Protein 3FX3 (pdb70)

Secondary structure (DSSP, 8-state):
-HHHHHHHTTSHHHHTS-HHHHHHHHTTPPP-EE-TT-EEE-TTS---EEEEE-BSEEEEE--TTSPPPEEEEEETTEEE-HHHHHHTPPPSSEEEESSSEE--EEHHHHHH----HHHHHHHHHHHHHHHHHHHHHHHHPPP--HHHHHHHHHHHH---EEE--S---HHHHT--HHHHHHHHHHHGGGTEE--TTEEEES-HHHHHHHH--/--HHHHHHHTTSHHHHTS-HHHHHHHHTT----EE-TT-EEE-TTS---EEEEESBSEEEEE--TTS---EEEEEETTEEE-HHHHHHT---SSEEEESSSEE--EEHHHHHH----HHHHHHHHHHHHHHHHHHHHHHHSPP---HHHHHHHHHHHHSS-SSS-EEEE--S---HHHHT--HHHHHHHHHHHHTTTEEE-SSEEEES-HHHHHHHHHS-TTS---

Radius of gyration: 23.57 Å; Cα contacts (8 Å, |Δi|>4): 842; chains: 2; bounding box: 57×61×57 Å

B-factor: mean 36.66, std 11.65, range [21.21, 115.23]

Structure (mmCIF, N/CA/C/O backbone):
data_3FX3
#
_entry.id   3FX3
#
_cell.length_a   137.728
_cell.length_b   137.728
_cell.length_c   94.626
_cell.angle_alpha   90.000
_cell.angle_beta   90.000
_cell.angle_gamma   120.000
#
_symmetry.space_group_name_H-M   'H 3'
#
loop_
_entity.id
_entity.type
_entity.pdbx_description
1 polymer 'Cyclic nucleotide-binding protein'
2 non-polymer 'PHOSPHATE ION'
3 non-polymer GLYCEROL
4 water water
#
loop_
_atom_site.group_PDB
_atom_site.id
_atom_site.type_symbol
_atom_site.label_atom_id
_atom_site.label_alt_id
_atom_site.label_comp_id
_atom_site.label_asym_id
_atom_site.label_entity_id
_atom_site.label_seq_id
_atom_site.pdbx_PDB_ins_code
_atom_site.Cartn_x
_atom_site.Cartn_y
_atom_site.Cartn_z
_atom_site.occupancy
_atom_site.B_iso_or_equiv
_atom_site.auth_seq_id
_atom_site.auth_comp_id
_atom_site.auth_asym_id
_atom_site.auth_atom_id
_atom_site.pdbx_PDB_model_num
ATOM 1 N N . HIS A 1 6 ? 52.598 36.405 24.799 1.00 28.32 3 HIS A N 1
ATOM 2 C CA . HIS A 1 6 ? 51.626 37.399 25.374 1.00 29.11 3 HIS A CA 1
ATOM 3 C C . HIS A 1 6 ? 51.448 38.614 24.423 1.00 29.00 3 HIS A C 1
ATOM 4 O O . HIS A 1 6 ? 51.318 39.748 24.854 1.00 28.11 3 HIS A O 1
ATOM 11 N N . GLU A 1 7 ? 51.414 38.344 23.128 1.00 29.26 4 GLU A N 1
ATOM 12 C CA . GLU A 1 7 ? 51.485 39.379 22.097 1.00 29.79 4 GLU A CA 1
ATOM 13 C C . GLU A 1 7 ? 50.320 40.358 22.119 1.00 28.70 4 GLU A C 1
ATOM 14 O O . GLU A 1 7 ? 50.523 41.560 22.121 1.00 29.03 4 GLU A O 1
ATOM 20 N N . ALA A 1 8 ? 49.100 39.817 22.124 1.00 28.25 5 ALA A N 1
ATOM 21 C CA . ALA A 1 8 ? 47.872 40.604 22.158 1.00 27.87 5 ALA A CA 1
ATOM 22 C C . ALA A 1 8 ? 47.775 41.388 23.463 1.00 27.22 5 ALA A C 1
ATOM 23 O O . ALA A 1 8 ? 47.362 42.565 23.503 1.00 27.56 5 ALA A O 1
ATOM 25 N N . GLN A 1 9 ? 48.264 40.785 24.528 1.00 27.03 6 GLN A N 1
ATOM 26 C CA . GLN A 1 9 ? 48.179 41.424 25.847 1.00 26.64 6 GLN A CA 1
ATOM 27 C C . GLN A 1 9 ? 49.190 42.549 25.998 1.00 27.09 6 GLN A C 1
ATOM 28 O O . GLN A 1 9 ? 48.893 43.581 26.609 1.00 26.52 6 GLN A O 1
ATOM 34 N N . LYS A 1 10 ? 50.377 42.368 25.415 1.00 27.82 7 LYS A N 1
ATOM 35 C CA . LYS A 1 10 ? 51.410 43.414 25.448 1.00 28.07 7 LYS A CA 1
ATOM 36 C C . LYS A 1 10 ? 50.998 44.614 24.603 1.00 27.88 7 LYS A C 1
ATOM 37 O O . LYS A 1 10 ? 51.309 45.752 24.948 1.00 29.05 7 LYS A O 1
ATOM 43 N N . ALA A 1 11 ? 50.306 44.355 23.499 1.00 28.31 8 ALA A N 1
ATOM 44 C CA . ALA A 1 11 ? 49.757 45.417 22.654 1.00 28.48 8 ALA A CA 1
ATOM 45 C C . ALA A 1 11 ? 48.753 46.248 23.457 1.00 28.12 8 ALA A C 1
ATOM 46 O O . ALA A 1 11 ? 48.793 47.474 23.443 1.00 27.34 8 ALA A O 1
ATOM 48 N N . ILE A 1 12 ? 47.896 45.579 24.227 1.00 29.08 9 ILE A N 1
ATOM 49 C CA . ILE A 1 12 ? 47.018 46.265 25.186 1.00 28.50 9 ILE A CA 1
ATOM 50 C C . ILE A 1 12 ? 47.807 47.058 26.215 1.00 29.65 9 ILE A C 1
ATOM 51 O O . ILE A 1 12 ? 47.499 48.236 26.469 1.00 30.66 9 ILE A O 1
ATOM 56 N N . ALA A 1 13 ? 48.823 46.434 26.822 1.00 29.93 10 ALA A N 1
ATOM 57 C CA . ALA A 1 13 ? 49.668 47.106 27.828 1.00 29.89 10 ALA A CA 1
ATOM 58 C C . ALA A 1 13 ? 50.296 48.391 27.262 1.00 30.23 10 ALA A C 1
ATOM 59 O O . ALA A 1 13 ? 50.486 49.354 27.982 1.00 28.57 10 ALA A O 1
ATOM 61 N N . ARG A 1 14 ? 50.603 48.394 25.957 1.00 30.62 11 ARG A N 1
ATOM 62 C CA . ARG A 1 14 ? 51.218 49.564 25.325 1.00 31.01 11 ARG A CA 1
ATOM 63 C C . ARG A 1 14 ? 50.304 50.790 25.250 1.00 31.62 11 ARG A C 1
ATOM 64 O O . ARG A 1 14 ? 50.808 51.901 25.022 1.00 31.73 11 ARG A O 1
ATOM 72 N N . ASN A 1 15 ? 48.995 50.612 25.449 1.00 31.01 12 ASN A N 1
ATOM 73 C CA . ASN A 1 15 ? 48.074 51.758 25.568 1.00 31.04 12 ASN A CA 1
ATOM 74 C C . ASN A 1 15 ? 48.077 52.442 26.913 1.00 30.45 12 ASN A C 1
ATOM 75 O O . ASN A 1 15 ? 47.471 53.528 27.059 1.00 29.49 12 ASN A O 1
ATOM 80 N N . SER A 1 16 ? 48.736 51.832 27.902 1.00 30.02 13 SER A N 1
ATOM 81 C CA . SER A 1 16 ? 48.749 52.408 29.240 1.00 30.41 13 SER A CA 1
ATOM 82 C C . SER A 1 16 ? 49.646 53.632 29.350 1.00 31.35 13 SER A C 1
ATOM 83 O O . SER A 1 16 ? 50.605 53.809 28.583 1.00 31.13 13 SER A O 1
ATOM 86 N N . LEU A 1 17 ? 49.362 54.443 30.348 1.00 31.93 14 LEU A N 1
ATOM 87 C CA . LEU A 1 17 ? 50.211 55.585 30.648 1.00 33.42 14 LEU A CA 1
ATOM 88 C C . LEU A 1 17 ? 51.647 55.191 30.988 1.00 32.71 14 LEU A C 1
ATOM 89 O O . LEU A 1 17 ? 52.586 55.875 30.589 1.00 32.56 14 LEU A O 1
ATOM 94 N N . LEU A 1 18 ? 51.838 54.103 31.732 1.00 31.79 15 LEU A N 1
ATOM 95 C CA . LEU A 1 18 ? 53.194 53.677 32.059 1.00 30.36 15 LEU A CA 1
ATOM 96 C C . LEU A 1 18 ? 53.968 53.457 30.771 1.00 31.40 15 LEU A C 1
ATOM 97 O O . LEU A 1 18 ? 55.062 54.016 30.584 1.00 30.94 15 LEU A O 1
ATOM 102 N N . ILE A 1 19 ? 53.404 52.660 29.874 1.00 31.06 16 ILE A N 1
ATOM 103 C CA . ILE A 1 19 ? 54.161 52.229 28.721 1.00 31.98 16 ILE A CA 1
ATOM 104 C C . ILE A 1 19 ? 54.276 53.333 27.634 1.00 33.19 16 ILE A C 1
ATOM 105 O O . ILE A 1 19 ? 55.311 53.453 26.981 1.00 32.22 16 ILE A O 1
ATOM 110 N N A ARG A 1 20 ? 53.214 54.109 27.453 0.50 33.85 17 ARG A N 1
ATOM 111 N N B ARG A 1 20 ? 53.220 54.138 27.486 0.50 33.86 17 ARG A N 1
ATOM 112 C CA A ARG A 1 20 ? 53.249 55.231 26.527 0.50 34.79 17 ARG A CA 1
ATOM 113 C CA B ARG A 1 20 ? 53.197 55.298 26.574 0.50 34.81 17 ARG A CA 1
ATOM 114 C C A ARG A 1 20 ? 54.411 56.147 26.915 0.50 35.09 17 ARG A C 1
ATOM 115 C C B ARG A 1 20 ? 54.229 56.349 26.954 0.50 35.10 17 ARG A C 1
ATOM 116 O O A ARG A 1 20 ? 55.158 56.580 26.056 0.50 35.24 17 ARG A O 1
ATOM 117 O O B ARG A 1 20 ? 54.584 57.208 26.153 0.50 35.20 17 ARG A O 1
ATOM 132 N N . SER A 1 21 ? 54.629 56.340 28.215 1.00 35.11 18 SER A N 1
ATOM 133 C CA . SER A 1 21 ? 55.641 57.250 28.683 1.00 35.65 18 SER A CA 1
ATOM 134 C C . SER A 1 21 ? 57.082 56.815 28.413 1.00 35.13 18 SER A C 1
ATOM 135 O O . SER A 1 21 ? 57.994 57.623 28.564 1.00 34.37 18 SER A O 1
ATOM 138 N N . LEU A 1 22 ? 57.287 55.558 28.047 1.00 35.18 19 LEU A N 1
ATOM 139 C CA . LEU A 1 22 ? 58.619 55.034 27.866 1.00 36.50 19 LEU A CA 1
ATOM 140 C C . LEU A 1 22 ? 59.065 55.179 26.418 1.00 36.58 19 LEU A C 1
ATOM 141 O O . LEU A 1 22 ? 58.260 55.001 25.514 1.00 36.28 19 LEU A O 1
ATOM 146 N N . PRO A 1 23 ? 60.360 55.427 26.207 1.00 37.05 20 PRO A N 1
ATOM 147 C CA . PRO A 1 23 ? 60.916 55.355 24.853 1.00 37.66 20 PRO A CA 1
ATOM 148 C C . PRO A 1 23 ? 60.860 53.953 24.328 1.00 36.55 20 PRO A C 1
ATOM 149 O O . PRO A 1 23 ? 61.187 53.001 25.038 1.00 36.58 20 PRO A O 1
ATOM 153 N N . GLU A 1 24 ? 60.429 53.843 23.079 1.00 36.57 21 GLU A N 1
ATOM 154 C CA . GLU A 1 24 ? 60.255 52.542 22.422 1.00 36.17 21 GLU A CA 1
ATOM 155 C C . GLU A 1 24 ? 61.381 51.566 22.690 1.00 35.61 21 GLU A C 1
ATOM 156 O O . GLU A 1 24 ? 61.118 50.401 22.967 1.00 36.00 21 GLU A O 1
ATOM 162 N N A GLN A 1 25 ? 62.624 52.040 22.612 0.50 35.38 22 GLN A N 1
ATOM 163 N N B GLN A 1 25 ? 62.631 52.028 22.603 0.50 35.58 22 GLN A N 1
ATOM 164 C CA A GLN A 1 25 ? 63.794 51.163 22.726 0.50 35.38 22 GLN A CA 1
ATOM 165 C CA B GLN A 1 25 ? 63.796 51.133 22.733 0.50 35.72 22 GLN A CA 1
ATOM 166 C C A GLN A 1 25 ? 63.874 50.442 24.072 0.50 35.22 22 GLN A C 1
ATOM 167 C C B GLN A 1 25 ? 63.773 50.359 24.047 0.50 35.40 22 GLN A C 1
ATOM 168 O O A GLN A 1 25 ? 64.620 49.484 24.205 0.50 35.31 22 GLN A O 1
ATOM 169 O O B GLN A 1 25 ? 64.313 49.264 24.125 0.50 35.38 22 GLN A O 1
ATOM 180 N N . HIS A 1 26 ? 63.118 50.902 25.064 1.00 35.28 23 HIS A N 1
ATOM 181 C CA . HIS A 1 26 ? 63.072 50.232 26.388 1.00 35.64 23 HIS A CA 1
ATOM 182 C C . HIS A 1 26 ? 61.826 49.356 26.685 1.00 35.28 23 HIS A C 1
ATOM 183 O O . HIS A 1 26 ? 61.800 48.650 27.679 1.00 34.79 23 HIS A O 1
ATOM 190 N N . VAL A 1 27 ? 60.809 49.396 25.830 1.00 35.01 24 VAL A N 1
ATOM 191 C CA . VAL A 1 27 ? 59.535 48.757 26.163 1.00 34.76 24 VAL A CA 1
ATOM 192 C C . VAL A 1 27 ? 59.690 47.225 26.288 1.00 35.77 24 VAL A C 1
ATOM 193 O O . VAL A 1 27 ? 59.378 46.653 27.336 1.00 35.36 24 VAL A O 1
ATOM 197 N N . ASP A 1 28 ? 60.209 46.572 25.251 1.00 36.17 25 ASP A N 1
ATOM 198 C CA . ASP A 1 28 ? 60.171 45.114 25.190 1.00 37.45 25 ASP A CA 1
ATOM 199 C C . ASP A 1 28 ? 60.921 44.428 26.334 1.00 37.01 25 ASP A C 1
ATOM 200 O O . ASP A 1 28 ? 60.462 43.381 26.838 1.00 37.50 25 ASP A O 1
ATOM 205 N N . ALA A 1 29 ? 62.077 44.969 26.723 1.00 36.21 26 ALA A N 1
ATOM 206 C CA . ALA A 1 29 ? 62.869 44.361 27.800 1.00 35.71 26 ALA A CA 1
ATOM 207 C C . ALA A 1 29 ? 62.140 44.549 29.127 1.00 35.29 26 ALA A C 1
ATOM 208 O O . ALA A 1 29 ? 62.228 43.713 30.025 1.00 36.45 26 ALA A O 1
ATOM 210 N N . LEU A 1 30 ? 61.367 45.607 29.237 1.00 34.85 27 LEU A N 1
ATOM 211 C CA . LEU A 1 30 ? 60.530 45.764 30.434 1.00 34.84 27 LEU A CA 1
ATOM 212 C C . LEU A 1 30 ? 59.295 44.815 30.452 1.00 33.60 27 LEU A C 1
ATOM 213 O O . LEU A 1 30 ? 59.003 44.167 31.467 1.00 31.69 27 LEU A O 1
ATOM 218 N N . LEU A 1 31 ? 58.585 44.713 29.333 1.00 33.14 28 LEU A N 1
ATOM 219 C CA . LEU A 1 31 ? 57.436 43.822 29.285 1.00 32.83 28 LEU A CA 1
ATOM 220 C C . LEU A 1 31 ? 57.895 42.368 29.443 1.00 32.65 28 LEU A C 1
ATOM 221 O O . LEU A 1 31 ? 57.147 41.527 29.938 1.00 31.91 28 LEU A O 1
ATOM 226 N N . SER A 1 32 ? 59.140 42.072 29.062 1.00 32.67 29 SER A N 1
ATOM 227 C CA . SER A 1 32 ? 59.679 40.720 29.233 1.00 32.42 29 SER A CA 1
ATOM 228 C C . SER A 1 32 ? 59.888 40.328 30.687 1.00 31.68 29 SER A C 1
ATOM 229 O O . SER A 1 32 ? 60.075 39.161 30.973 1.00 32.84 29 SER A O 1
ATOM 232 N N . GLN A 1 33 ? 59.843 41.270 31.615 1.00 30.78 30 GLN A N 1
ATOM 233 C CA . GLN A 1 33 ? 60.016 40.926 33.030 1.00 30.31 30 GLN A CA 1
ATOM 234 C C . GLN A 1 33 ? 58.710 41.032 33.834 1.00 29.10 30 GLN A C 1
ATOM 235 O O . GLN A 1 33 ? 58.728 40.949 35.083 1.00 27.98 30 GLN A O 1
ATOM 241 N N . ALA A 1 34 ? 57.599 41.195 33.110 1.00 27.09 31 ALA A N 1
ATOM 242 C CA . ALA A 1 34 ? 56.267 41.326 33.719 1.00 26.57 31 ALA A CA 1
ATOM 243 C C . ALA A 1 34 ? 55.905 40.084 34.498 1.00 24.66 31 ALA A C 1
ATOM 244 O O . ALA A 1 34 ? 56.328 39.004 34.151 1.00 23.95 31 ALA A O 1
ATOM 246 N N . VAL A 1 35 ? 55.134 40.275 35.566 1.00 24.41 32 VAL A N 1
ATOM 247 C CA . VAL A 1 35 ? 54.498 39.205 36.306 1.00 23.67 32 VAL A CA 1
ATOM 248 C C . VAL A 1 35 ? 53.033 39.194 35.907 1.00 24.55 32 VAL A C 1
ATOM 249 O O . VAL A 1 35 ? 52.300 40.194 36.112 1.00 25.42 32 VAL A O 1
ATOM 253 N N . TRP A 1 36 ? 52.577 38.066 35.370 1.00 23.66 33 TRP A N 1
ATOM 254 C CA . TRP A 1 36 ? 51.231 37.946 34.827 1.00 24.35 33 TRP A CA 1
ATOM 255 C C . TRP A 1 36 ? 50.288 37.221 35.777 1.00 24.33 33 TRP A C 1
ATOM 256 O O . TRP A 1 36 ? 50.585 36.113 36.217 1.00 24.41 33 TRP A O 1
ATOM 267 N N . ARG A 1 37 ? 49.134 37.813 36.044 1.00 24.29 34 ARG A N 1
ATOM 268 C CA . ARG A 1 37 ? 48.170 37.225 36.977 1.00 25.25 34 ARG A CA 1
ATOM 269 C C . ARG A 1 37 ? 46.743 37.458 36.561 1.00 25.46 34 ARG A C 1
ATOM 270 O O . ARG A 1 37 ? 46.395 38.536 36.046 1.00 25.94 34 ARG A O 1
ATOM 278 N N . SER A 1 38 ? 45.921 36.468 36.867 1.00 25.55 35 SER A N 1
ATOM 279 C CA . SER A 1 38 ? 44.493 36.557 36.767 1.00 25.49 35 SER A CA 1
ATOM 280 C C . SER A 1 38 ? 43.904 36.607 38.172 1.00 26.12 35 SER A C 1
ATOM 281 O O . SER A 1 38 ? 44.514 36.127 39.137 1.00 25.11 35 SER A O 1
ATOM 284 N N . TYR A 1 39 ? 42.729 37.226 38.265 1.00 25.79 36 TYR A N 1
ATOM 285 C CA . TYR A 1 39 ? 41.999 37.380 39.505 1.00 26.57 36 TYR A CA 1
ATOM 286 C C . TYR A 1 39 ? 40.514 37.100 39.192 1.00 26.78 36 TYR A C 1
ATOM 287 O O . TYR A 1 39 ? 39.999 37.542 38.151 1.00 26.35 36 TYR A O 1
ATOM 296 N N . ASP A 1 40 ? 39.849 36.375 40.080 1.00 27.17 37 ASP A N 1
ATOM 297 C CA . ASP A 1 40 ? 38.399 36.284 40.072 1.00 28.19 37 ASP A CA 1
ATOM 298 C C . ASP A 1 40 ? 37.768 37.536 40.669 1.00 28.73 37 ASP A C 1
ATOM 299 O O . ASP A 1 40 ? 38.384 38.284 41.427 1.00 27.62 37 ASP A O 1
ATOM 304 N N . ARG A 1 41 ? 36.515 37.741 40.325 1.00 29.58 38 ARG A N 1
ATOM 305 C CA . ARG A 1 41 ? 35.749 38.836 40.876 1.00 31.04 38 ARG A CA 1
ATOM 306 C C . ARG A 1 41 ? 35.756 38.782 42.400 1.00 30.36 38 ARG A C 1
ATOM 307 O O . ARG A 1 41 ? 35.540 37.733 42.987 1.00 29.68 38 ARG A O 1
ATOM 315 N N . GLY A 1 42 ? 36.037 39.918 43.026 1.00 30.48 39 GLY A N 1
ATOM 316 C CA . GLY A 1 42 ? 36.074 40.023 44.481 1.00 30.48 39 GLY A CA 1
ATOM 317 C C . GLY A 1 42 ? 37.438 39.787 45.093 1.00 31.25 39 GLY A C 1
ATOM 318 O O . GLY A 1 42 ? 37.618 40.044 46.277 1.00 31.33 39 GLY A O 1
ATOM 319 N N . GLU A 1 43 ? 38.402 39.280 44.313 1.00 31.84 40 GLU A N 1
ATOM 320 C CA . GLU A 1 43 ? 39.741 39.017 44.858 1.00 32.32 40 GLU A CA 1
ATOM 321 C C . GLU A 1 43 ? 40.543 40.303 44.922 1.00 32.22 40 GLU A C 1
ATOM 322 O O . GLU A 1 43 ? 40.478 41.153 44.030 1.00 29.95 40 GLU A O 1
ATOM 328 N N . THR A 1 44 ? 41.354 40.365 45.975 1.00 33.16 41 THR A N 1
ATOM 329 C CA . THR A 1 44 ? 42.284 41.467 46.261 1.00 33.19 41 THR A CA 1
ATOM 330 C C . THR A 1 44 ? 43.553 41.379 45.435 1.00 32.06 41 THR A C 1
ATOM 331 O O . THR A 1 44 ? 44.185 40.326 45.370 1.00 32.38 41 THR A O 1
ATOM 335 N N . LEU A 1 45 ? 43.941 42.477 44.810 1.00 30.53 42 LEU A N 1
ATOM 336 C CA . LEU A 1 45 ? 45.254 42.550 44.208 1.00 29.75 42 LEU A CA 1
ATOM 337 C C . LEU A 1 45 ? 46.260 42.917 45.301 1.00 29.06 42 LEU A C 1
ATOM 338 O O . LEU A 1 45 ? 47.347 42.379 45.339 1.00 28.39 42 LEU A O 1
ATOM 343 N N . PHE A 1 46 ? 45.906 43.869 46.164 1.00 29.37 43 PHE A N 1
ATOM 344 C CA . PHE A 1 46 ? 46.762 44.285 47.277 1.00 28.34 43 PHE A CA 1
ATOM 345 C C . PHE A 1 46 ? 45.938 45.086 48.261 1.00 28.56 43 PHE A C 1
ATOM 346 O O . PHE A 1 46 ? 44.817 45.488 47.952 1.00 28.60 43 PHE A O 1
ATOM 354 N N . LEU A 1 47 ? 46.476 45.289 49.457 1.00 28.58 44 LEU A N 1
ATOM 355 C CA . LEU A 1 47 ? 45.763 45.992 50.518 1.00 28.40 44 LEU A CA 1
ATOM 356 C C . LEU A 1 47 ? 46.528 47.234 50.930 1.00 28.91 44 LEU A C 1
ATOM 357 O O . LEU A 1 47 ? 47.768 47.285 50.860 1.00 27.71 44 LEU A O 1
ATOM 362 N N . GLN A 1 48 ? 45.755 48.235 51.360 1.00 28.65 45 GLN A N 1
ATOM 363 C CA . GLN A 1 48 ? 46.260 49.475 51.840 1.00 28.61 45 GLN A CA 1
ATOM 364 C C . GLN A 1 48 ? 47.332 49.188 52.872 1.00 29.05 45 GLN A C 1
ATOM 365 O O . GLN A 1 48 ? 47.196 48.278 53.654 1.00 28.61 45 GLN A O 1
ATOM 371 N N . GLU A 1 49 ? 48.412 49.965 52.824 1.00 30.14 46 GLU A N 1
ATOM 372 C CA . GLU A 1 49 ? 49.538 49.876 53.758 1.00 31.86 46 GLU A CA 1
ATOM 373 C C . GLU A 1 49 ? 50.544 48.763 53.504 1.00 32.35 46 GLU A C 1
ATOM 374 O O . GLU A 1 49 ? 51.580 48.767 54.116 1.00 33.20 46 GLU A O 1
ATOM 380 N N . GLU A 1 50 ? 50.284 47.839 52.585 1.00 33.01 47 GLU A N 1
ATOM 381 C CA . GLU A 1 50 ? 51.309 46.858 52.197 1.00 32.27 47 GLU A CA 1
ATOM 382 C C . GLU A 1 50 ? 52.383 47.545 51.335 1.00 31.74 47 GLU A C 1
ATOM 383 O O . GLU A 1 50 ? 52.188 48.660 50.837 1.00 31.24 47 GLU A O 1
ATOM 389 N N . LYS A 1 51 ? 53.514 46.881 51.190 1.00 30.82 48 LYS A N 1
ATOM 390 C CA . LYS A 1 51 ? 54.608 47.374 50.387 1.00 31.76 48 LYS A CA 1
ATOM 391 C C . LYS A 1 51 ? 54.249 47.437 48.912 1.00 31.13 48 LYS A C 1
ATOM 392 O O . LYS A 1 51 ? 53.649 46.515 48.381 1.00 30.88 48 LYS A O 1
ATOM 398 N N . ALA A 1 52 ? 54.640 48.519 48.245 1.00 30.72 49 ALA A N 1
ATOM 399 C CA . ALA A 1 52 ? 54.297 48.698 46.827 1.00 31.55 49 ALA A CA 1
ATOM 400 C C . ALA A 1 52 ? 55.241 47.913 45.921 1.00 31.55 49 ALA A C 1
ATOM 401 O O . ALA A 1 52 ? 56.188 48.438 45.383 1.00 32.69 49 ALA A O 1
ATOM 403 N N . GLN A 1 53 ? 54.903 46.683 45.626 1.00 32.01 50 GLN A N 1
ATOM 404 C CA . GLN A 1 53 ? 55.850 45.798 44.946 1.00 32.21 50 GLN A CA 1
ATOM 405 C C . GLN A 1 53 ? 55.790 45.830 43.421 1.00 29.92 50 GLN A C 1
ATOM 406 O O . GLN A 1 53 ? 56.692 45.359 42.771 1.00 29.35 50 GLN A O 1
ATOM 412 N N . ALA A 1 54 ? 54.771 46.466 42.864 1.00 27.91 51 ALA A N 1
ATOM 413 C CA . ALA A 1 54 ? 54.626 46.530 41.445 1.00 27.34 51 ALA A CA 1
ATOM 414 C C . ALA A 1 54 ? 53.849 47.747 41.058 1.00 26.89 51 ALA A C 1
ATOM 415 O O . ALA A 1 54 ? 53.203 48.385 41.905 1.00 26.97 51 ALA A O 1
ATOM 417 N N . ILE A 1 55 ? 54.003 48.095 39.797 1.00 26.07 52 ILE A N 1
ATOM 418 C CA . ILE A 1 55 ? 53.115 48.982 39.056 1.00 26.22 52 ILE A CA 1
ATOM 419 C C . ILE A 1 55 ? 52.175 48.041 38.287 1.00 26.36 52 ILE A C 1
ATOM 420 O O . ILE A 1 55 ? 52.596 46.944 37.844 1.00 25.67 52 ILE A O 1
ATOM 425 N N . HIS A 1 56 ? 50.921 48.439 38.130 1.00 26.27 53 HIS A N 1
ATOM 426 C CA . HIS A 1 56 ? 49.851 47.525 37.712 1.00 26.06 53 HIS A CA 1
ATOM 427 C C . HIS A 1 56 ? 49.257 47.982 36.411 1.00 26.10 53 HIS A C 1
ATOM 428 O O . HIS A 1 56 ? 48.923 49.134 36.301 1.00 26.71 53 HIS A O 1
ATOM 435 N N . VAL A 1 57 ? 49.158 47.088 35.428 1.00 25.15 54 VAL A N 1
ATOM 436 C CA . VAL A 1 57 ? 48.519 47.378 34.160 1.00 24.95 54 VAL A CA 1
ATOM 437 C C . VAL A 1 57 ? 47.359 46.384 33.923 1.00 25.25 54 VAL A C 1
ATOM 438 O O . VAL A 1 57 ? 47.591 45.201 33.761 1.00 25.32 54 VAL A O 1
ATOM 442 N N . VAL A 1 58 ? 46.109 46.863 33.950 1.00 25.40 55 VAL A N 1
ATOM 443 C CA . VAL A 1 58 ? 44.954 46.017 33.657 1.00 24.34 55 VAL A CA 1
ATOM 444 C C . VAL A 1 58 ? 44.947 45.609 32.177 1.00 25.44 55 VAL A C 1
ATOM 445 O O . VAL A 1 58 ? 45.012 46.456 31.298 1.00 25.72 55 VAL A O 1
ATOM 449 N N . ILE A 1 59 ? 44.883 44.308 31.909 1.00 25.01 56 ILE A N 1
ATOM 450 C CA . ILE A 1 59 ? 44.854 43.778 30.565 1.00 25.43 56 ILE A CA 1
ATOM 451 C C . ILE A 1 59 ? 43.415 43.427 30.174 1.00 26.61 56 ILE A C 1
ATOM 452 O O . ILE A 1 59 ? 43.015 43.609 29.010 1.00 26.20 56 ILE A O 1
ATOM 457 N N . ASP A 1 60 ? 42.642 42.936 31.145 1.00 26.56 57 ASP A N 1
ATOM 458 C CA . ASP A 1 60 ? 41.242 42.619 30.913 1.00 26.90 57 ASP A CA 1
ATOM 459 C C . ASP A 1 60 ? 40.466 42.783 32.219 1.00 26.83 57 ASP A C 1
ATOM 460 O O . ASP A 1 60 ? 40.972 42.491 33.278 1.00 25.88 57 ASP A O 1
ATOM 465 N N . GLY A 1 61 ? 39.218 43.230 32.118 1.00 27.07 58 GLY A N 1
ATOM 466 C CA . GLY A 1 61 ? 38.345 43.400 33.270 1.00 27.10 58 GLY A CA 1
ATOM 467 C C . GLY A 1 61 ? 38.506 44.760 33.957 1.00 26.79 58 GLY A C 1
ATOM 468 O O . GLY A 1 61 ? 39.026 45.738 33.368 1.00 27.11 58 GLY A O 1
ATOM 469 N N . TRP A 1 62 ? 38.013 44.821 35.188 1.00 26.03 59 TRP A N 1
ATOM 470 C CA . TRP A 1 62 ? 37.868 46.079 35.928 1.00 26.05 59 TRP A CA 1
ATOM 471 C C . TRP A 1 62 ? 38.376 45.900 37.335 1.00 25.41 59 TRP A C 1
ATOM 472 O O . TRP A 1 62 ? 38.049 44.940 37.998 1.00 25.27 59 TRP A O 1
ATOM 483 N N . VAL A 1 63 ? 39.166 46.849 37.796 1.00 25.99 60 VAL A N 1
ATOM 484 C CA . VAL A 1 63 ? 39.703 46.836 39.136 1.00 25.49 60 VAL A CA 1
ATOM 485 C C . VAL A 1 63 ? 39.350 48.145 39.855 1.00 26.60 60 VAL A C 1
ATOM 486 O O . VAL A 1 63 ? 39.549 49.206 39.319 1.00 26.68 60 VAL A O 1
ATOM 490 N N . LYS A 1 64 ? 38.888 48.066 41.091 1.00 26.54 61 LYS A N 1
ATOM 491 C CA . LYS A 1 64 ? 38.623 49.276 41.836 1.00 27.08 61 LYS A CA 1
ATOM 492 C C . LYS A 1 64 ? 39.707 49.474 42.893 1.00 27.26 61 LYS A C 1
ATOM 493 O O . LYS A 1 64 ? 40.247 48.509 43.432 1.00 27.30 61 LYS A O 1
ATOM 499 N N . LEU A 1 65 ? 39.977 50.736 43.188 1.00 26.44 62 LEU A N 1
ATOM 500 C CA . LEU A 1 65 ? 40.886 51.151 44.234 1.00 26.55 62 LEU A CA 1
ATOM 501 C C . LEU A 1 65 ? 40.047 51.861 45.266 1.00 27.45 62 LEU A C 1
ATOM 502 O O . LEU A 1 65 ? 39.236 52.727 44.918 1.00 27.86 62 LEU A O 1
ATOM 507 N N . PHE A 1 66 ? 40.216 51.485 46.529 1.00 27.83 63 PHE A N 1
ATOM 508 C CA . PHE A 1 66 ? 39.485 52.097 47.624 1.00 27.90 63 PHE A CA 1
ATOM 509 C C . PHE A 1 66 ? 40.367 52.344 48.849 1.00 27.99 63 PHE A C 1
ATOM 510 O O . PHE A 1 66 ? 41.322 51.629 49.084 1.00 27.47 63 PHE A O 1
ATOM 518 N N . ARG A 1 67 ? 39.983 53.349 49.627 1.00 28.81 64 ARG A N 1
ATOM 519 C CA . ARG A 1 67 ? 40.721 53.801 50.794 1.00 30.01 64 ARG A CA 1
ATOM 520 C C . ARG A 1 67 ? 39.822 53.588 51.997 1.00 31.11 64 ARG A C 1
ATOM 521 O O . ARG A 1 67 ? 38.602 53.822 51.905 1.00 31.57 64 ARG A O 1
ATOM 537 N N . THR A 1 69 ? 38.095 54.610 55.374 1.00 31.40 66 THR A N 1
ATOM 538 C CA . THR A 1 69 ? 37.797 55.876 55.992 1.00 30.46 66 THR A CA 1
ATOM 539 C C . THR A 1 69 ? 37.864 55.662 57.484 1.00 31.60 66 THR A C 1
ATOM 540 O O . THR A 1 69 ? 37.816 54.528 57.971 1.00 31.04 66 THR A O 1
ATOM 544 N N . PRO A 1 70 ? 37.949 56.757 58.238 1.00 33.57 67 PRO A N 1
ATOM 545 C CA . PRO A 1 70 ? 37.944 56.631 59.703 1.00 35.03 67 PRO A CA 1
ATOM 546 C C . PRO A 1 70 ? 36.767 55.842 60.287 1.00 36.41 67 PRO A C 1
ATOM 547 O O . PRO A 1 70 ? 36.953 55.067 61.250 1.00 37.95 67 PRO A O 1
ATOM 551 N N . THR A 1 71 ? 35.563 56.034 59.743 1.00 37.20 68 THR A N 1
ATOM 552 C CA . THR A 1 71 ? 34.381 55.331 60.267 1.00 38.16 68 THR A CA 1
ATOM 553 C C . THR A 1 71 ? 34.239 53.948 59.638 1.00 38.76 68 THR A C 1
ATOM 554 O O . THR A 1 71 ? 33.207 53.300 59.789 1.00 39.26 68 THR A O 1
ATOM 558 N N . GLY A 1 72 ? 35.263 53.510 58.907 1.00 39.16 69 GLY A N 1
ATOM 559 C CA . GLY A 1 72 ? 35.325 52.133 58.425 1.00 39.60 69 GLY A CA 1
ATOM 560 C C . GLY A 1 72 ? 34.644 51.845 57.104 1.00 39.45 69 GLY A C 1
ATOM 561 O O . GLY A 1 72 ? 34.578 50.695 56.696 1.00 40.24 69 GLY A O 1
ATOM 562 N N . SER A 1 73 ? 34.135 52.877 56.441 1.00 39.14 70 SER A N 1
ATOM 563 C CA . SER A 1 73 ? 33.663 52.744 55.073 1.00 38.77 70 SER A CA 1
ATOM 564 C C . SER A 1 73 ? 34.826 52.616 54.086 1.00 37.77 70 SER A C 1
ATOM 565 O O . SER A 1 73 ? 35.977 53.009 54.369 1.00 37.82 70 SER A O 1
ATOM 568 N N . GLU A 1 74 ? 34.513 52.052 52.926 1.00 36.27 71 GLU A N 1
ATOM 569 C CA . GLU A 1 74 ? 35.437 52.025 51.828 1.00 35.70 71 GLU A CA 1
ATOM 570 C C . GLU A 1 74 ? 35.078 53.153 50.899 1.00 34.14 71 GLU A C 1
ATOM 571 O O . GLU A 1 74 ? 33.957 53.224 50.458 1.00 34.94 71 GLU A O 1
ATOM 577 N N . ALA A 1 75 ? 36.014 54.051 50.622 1.00 31.87 72 ALA A N 1
ATOM 578 C CA . ALA A 1 75 ? 35.774 55.148 49.712 1.00 30.60 72 ALA A CA 1
ATOM 579 C C . ALA A 1 75 ? 36.443 54.753 48.423 1.00 29.85 72 ALA A C 1
ATOM 580 O O . ALA A 1 75 ? 37.666 54.533 48.395 1.00 29.66 72 ALA A O 1
ATOM 582 N N . VAL A 1 76 ? 35.651 54.587 47.369 1.00 29.20 73 VAL A N 1
ATOM 583 C CA . VAL A 1 76 ? 36.186 54.202 46.061 1.00 28.42 73 VAL A CA 1
ATOM 584 C C . VAL A 1 76 ? 36.862 55.440 45.534 1.00 28.14 73 VAL A C 1
ATOM 585 O O . VAL A 1 76 ? 36.289 56.520 45.507 1.00 27.49 73 VAL A O 1
ATOM 589 N N . VAL A 1 77 ? 38.107 55.281 45.159 1.00 28.45 74 VAL A N 1
ATOM 590 C CA . VAL A 1 77 ? 38.916 56.354 44.638 1.00 30.36 74 VAL A CA 1
ATOM 591 C C . VAL A 1 77 ? 39.017 56.292 43.106 1.00 30.31 74 VAL A C 1
ATOM 592 O O . VAL A 1 77 ? 39.112 57.304 42.445 1.00 31.03 74 VAL A O 1
ATOM 596 N N . SER A 1 78 ? 39.024 55.103 42.530 1.00 30.65 75 SER A N 1
ATOM 597 C CA . SER A 1 78 ? 39.321 54.950 41.097 1.00 30.21 75 SER A CA 1
ATOM 598 C C . SER A 1 78 ? 38.775 53.620 40.618 1.00 29.44 75 SER A C 1
ATOM 599 O O . SER A 1 78 ? 38.665 52.686 41.397 1.00 28.85 75 SER A O 1
ATOM 602 N N . VAL A 1 79 ? 38.516 53.510 39.325 1.00 29.31 76 VAL A N 1
ATOM 603 C CA . VAL A 1 79 ? 38.202 52.246 38.748 1.00 29.96 76 VAL A CA 1
ATOM 604 C C . VAL A 1 79 ? 38.928 52.234 37.409 1.00 30.20 76 VAL A C 1
ATOM 605 O O . VAL A 1 79 ? 38.822 53.208 36.626 1.00 28.81 76 VAL A O 1
ATOM 609 N N . PHE A 1 80 ? 39.715 51.169 37.189 1.00 28.09 77 PHE A N 1
ATOM 610 C CA . PHE A 1 80 ? 40.533 51.055 35.987 1.00 27.83 77 PHE A CA 1
ATOM 611 C C . PHE A 1 80 ? 40.161 49.819 35.169 1.00 28.15 77 PHE A C 1
ATOM 612 O O . PHE A 1 80 ? 39.686 48.787 35.697 1.00 25.65 77 PHE A O 1
ATOM 620 N N . THR A 1 81 ? 40.408 49.929 33.866 1.00 28.19 78 THR A N 1
ATOM 621 C CA . THR A 1 81 ? 40.106 48.852 32.993 1.00 27.85 78 THR A CA 1
ATOM 622 C C . THR A 1 81 ? 41.230 48.599 31.997 1.00 27.85 78 THR A C 1
ATOM 623 O O . THR A 1 81 ? 42.329 49.108 32.125 1.00 27.24 78 THR A O 1
ATOM 627 N N . ARG A 1 82 ? 40.921 47.746 31.042 1.00 28.29 79 ARG A N 1
ATOM 628 C CA . ARG A 1 82 ? 41.791 47.328 29.969 1.00 29.34 79 ARG A CA 1
ATOM 629 C C . ARG A 1 82 ? 42.644 48.432 29.420 1.00 28.61 79 ARG A C 1
ATOM 630 O O . ARG A 1 82 ? 42.121 49.463 29.008 1.00 28.64 79 ARG A O 1
ATOM 638 N N . GLY A 1 83 ? 43.948 48.212 29.367 1.00 28.02 80 GLY A N 1
ATOM 639 C CA . GLY A 1 83 ? 44.850 49.199 28.790 1.00 28.03 80 GLY A CA 1
ATOM 640 C C . GLY A 1 83 ? 45.245 50.351 29.699 1.00 28.38 80 GLY A C 1
ATOM 641 O O . GLY A 1 83 ? 45.839 51.306 29.214 1.00 27.47 80 GLY A O 1
ATOM 642 N N . GLU A 1 84 ? 45.018 50.224 31.017 1.00 28.46 81 GLU A N 1
ATOM 643 C CA . GLU A 1 84 ? 45.280 51.326 31.966 1.00 28.03 81 GLU A CA 1
ATOM 644 C C . GLU A 1 84 ? 46.230 50.897 33.060 1.00 28.59 81 GLU A C 1
ATOM 645 O O . GLU A 1 84 ? 46.117 49.758 33.555 1.00 27.92 81 GLU A O 1
ATOM 651 N N . SER A 1 85 ? 47.198 51.772 33.388 1.00 27.79 82 SER A N 1
ATOM 652 C CA . SER A 1 85 ? 48.158 51.519 34.446 1.00 27.79 82 SER A CA 1
ATOM 653 C C . SER A 1 85 ? 47.814 52.314 35.700 1.00 27.17 82 SER A C 1
ATOM 654 O O . SER A 1 85 ? 47.132 53.301 35.624 1.00 25.13 82 SER A O 1
ATOM 657 N N . PHE A 1 86 ? 48.298 51.867 36.851 1.00 26.93 83 PHE A N 1
ATOM 658 C CA . PHE A 1 86 ? 48.219 52.660 38.069 1.00 26.47 83 PHE A CA 1
ATOM 659 C C . PHE A 1 86 ? 49.313 52.205 39.004 1.00 26.89 83 PHE A C 1
ATOM 660 O O . PHE A 1 86 ? 49.887 51.109 38.815 1.00 26.78 83 PHE A O 1
ATOM 668 N N . GLY A 1 87 ? 49.593 53.034 40.010 1.00 25.94 84 GLY A N 1
ATOM 669 C CA . GLY A 1 87 ? 50.599 52.818 41.018 1.00 26.27 84 GLY A CA 1
ATOM 670 C C . GLY A 1 87 ? 52.018 53.256 40.727 1.00 27.34 84 GLY A C 1
ATOM 671 O O . GLY A 1 87 ? 52.924 52.928 41.478 1.00 28.02 84 GLY A O 1
ATOM 672 N N . GLU A 1 88 ? 52.211 54.001 39.651 1.00 28.08 85 GLU A N 1
ATOM 673 C CA . GLU A 1 88 ? 53.530 54.490 39.273 1.00 28.18 85 GLU A CA 1
ATOM 674 C C . GLU A 1 88 ? 54.158 55.341 40.343 1.00 27.62 85 GLU A C 1
ATOM 675 O O . GLU A 1 88 ? 55.308 55.100 40.727 1.00 27.96 85 GLU A O 1
ATOM 681 N N . ALA A 1 89 ? 53.426 56.349 40.824 1.00 26.39 86 ALA A N 1
ATOM 682 C CA . ALA A 1 89 ? 53.983 57.278 41.807 1.00 27.06 86 ALA A CA 1
ATOM 683 C C . ALA A 1 89 ? 54.378 56.554 43.063 1.00 27.16 86 ALA A C 1
ATOM 684 O O . ALA A 1 89 ? 55.477 56.749 43.583 1.00 28.44 86 ALA A O 1
ATOM 686 N N . VAL A 1 90 ? 53.468 55.720 43.555 1.00 27.45 87 VAL A N 1
ATOM 687 C CA . VAL A 1 90 ? 53.689 54.987 44.797 1.00 28.50 87 VAL A CA 1
ATOM 688 C C . VAL A 1 90 ? 54.896 54.047 44.662 1.00 28.62 87 VAL A C 1
ATOM 689 O O . VAL A 1 90 ? 55.718 53.984 45.559 1.00 27.38 87 VAL A O 1
ATOM 693 N N . ALA A 1 91 ? 55.003 53.366 43.523 1.00 28.63 88 ALA A N 1
ATOM 694 C CA . ALA A 1 91 ? 56.139 52.461 43.277 1.00 29.23 88 ALA A CA 1
ATOM 695 C C . ALA A 1 91 ? 57.458 53.229 43.219 1.00 29.29 88 ALA A C 1
ATOM 696 O O . ALA A 1 91 ? 58.425 52.810 43.816 1.00 29.86 88 ALA A O 1
ATOM 698 N N . LEU A 1 92 ? 57.475 54.393 42.590 1.00 29.88 89 LEU A N 1
ATOM 699 C CA . LEU A 1 92 ? 58.697 55.179 42.489 1.00 30.25 89 LEU A CA 1
ATOM 700 C C . LEU A 1 92 ? 59.120 55.789 43.819 1.00 31.98 89 LEU A C 1
ATOM 701 O O . LEU A 1 92 ? 60.313 55.957 44.064 1.00 32.89 89 LEU A O 1
ATOM 706 N N . ARG A 1 93 ? 58.160 56.109 44.686 1.00 32.25 90 ARG A N 1
ATOM 707 C CA . ARG A 1 93 ? 58.477 56.655 45.999 1.00 32.08 90 ARG A CA 1
ATOM 708 C C . ARG A 1 93 ? 58.703 55.591 47.043 1.00 32.58 90 ARG A C 1
ATOM 709 O O . ARG A 1 93 ? 59.110 55.905 48.162 1.00 31.74 90 ARG A O 1
ATOM 717 N N . ASN A 1 94 ? 58.378 54.343 46.705 1.00 33.09 91 ASN A N 1
ATOM 718 C CA . ASN A 1 94 ? 58.330 53.267 47.686 1.00 33.90 91 ASN A CA 1
ATOM 719 C C . ASN A 1 94 ? 57.596 53.642 48.996 1.00 33.73 91 ASN A C 1
ATOM 720 O O . ASN A 1 94 ? 58.079 53.418 50.075 1.00 34.05 91 ASN A O 1
ATOM 725 N N . THR A 1 95 ? 56.418 54.209 48.885 1.00 34.24 92 THR A N 1
ATOM 726 C CA . THR A 1 95 ? 55.607 54.466 50.074 1.00 34.61 92 THR A CA 1
ATOM 727 C C . THR A 1 95 ? 54.557 53.341 50.181 1.00 33.04 92 THR A C 1
ATOM 728 O O . THR A 1 95 ? 54.226 52.684 49.185 1.00 31.83 92 THR A O 1
ATOM 732 N N . PRO A 1 96 ? 54.066 53.084 51.388 1.00 30.82 93 PRO A N 1
ATOM 733 C CA . PRO A 1 96 ? 53.063 52.025 51.522 1.00 29.21 93 PRO A CA 1
ATOM 734 C C . PRO A 1 96 ? 51.833 52.304 50.639 1.00 28.11 93 PRO A C 1
ATOM 735 O O . PRO A 1 96 ? 51.509 53.445 50.387 1.00 26.72 93 PRO A O 1
ATOM 739 N N . TYR A 1 97 ? 51.171 51.268 50.139 1.00 26.63 94 TYR A N 1
ATOM 740 C CA . TYR A 1 97 ? 50.047 51.470 49.251 1.00 26.81 94 TYR A CA 1
ATOM 741 C C . TYR A 1 97 ? 49.016 52.364 49.990 1.00 26.47 94 TYR A C 1
ATOM 742 O O . TYR A 1 97 ? 48.663 52.066 51.103 1.00 26.41 94 TYR A O 1
ATOM 751 N N . PRO A 1 98 ? 48.527 53.430 49.351 1.00 26.19 95 PRO A N 1
ATOM 752 C CA . PRO A 1 98 ? 47.564 54.329 49.998 1.00 26.35 95 PRO A CA 1
ATOM 753 C C . PRO A 1 98 ? 46.128 53.846 49.842 1.00 26.63 95 PRO A C 1
ATOM 754 O O . PRO A 1 98 ? 45.215 54.461 50.410 1.00 26.41 95 PRO A O 1
ATOM 758 N N . VAL A 1 99 ? 45.936 52.766 49.069 1.00 27.23 96 VAL A N 1
ATOM 759 C CA . VAL A 1 99 ? 44.615 52.192 48.788 1.00 26.59 96 VAL A CA 1
ATOM 760 C C . VAL A 1 99 ? 44.717 50.671 48.702 1.00 27.14 96 VAL A C 1
ATOM 761 O O . VAL A 1 99 ? 45.833 50.123 48.564 1.00 26.35 96 VAL A O 1
ATOM 765 N N . SER A 1 100 ? 43.559 50.003 48.767 1.00 26.54 97 SER A N 1
ATOM 766 C CA . SER A 1 100 ? 43.458 48.612 48.429 1.00 27.15 97 SER A CA 1
ATOM 767 C C . SER A 1 100 ? 42.914 48.494 46.995 1.00 27.14 97 SER A C 1
ATOM 768 O O . SER A 1 100 ? 42.258 49.390 46.498 1.00 27.23 97 SER A O 1
ATOM 771 N N . ALA A 1 101 ? 43.181 47.378 46.344 1.00 27.70 98 ALA A N 1
ATOM 772 C CA . ALA A 1 101 ? 42.741 47.151 44.969 1.00 27.86 98 ALA A CA 1
ATOM 773 C C . ALA A 1 101 ? 42.026 45.814 44.880 1.00 28.57 98 ALA A C 1
ATOM 774 O O . ALA A 1 101 ? 42.511 44.779 45.373 1.00 28.67 98 ALA A O 1
ATOM 776 N N . GLU A 1 102 ? 40.867 45.836 44.232 1.00 28.92 99 GLU A N 1
ATOM 777 C CA . GLU A 1 102 ? 40.005 44.684 44.174 1.00 29.18 99 GLU A CA 1
ATOM 778 C C . GLU A 1 102 ? 39.421 44.521 42.763 1.00 28.60 99 GLU A C 1
ATOM 779 O O . GLU A 1 102 ? 38.969 45.486 42.131 1.00 28.21 99 GLU A O 1
ATOM 785 N N . ALA A 1 103 ? 39.466 43.284 42.285 1.00 27.35 100 ALA A N 1
ATOM 786 C CA . ALA A 1 103 ? 38.845 42.904 41.020 1.00 28.15 100 ALA A CA 1
ATOM 787 C C . ALA A 1 103 ? 37.333 43.002 41.145 1.00 27.73 100 ALA A C 1
ATOM 788 O O . ALA A 1 103 ? 36.768 42.405 42.027 1.00 28.20 100 ALA A O 1
ATOM 790 N N . VAL A 1 104 ? 36.690 43.757 40.264 1.00 28.31 101 VAL A N 1
ATOM 791 C CA . VAL A 1 104 ? 35.230 43.902 40.284 1.00 28.84 101 VAL A CA 1
ATOM 792 C C . VAL A 1 104 ? 34.573 43.066 39.179 1.00 28.75 101 VAL A C 1
ATOM 793 O O . VAL A 1 104 ? 33.371 42.883 39.171 1.00 29.57 101 VAL A O 1
ATOM 797 N N . THR A 1 105 ? 35.362 42.590 38.221 1.00 27.70 102 THR A N 1
ATOM 798 C CA . THR A 1 105 ? 34.963 41.509 37.345 1.00 26.59 102 THR A CA 1
ATOM 799 C C . THR A 1 105 ? 36.160 40.552 37.386 1.00 26.86 102 THR A C 1
ATOM 800 O O . THR A 1 105 ? 37.202 40.873 38.010 1.00 26.68 102 THR A O 1
ATOM 804 N N . PRO A 1 106 ? 36.046 39.394 36.725 1.00 26.30 103 PRO A N 1
ATOM 805 C CA . PRO A 1 106 ? 37.276 38.631 36.505 1.00 27.07 103 PRO A CA 1
ATOM 806 C C . PRO A 1 106 ? 38.267 39.483 35.701 1.00 27.63 103 PRO A C 1
ATOM 807 O O . PRO A 1 106 ? 37.869 40.185 34.777 1.00 28.14 103 PRO A O 1
ATOM 811 N N A CYS A 1 107 ? 39.542 39.397 36.062 0.50 27.72 104 CYS A N 1
ATOM 812 N N B CYS A 1 107 ? 39.540 39.454 36.055 0.50 27.79 104 CYS A N 1
ATOM 813 C CA A CYS A 1 107 ? 40.558 40.292 35.545 0.50 28.23 104 CYS A CA 1
ATOM 814 C CA B CYS A 1 107 ? 40.479 40.313 35.375 0.50 28.42 104 CYS A CA 1
ATOM 815 C C A CYS A 1 107 ? 41.810 39.563 35.109 0.50 27.58 104 CYS A C 1
ATOM 816 C C B CYS A 1 107 ? 41.833 39.660 35.191 0.50 27.68 104 CYS A C 1
ATOM 817 O O A CYS A 1 107 ? 42.062 38.436 35.532 0.50 27.07 104 CYS A O 1
ATOM 818 O O B CYS A 1 107 ? 42.167 38.679 35.855 0.50 27.25 104 CYS A O 1
ATOM 823 N N . GLU A 1 108 ? 42.587 40.233 34.260 1.00 26.99 105 GLU A N 1
ATOM 824 C CA . GLU A 1 108 ? 43.951 39.846 33.984 1.00 26.39 105 GLU A CA 1
ATOM 825 C C . GLU A 1 108 ? 44.720 41.116 34.203 1.00 25.78 105 GLU A C 1
ATOM 826 O O . GLU A 1 108 ? 44.305 42.189 33.761 1.00 24.70 105 GLU A O 1
ATOM 832 N N . VAL A 1 109 ? 45.820 41.010 34.936 1.00 25.75 106 VAL A N 1
ATOM 833 C CA . VAL A 1 109 ? 46.687 42.143 35.213 1.00 24.27 106 VAL A CA 1
ATOM 834 C C . VAL A 1 109 ? 48.138 41.779 34.842 1.00 24.79 106 VAL A C 1
ATOM 835 O O . VAL A 1 109 ? 48.542 40.622 34.968 1.00 25.18 106 VAL A O 1
ATOM 847 N N . HIS A 1 111 ? 51.775 42.915 35.945 1.00 25.38 108 HIS A N 1
ATOM 848 C CA . HIS A 1 111 ? 52.421 43.648 37.051 1.00 25.33 108 HIS A CA 1
ATOM 849 C C . HIS A 1 111 ? 53.864 43.867 36.653 1.00 25.66 108 HIS A C 1
ATOM 850 O O . HIS A 1 111 ? 54.537 42.902 36.291 1.00 26.53 108 HIS A O 1
ATOM 857 N N . ILE A 1 112 ? 54.332 45.106 36.675 1.00 25.70 109 ILE A N 1
ATOM 858 C CA . ILE A 1 112 ? 55.728 45.398 36.424 1.00 25.36 109 ILE A CA 1
ATOM 859 C C . ILE A 1 112 ? 56.383 45.554 37.801 1.00 25.97 109 ILE A C 1
ATOM 860 O O . ILE A 1 112 ? 56.070 46.480 38.515 1.00 26.44 109 ILE A O 1
ATOM 865 N N . PRO A 1 113 ? 57.271 44.630 38.199 1.00 25.93 110 PRO A N 1
ATOM 866 C CA . PRO A 1 113 ? 57.827 44.750 39.558 1.00 27.00 110 PRO A CA 1
ATOM 867 C C . PRO A 1 113 ? 58.583 46.051 39.764 1.00 26.82 110 PRO A C 1
ATOM 868 O O . PRO A 1 113 ? 59.312 46.468 38.882 1.00 24.23 110 PRO A O 1
ATOM 872 N N . SER A 1 114 ? 58.391 46.665 40.927 1.00 27.65 111 SER A N 1
ATOM 873 C CA . SER A 1 114 ? 58.920 48.005 41.206 1.00 29.38 111 SER A CA 1
ATOM 874 C C . SER A 1 114 ? 60.434 48.024 41.071 1.00 30.29 111 SER A C 1
ATOM 875 O O . SER A 1 114 ? 60.953 48.887 40.422 1.00 31.39 111 SER A O 1
ATOM 878 N N . PRO A 1 115 ? 61.134 47.007 41.604 1.00 31.85 112 PRO A N 1
ATOM 879 C CA . PRO A 1 115 ? 62.594 47.075 41.461 1.00 33.45 112 PRO A CA 1
ATOM 880 C C . PRO A 1 115 ? 63.047 47.043 40.001 1.00 33.50 112 PRO A C 1
ATOM 881 O O . PRO A 1 115 ? 64.060 47.638 39.679 1.00 34.55 112 PRO A O 1
ATOM 885 N N . VAL A 1 116 ? 62.309 46.383 39.123 1.00 33.05 113 VAL A N 1
ATOM 886 C CA . VAL A 1 116 ? 62.712 46.352 37.721 1.00 32.65 113 VAL A CA 1
ATOM 887 C C . VAL A 1 116 ? 62.627 47.763 37.143 1.00 33.22 113 VAL A C 1
ATOM 888 O O . VAL A 1 116 ? 63.585 48.226 36.525 1.00 33.46 113 VAL A O 1
ATOM 892 N N . PHE A 1 117 ? 61.520 48.465 37.378 1.00 32.85 114 PHE A N 1
ATOM 893 C CA . PHE A 1 117 ? 61.337 49.779 36.795 1.00 33.48 114 PHE A CA 1
ATOM 894 C C . PHE A 1 117 ? 62.229 50.802 37.483 1.00 33.72 114 PHE A C 1
ATOM 895 O O . PHE A 1 117 ? 62.962 51.543 36.815 1.00 32.83 114 PHE A O 1
ATOM 903 N N . VAL A 1 118 ? 62.178 50.844 38.814 1.00 34.48 115 VAL A N 1
ATOM 904 C CA . VAL A 1 118 ? 63.001 51.784 39.544 1.00 35.18 115 VAL A CA 1
ATOM 905 C C . VAL A 1 118 ? 64.496 51.551 39.292 1.00 35.90 115 VAL A C 1
ATOM 906 O O . VAL A 1 118 ? 65.233 52.498 39.077 1.00 36.00 115 VAL A O 1
ATOM 910 N N . SER A 1 119 ? 64.947 50.306 39.259 1.00 36.41 116 SER A N 1
ATOM 911 C CA . SER A 1 119 ? 66.382 50.086 39.124 1.00 37.35 116 SER A CA 1
ATOM 912 C C . SER A 1 119 ? 66.843 50.522 37.732 1.00 36.87 116 SER A C 1
ATOM 913 O O . SER A 1 119 ? 67.947 51.017 37.569 1.00 36.99 116 SER A O 1
ATOM 916 N N . LEU A 1 120 ? 65.993 50.382 36.735 1.00 36.59 117 LEU A N 1
ATOM 917 C CA . LEU A 1 120 ? 66.286 50.954 35.439 1.00 36.65 117 LEU A CA 1
ATOM 918 C C . LEU A 1 120 ? 66.470 52.481 35.503 1.00 37.06 117 LEU A C 1
ATOM 919 O O . LEU A 1 120 ? 67.405 53.004 34.912 1.00 38.19 117 LEU A O 1
ATOM 932 N N . ARG A 1 122 ? 67.481 54.136 38.135 1.00 35.23 119 ARG A N 1
ATOM 933 C CA . ARG A 1 122 ? 68.728 54.370 38.911 1.00 35.20 119 ARG A CA 1
ATOM 934 C C . ARG A 1 122 ? 70.020 54.167 38.197 1.00 33.25 119 ARG A C 1
ATOM 935 O O . ARG A 1 122 ? 70.954 54.955 38.385 1.00 34.04 119 ARG A O 1
ATOM 943 N N A ARG A 1 123 ? 70.087 53.111 37.400 0.50 31.54 120 ARG A N 1
ATOM 944 N N B ARG A 1 123 ? 70.106 53.121 37.387 0.50 32.14 120 ARG A N 1
ATOM 945 C CA A ARG A 1 123 ? 71.280 52.782 36.661 0.50 30.45 120 ARG A CA 1
ATOM 946 C CA B ARG A 1 123 ? 71.342 52.833 36.693 0.50 31.55 120 ARG A CA 1
ATOM 947 C C A ARG A 1 123 ? 71.630 53.829 35.588 0.50 30.62 120 ARG A C 1
ATOM 948 C C B ARG A 1 123 ? 71.650 53.814 35.548 0.50 31.22 120 ARG A C 1
ATOM 949 O O A ARG A 1 123 ? 72.804 54.188 35.435 0.50 28.93 120 ARG A O 1
ATOM 950 O O B ARG A 1 123 ? 72.826 54.115 35.304 0.50 29.54 120 ARG A O 1
ATOM 965 N N . ASP A 1 124 ? 70.612 54.313 34.863 1.00 30.64 121 ASP A N 1
ATOM 966 C CA . ASP A 1 124 ? 70.813 55.142 33.667 1.00 30.95 121 ASP A CA 1
ATOM 967 C C . ASP A 1 124 ? 69.900 56.343 33.730 1.00 31.60 121 ASP A C 1
ATOM 968 O O . ASP A 1 124 ? 68.742 56.299 33.313 1.00 31.46 121 ASP A O 1
ATOM 973 N N . PRO A 1 125 ? 70.398 57.413 34.344 1.00 31.31 122 PRO A N 1
ATOM 974 C CA . PRO A 1 125 ? 69.621 58.604 34.579 1.00 30.83 122 PRO A CA 1
ATOM 975 C C . PRO A 1 125 ? 69.096 59.231 33.272 1.00 29.83 122 PRO A C 1
ATOM 976 O O . PRO A 1 125 ? 68.023 59.842 33.259 1.00 29.48 122 PRO A O 1
ATOM 980 N N . GLU A 1 126 ? 69.801 59.027 32.179 1.00 28.35 123 GLU A N 1
ATOM 981 C CA . GLU A 1 126 ? 69.313 59.468 30.883 1.00 29.45 123 GLU A CA 1
ATOM 982 C C . GLU A 1 126 ? 67.933 58.891 30.517 1.00 28.05 123 GLU A C 1
ATOM 983 O O . GLU A 1 126 ? 67.172 59.569 29.859 1.00 27.91 123 GLU A O 1
ATOM 989 N N . ILE A 1 127 ? 67.649 57.658 30.935 1.00 26.41 124 ILE A N 1
ATOM 990 C CA . ILE A 1 127 ? 66.371 57.036 30.686 1.00 26.89 124 ILE A CA 1
ATOM 991 C C . ILE A 1 127 ? 65.272 57.748 31.481 1.00 27.71 124 ILE A C 1
ATOM 992 O O . ILE A 1 127 ? 64.240 58.125 30.929 1.00 27.00 124 ILE A O 1
ATOM 997 N N . CYS A 1 128 ? 65.525 57.998 32.761 1.00 27.13 125 CYS A N 1
ATOM 998 C CA . CYS A 1 128 ? 64.585 58.741 33.572 1.00 27.29 125 CYS A CA 1
ATOM 999 C C . CYS A 1 128 ? 64.331 60.160 33.003 1.00 26.12 125 CYS A C 1
ATOM 1000 O O . CYS A 1 128 ? 63.185 60.599 32.905 1.00 25.57 125 CYS A O 1
ATOM 1003 N N . ILE A 1 129 ? 65.389 60.848 32.593 1.00 25.37 126 ILE A N 1
ATOM 1004 C CA . ILE A 1 129 ? 65.264 62.170 31.975 1.00 25.37 126 ILE A CA 1
ATOM 1005 C C . ILE A 1 129 ? 64.399 62.113 30.702 1.00 24.91 126 ILE A C 1
ATOM 1006 O O . ILE A 1 129 ? 63.576 62.974 30.478 1.00 24.13 126 ILE A O 1
ATOM 1011 N N . SER A 1 130 ? 64.569 61.076 29.901 1.00 25.40 127 SER A N 1
ATOM 1012 C CA . SER A 1 130 ? 63.802 60.996 28.676 1.00 26.50 127 SER A CA 1
ATOM 1013 C C . SER A 1 130 ? 62.340 60.704 28.975 1.00 25.76 127 SER A C 1
ATOM 1014 O O . SER A 1 130 ? 61.469 61.230 28.307 1.00 26.39 127 SER A O 1
ATOM 1017 N N . ILE A 1 131 ? 62.054 59.931 30.011 1.00 26.07 128 ILE A N 1
ATOM 1018 C CA . ILE A 1 131 ? 60.670 59.648 30.387 1.00 25.43 128 ILE A CA 1
ATOM 1019 C C . ILE A 1 131 ? 60.010 60.919 30.970 1.00 26.02 128 ILE A C 1
ATOM 1020 O O . ILE A 1 131 ? 58.876 61.265 30.633 1.00 25.03 128 ILE A O 1
ATOM 1025 N N . LEU A 1 132 ? 60.759 61.623 31.810 1.00 26.23 129 LEU A N 1
ATOM 1026 C CA . LEU A 1 132 ? 60.346 62.910 32.355 1.00 26.02 129 LEU A CA 1
ATOM 1027 C C . LEU A 1 132 ? 60.018 63.936 31.271 1.00 25.96 129 LEU A C 1
ATOM 1028 O O . LEU A 1 132 ? 59.001 64.615 31.363 1.00 25.23 129 LEU A O 1
ATOM 1033 N N . ALA A 1 133 ? 60.849 64.016 30.218 1.00 26.35 130 ALA A N 1
ATOM 1034 C CA . ALA A 1 133 ? 60.588 64.917 29.117 1.00 25.36 130 ALA A CA 1
ATOM 1035 C C . ALA A 1 133 ? 59.185 64.617 28.523 1.00 25.61 130 ALA A C 1
ATOM 1036 O O . ALA A 1 133 ? 58.374 65.511 28.307 1.00 24.61 130 ALA A O 1
ATOM 1038 N N . THR A 1 134 ? 58.903 63.348 28.301 1.00 25.47 131 THR A N 1
ATOM 1039 C CA . THR A 1 134 ? 57.645 62.925 27.699 1.00 25.78 131 THR A CA 1
ATOM 1040 C C . THR A 1 134 ? 56.495 63.252 28.614 1.00 26.03 131 THR A C 1
ATOM 1041 O O . THR A 1 134 ? 55.477 63.749 28.155 1.00 26.89 131 THR A O 1
ATOM 1045 N N . THR A 1 135 ? 56.667 63.048 29.915 1.00 25.56 132 THR A N 1
ATOM 1046 C CA . THR A 1 135 ? 55.584 63.326 30.832 1.00 25.71 132 THR A CA 1
ATOM 1047 C C . THR A 1 135 ? 55.275 64.826 30.948 1.00 25.26 132 THR A C 1
ATOM 1048 O O . THR A 1 135 ? 54.119 65.179 31.073 1.00 25.04 132 THR A O 1
ATOM 1052 N N . PHE A 1 136 ? 56.287 65.703 30.903 1.00 24.53 133 PHE A N 1
ATOM 1053 C CA . PHE A 1 136 ? 56.029 67.133 30.905 1.00 24.56 133 PHE A CA 1
ATOM 1054 C C . PHE A 1 136 ? 55.222 67.513 29.672 1.00 24.51 133 PHE A C 1
ATOM 1055 O O . PHE A 1 136 ? 54.301 68.315 29.762 1.00 24.05 133 PHE A O 1
ATOM 1063 N N . GLY A 1 137 ? 55.559 66.919 28.528 1.00 24.18 134 GLY A N 1
ATOM 1064 C CA . GLY A 1 137 ? 54.837 67.214 27.299 1.00 24.20 134 GLY A CA 1
ATOM 1065 C C . GLY A 1 137 ? 53.388 66.774 27.412 1.00 25.00 134 GLY A C 1
ATOM 1066 O O . GLY A 1 137 ? 52.479 67.525 27.006 1.00 23.64 134 GLY A O 1
ATOM 1067 N N A HIS A 1 138 ? 53.158 65.590 27.974 0.50 24.76 135 HIS A N 1
ATOM 1068 N N B HIS A 1 138 ? 53.184 65.558 27.936 0.50 24.83 135 HIS A N 1
ATOM 1069 C CA A HIS A 1 138 ? 51.811 65.040 28.093 0.50 25.42 135 HIS A CA 1
ATOM 1070 C CA B HIS A 1 138 ? 51.848 64.993 28.118 0.50 25.49 135 HIS A CA 1
ATOM 1071 C C A HIS A 1 138 ? 51.029 65.856 29.142 0.50 25.04 135 HIS A C 1
ATOM 1072 C C B HIS A 1 138 ? 51.071 65.917 29.082 0.50 25.11 135 HIS A C 1
ATOM 1073 O O A HIS A 1 138 ? 49.832 66.068 28.999 0.50 24.75 135 HIS A O 1
ATOM 1074 O O B HIS A 1 138 ? 49.923 66.262 28.814 0.50 24.81 135 HIS A O 1
ATOM 1087 N N . LEU A 1 139 ? 51.709 66.345 30.173 1.00 24.44 136 LEU A N 1
ATOM 1088 C CA . LEU A 1 139 ? 51.052 67.244 31.129 1.00 24.47 136 LEU A CA 1
ATOM 1089 C C . LEU A 1 139 ? 50.559 68.535 30.466 1.00 24.51 136 LEU A C 1
ATOM 1090 O O . LEU A 1 139 ? 49.420 68.911 30.661 1.00 23.99 136 LEU A O 1
ATOM 1095 N N . HIS A 1 140 ? 51.392 69.199 29.659 1.00 23.74 137 HIS A N 1
ATOM 1096 C CA . HIS A 1 140 ? 50.937 70.430 28.996 1.00 24.29 137 HIS A CA 1
ATOM 1097 C C . HIS A 1 140 ? 49.765 70.120 28.088 1.00 24.57 137 HIS A C 1
ATOM 1098 O O . HIS A 1 140 ? 48.800 70.889 28.023 1.00 22.41 137 HIS A O 1
ATOM 1105 N N . SER A 1 141 ? 49.841 68.976 27.397 1.00 23.71 138 SER A N 1
ATOM 1106 C CA . SER A 1 141 ? 48.788 68.627 26.468 1.00 24.64 138 SER A CA 1
ATOM 1107 C C . SER A 1 141 ? 47.450 68.374 27.187 1.00 24.47 138 SER A C 1
ATOM 1108 O O . SER A 1 141 ? 46.402 68.790 26.710 1.00 24.74 138 SER A O 1
ATOM 1111 N N . LEU A 1 142 ? 47.486 67.718 28.343 1.00 24.39 139 LEU A N 1
ATOM 1112 C CA . LEU A 1 142 ? 46.281 67.496 29.126 1.00 24.65 139 LEU A CA 1
ATOM 1113 C C . LEU A 1 142 ? 45.734 68.805 29.736 1.00 23.82 139 LEU A C 1
ATOM 1114 O O . LEU A 1 142 ? 44.525 69.026 29.748 1.00 22.74 139 LEU A O 1
ATOM 1119 N N . VAL A 1 143 ? 46.599 69.693 30.225 1.00 23.94 140 VAL A N 1
ATOM 1120 C CA . VAL A 1 143 ? 46.131 71.012 30.695 1.00 22.84 140 VAL A CA 1
ATOM 1121 C C . VAL A 1 143 ? 45.391 71.744 29.560 1.00 23.20 140 VAL A C 1
ATOM 1122 O O . VAL A 1 143 ? 44.266 72.242 29.714 1.00 22.32 140 VAL A O 1
ATOM 1126 N N . ALA A 1 144 ? 45.976 71.737 28.364 1.00 23.38 141 ALA A N 1
ATOM 1127 C CA . ALA A 1 144 ? 45.359 72.447 27.256 1.00 23.02 141 ALA A CA 1
ATOM 1128 C C . ALA A 1 144 ? 44.009 71.810 26.947 1.00 22.91 141 ALA A C 1
ATOM 1129 O O . ALA A 1 144 ? 43.038 72.526 26.706 1.00 22.76 141 ALA A O 1
ATOM 1131 N N . GLN A 1 145 ? 43.912 70.485 26.996 1.00 23.77 142 GLN A N 1
ATOM 1132 C CA . GLN A 1 145 ? 42.611 69.843 26.716 1.00 25.13 142 GLN A CA 1
ATOM 1133 C C . GLN A 1 145 ? 41.548 70.256 27.753 1.00 25.47 142 GLN A C 1
ATOM 1134 O O . GLN A 1 145 ? 40.397 70.531 27.391 1.00 25.67 142 GLN A O 1
ATOM 1140 N N . LEU A 1 146 ? 41.937 70.320 29.026 1.00 24.71 143 LEU A N 1
ATOM 1141 C CA . LEU A 1 146 ? 41.016 70.775 30.082 1.00 24.99 143 LEU A CA 1
ATOM 1142 C C . LEU A 1 146 ? 40.635 72.226 29.926 1.00 24.51 143 LEU A C 1
ATOM 1143 O O . LEU A 1 146 ? 39.497 72.585 30.119 1.00 25.36 143 LEU A O 1
ATOM 1148 N N . GLU A 1 147 ? 41.574 73.068 29.548 1.00 24.97 144 GLU A N 1
ATOM 1149 C CA . GLU A 1 147 ? 41.239 74.450 29.276 1.00 26.09 144 GLU A CA 1
ATOM 1150 C C . GLU A 1 147 ? 40.233 74.646 28.154 1.00 25.44 144 GLU A C 1
ATOM 1151 O O . GLU A 1 147 ? 39.576 75.677 28.079 1.00 23.99 144 GLU A O 1
ATOM 1157 N N . GLN A 1 148 ? 40.175 73.702 27.232 1.00 26.26 145 GLN A N 1
ATOM 1158 C CA . GLN A 1 148 ? 39.332 73.849 26.046 1.00 26.99 145 GLN A CA 1
ATOM 1159 C C . GLN A 1 148 ? 38.118 72.963 26.114 1.00 27.54 145 GLN A C 1
ATOM 1160 O O . GLN A 1 148 ? 37.322 72.960 25.193 1.00 28.55 145 GLN A O 1
ATOM 1166 N N . LEU A 1 149 ? 37.985 72.193 27.189 1.00 28.51 146 LEU A N 1
ATOM 1167 C CA . LEU A 1 149 ? 36.847 71.284 27.343 1.00 29.67 146 LEU A CA 1
ATOM 1168 C C . LEU A 1 149 ? 35.581 72.106 27.555 1.00 30.45 146 LEU A C 1
ATOM 1169 O O . LEU A 1 149 ? 35.533 72.985 28.431 1.00 30.41 146 LEU A O 1
ATOM 1174 N N . LYS A 1 150 ? 34.598 71.879 26.684 1.00 31.33 147 LYS A N 1
ATOM 1175 C CA . LYS A 1 150 ? 33.266 72.476 26.803 1.00 31.73 147 LYS A CA 1
ATOM 1176 C C . LYS A 1 150 ? 32.258 71.566 27.499 1.00 31.36 147 LYS A C 1
ATOM 1177 O O . LYS A 1 150 ? 32.524 70.398 27.766 1.00 31.00 147 LYS A O 1
ATOM 1183 N N . ALA A 1 151 ? 31.103 72.130 27.816 1.00 31.21 148 ALA A N 1
ATOM 1184 C CA . ALA A 1 151 ? 30.003 71.360 28.364 1.00 31.09 148 ALA A CA 1
ATOM 1185 C C . ALA A 1 151 ? 29.506 70.352 27.323 1.00 31.24 148 ALA A C 1
ATOM 1186 O O . ALA A 1 151 ? 29.585 70.576 26.095 1.00 30.50 148 ALA A O 1
ATOM 1188 N N . GLN A 1 152 ? 29.010 69.231 27.829 1.00 31.13 149 GLN A N 1
ATOM 1189 C CA . GLN A 1 152 ? 28.303 68.252 27.013 1.00 31.28 149 GLN A CA 1
ATOM 1190 C C . GLN A 1 152 ? 27.236 67.649 27.916 1.00 30.91 149 GLN A C 1
ATOM 1191 O O . GLN A 1 152 ? 27.281 67.826 29.132 1.00 30.98 149 GLN A O 1
ATOM 1197 N N . THR A 1 153 ? 26.294 66.920 27.341 1.00 30.43 150 THR A N 1
ATOM 1198 C CA . THR A 1 153 ? 25.300 66.232 28.161 1.00 30.43 150 THR A CA 1
ATOM 1199 C C . THR A 1 153 ? 25.884 64.965 28.777 1.00 30.78 150 THR A C 1
ATOM 1200 O O . THR A 1 153 ? 26.926 64.470 28.349 1.00 30.70 150 THR A O 1
ATOM 1204 N N . GLY A 1 154 ? 25.190 64.442 29.784 1.00 31.38 151 GLY A N 1
ATOM 1205 C CA . GLY A 1 154 ? 25.557 63.179 30.417 1.00 31.84 151 GLY A CA 1
ATOM 1206 C C . GLY A 1 154 ? 25.534 62.004 29.461 1.00 32.19 151 GLY A C 1
ATOM 1207 O O . GLY A 1 154 ? 26.387 61.127 29.528 1.00 32.79 151 GLY A O 1
ATOM 1208 N N . ALA A 1 155 ? 24.539 61.984 28.586 1.00 32.56 152 ALA A N 1
ATOM 1209 C CA . ALA A 1 155 ? 24.379 60.940 27.585 1.00 33.04 152 ALA A CA 1
ATOM 1210 C C . ALA A 1 155 ? 25.569 60.960 26.647 1.00 33.45 152 ALA A C 1
ATOM 1211 O O . ALA A 1 155 ? 26.095 59.906 26.281 1.00 33.55 152 ALA A O 1
ATOM 1213 N N . GLN A 1 156 ? 25.985 62.163 26.262 1.00 33.56 153 GLN A N 1
ATOM 1214 C CA . GLN A 1 156 ? 27.176 62.337 25.426 1.00 34.07 153 GLN A CA 1
ATOM 1215 C C . GLN A 1 156 ? 28.462 61.846 26.091 1.00 33.72 153 GLN A C 1
ATOM 1216 O O . GLN A 1 156 ? 29.299 61.234 25.433 1.00 33.63 153 GLN A O 1
ATOM 1222 N N . ARG A 1 157 ? 28.614 62.132 27.382 1.00 33.43 154 ARG A N 1
ATOM 1223 C CA . ARG A 1 157 ? 29.777 61.676 28.160 1.00 33.42 154 ARG A CA 1
ATOM 1224 C C . ARG A 1 157 ? 29.829 60.143 28.163 1.00 33.48 154 ARG A C 1
ATOM 1225 O O . ARG A 1 157 ? 30.890 59.552 27.917 1.00 33.48 154 ARG A O 1
ATOM 1233 N N . VAL A 1 15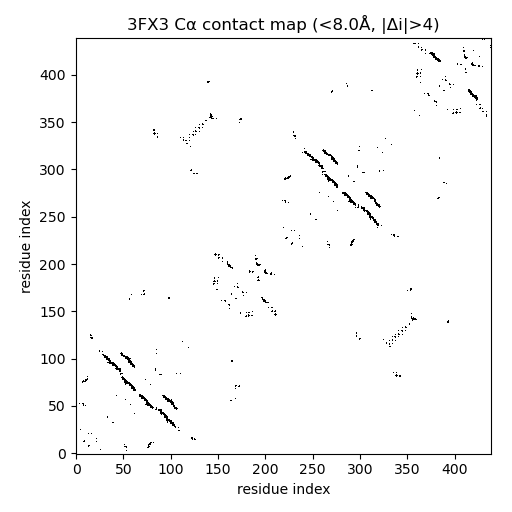8 ? 28.686 59.509 28.440 1.00 33.63 155 VAL A N 1
ATOM 1234 C CA . VAL A 1 158 ? 28.603 58.038 28.451 1.00 33.75 155 VAL A CA 1
ATOM 1235 C C . VAL A 1 158 ? 28.910 57.471 27.063 1.00 34.49 155 VAL A C 1
ATOM 1236 O O . VAL A 1 158 ? 29.657 56.503 26.946 1.00 34.83 155 VAL A O 1
ATOM 1240 N N . ALA A 1 159 ? 28.385 58.111 26.021 1.00 35.35 156 ALA A N 1
ATOM 1241 C CA . ALA A 1 159 ? 28.631 57.677 24.638 1.00 35.85 156 ALA A CA 1
ATOM 1242 C C . ALA A 1 159 ? 30.127 57.642 24.346 1.00 36.54 156 ALA A C 1
ATOM 1243 O O . ALA A 1 159 ? 30.633 56.646 23.831 1.00 36.67 156 ALA A O 1
ATOM 1245 N N . GLU A 1 160 ? 30.819 58.733 24.668 1.00 37.13 157 GLU A N 1
ATOM 1246 C CA . GLU A 1 160 ? 32.267 58.828 24.451 1.00 38.35 157 GLU A CA 1
ATOM 1247 C C . GLU A 1 160 ? 33.034 57.804 25.272 1.00 38.84 157 GLU A C 1
ATOM 1248 O O . GLU A 1 160 ? 34.007 57.215 24.803 1.00 38.87 157 GLU A O 1
ATOM 1254 N N . PHE A 1 161 ? 32.600 57.612 26.510 1.00 39.89 158 PHE A N 1
ATOM 1255 C CA . PHE A 1 161 ? 33.174 56.583 27.373 1.00 40.67 158 PHE A CA 1
ATOM 1256 C C . PHE A 1 161 ? 33.062 55.195 26.728 1.00 41.66 158 PHE A C 1
ATOM 1257 O O . PHE A 1 161 ? 34.058 54.463 26.668 1.00 40.96 158 PHE A O 1
ATOM 1265 N N . LEU A 1 162 ? 31.857 54.853 26.243 1.00 42.52 159 LEU A N 1
ATOM 1266 C CA . LEU A 1 162 ? 31.624 53.570 25.572 1.00 43.38 159 LEU A CA 1
ATOM 1267 C C . LEU A 1 162 ? 32.502 53.423 24.330 1.00 44.75 159 LEU A C 1
ATOM 1268 O O . LEU A 1 162 ? 33.170 52.414 24.154 1.00 45.02 159 LEU A O 1
ATOM 1273 N N . LEU A 1 163 ? 32.539 54.449 23.498 1.00 46.64 160 LEU A N 1
ATOM 1274 C CA . LEU A 1 163 ? 33.392 54.442 22.313 1.00 48.16 160 LEU A CA 1
ATOM 1275 C C . LEU A 1 163 ? 34.869 54.232 22.656 1.00 49.79 160 LEU A C 1
ATOM 1276 O O . LEU A 1 163 ? 35.556 53.478 21.974 1.00 50.66 160 LEU A O 1
ATOM 1281 N N . GLU A 1 164 ? 35.364 54.877 23.708 1.00 51.43 161 GLU A N 1
ATOM 1282 C CA . GLU A 1 164 ? 36.759 54.678 24.114 1.00 52.80 161 GLU A CA 1
ATOM 1283 C C . GLU A 1 164 ? 37.050 53.227 24.502 1.00 52.94 161 GLU A C 1
ATOM 1284 O O . GLU A 1 164 ? 38.097 52.695 24.166 1.00 53.22 161 GLU A O 1
ATOM 1290 N N . LEU A 1 165 ? 36.107 52.584 25.175 1.00 53.59 162 LEU A N 1
ATOM 1291 C CA . LEU A 1 165 ? 36.243 51.178 25.539 1.00 54.16 162 LEU A CA 1
ATOM 1292 C C . LEU A 1 165 ? 36.304 50.244 24.306 1.00 55.41 162 LEU A C 1
ATOM 1293 O O . LEU A 1 165 ? 36.833 49.141 24.398 1.00 55.27 162 LEU A O 1
ATOM 1298 N N . CYS A 1 166 ? 35.788 50.688 23.158 1.00 56.89 163 CYS A N 1
ATOM 1299 C CA . CYS A 1 166 ? 35.831 49.885 21.921 1.00 57.88 163 CYS A CA 1
ATOM 1300 C C . CYS A 1 166 ? 37.102 50.023 21.096 1.00 58.78 163 CYS A C 1
ATOM 1301 O O . CYS A 1 166 ? 37.759 51.068 21.097 1.00 58.71 163 CYS A O 1
ATOM 1304 N N . ASP A 1 167 ? 37.394 48.952 20.358 1.00 60.26 164 ASP A N 1
ATOM 1305 C CA . ASP A 1 167 ? 38.378 48.950 19.255 1.00 61.16 164 ASP A CA 1
ATOM 1306 C C . ASP A 1 167 ? 37.708 49.295 17.908 1.00 60.99 164 ASP A C 1
ATOM 1307 O O . ASP A 1 167 ? 36.562 48.915 17.634 1.00 61.23 164 ASP A O 1
ATOM 1312 N N . CYS A 1 173 ? 28.412 45.568 18.386 1.00 55.06 170 CYS A N 1
ATOM 1313 C CA . CYS A 1 173 ? 29.641 45.416 19.169 1.00 55.45 170 CYS A CA 1
ATOM 1314 C C . CYS A 1 173 ? 29.490 45.629 20.715 1.00 54.54 170 CYS A C 1
ATOM 1315 O O . CYS A 1 173 ? 28.612 46.376 21.173 1.00 54.31 170 CYS A O 1
ATOM 1318 N N . GLU A 1 174 ? 30.381 44.988 21.491 1.00 53.57 171 GLU A N 1
ATOM 1319 C CA . GLU A 1 174 ? 30.163 44.725 22.931 1.00 52.72 171 GLU A CA 1
ATOM 1320 C C . GLU A 1 174 ? 31.303 45.138 23.867 1.00 51.35 171 GLU A C 1
ATOM 1321 O O . GLU A 1 174 ? 32.484 44.995 23.539 1.00 51.23 171 GLU A O 1
ATOM 1327 N N . VAL A 1 175 ? 30.921 45.623 25.051 1.00 49.99 172 VAL A N 1
ATOM 1328 C CA . VAL A 1 175 ? 31.858 46.023 26.117 1.00 48.47 172 VAL A CA 1
ATOM 1329 C C . VAL A 1 175 ? 31.305 45.531 27.469 1.00 47.60 172 VAL A C 1
ATOM 1330 O O . VAL A 1 175 ? 30.121 45.725 27.773 1.00 47.62 172 VAL A O 1
ATOM 1334 N N . THR A 1 176 ? 32.138 44.857 28.254 1.00 46.17 173 THR A N 1
ATOM 1335 C CA . THR A 1 176 ? 31.732 44.391 29.590 1.00 45.54 173 THR A CA 1
ATOM 1336 C C . THR A 1 176 ? 31.995 45.484 30.631 1.00 43.85 173 THR A C 1
ATOM 1337 O O . THR A 1 176 ? 33.072 46.046 30.662 1.00 44.03 173 THR A O 1
ATOM 1341 N N . LEU A 1 177 ? 31.004 45.741 31.477 1.00 42.41 174 LEU A N 1
ATOM 1342 C CA . LEU A 1 177 ? 31.064 46.736 32.534 1.00 41.53 174 LEU A CA 1
ATOM 1343 C C . LEU A 1 177 ? 30.925 46.038 33.893 1.00 41.15 174 LEU A C 1
ATOM 1344 O O . LEU A 1 177 ? 30.446 44.911 33.955 1.00 41.86 174 LEU A O 1
ATOM 1349 N N . PRO A 1 178 ? 31.312 46.718 34.987 1.00 40.32 175 PRO A N 1
ATOM 1350 C CA . PRO A 1 178 ? 31.058 46.211 36.342 1.00 39.75 175 PRO A CA 1
ATOM 1351 C C . PRO A 1 178 ? 29.572 46.031 36.642 1.00 39.51 175 PRO A C 1
ATOM 1352 O O . PRO A 1 178 ? 28.762 46.821 36.169 1.00 38.88 175 PRO A O 1
ATOM 1356 N N . TYR A 1 179 ? 29.226 45.024 37.440 1.00 39.17 176 TYR A N 1
ATOM 1357 C CA . TYR A 1 179 ? 27.844 44.858 37.893 1.00 39.16 176 TYR A CA 1
ATOM 1358 C C . TYR A 1 179 ? 27.410 46.059 38.737 1.00 39.64 176 TYR A C 1
ATOM 1359 O O . TYR A 1 179 ? 26.253 46.478 38.668 1.00 39.03 176 TYR A O 1
ATOM 1361 N N . ASP A 1 180 ? 28.346 46.646 39.491 1.00 39.87 177 ASP A N 1
ATOM 1362 C CA . ASP A 1 180 ? 28.024 47.788 40.370 1.00 40.50 177 ASP A CA 1
ATOM 1363 C C . ASP A 1 180 ? 28.213 49.082 39.587 1.00 40.20 177 ASP A C 1
ATOM 1364 O O . ASP A 1 180 ? 29.342 49.540 39.364 1.00 39.81 177 ASP A O 1
ATOM 1369 N N . LYS A 1 181 ? 27.090 49.664 39.192 1.00 40.05 178 LYS A N 1
ATOM 1370 C CA . LYS A 1 181 ? 27.067 50.812 38.300 1.00 40.25 178 LYS A CA 1
ATOM 1371 C C . LYS A 1 181 ? 27.550 52.102 38.948 1.00 39.63 178 LYS A C 1
ATOM 1372 O O . LYS A 1 181 ? 27.851 53.055 38.245 1.00 38.85 178 LYS A O 1
ATOM 1386 N N . LEU A 1 183 ? 30.404 52.452 40.129 1.00 36.44 180 LEU A N 1
ATOM 1387 C CA . LEU A 1 183 ? 31.803 52.589 39.757 1.00 35.90 180 LEU A CA 1
ATOM 1388 C C . LEU A 1 183 ? 31.976 53.487 38.514 1.00 34.91 180 LEU A C 1
ATOM 1389 O O . LEU A 1 183 ? 32.797 54.391 38.502 1.00 34.43 180 LEU A O 1
ATOM 1394 N N . ILE A 1 184 ? 31.150 53.279 37.503 1.00 34.83 181 ILE A N 1
ATOM 1395 C CA . ILE A 1 184 ? 31.211 54.092 36.304 1.00 34.73 181 ILE A CA 1
ATOM 1396 C C . ILE A 1 184 ? 30.730 55.500 36.632 1.00 34.05 181 ILE A C 1
ATOM 1397 O O . ILE A 1 184 ? 31.355 56.480 36.195 1.00 33.22 181 ILE A O 1
ATOM 1402 N N . ALA A 1 185 ? 29.639 55.598 37.396 1.00 32.37 182 ALA A N 1
ATOM 1403 C CA . ALA A 1 185 ? 29.112 56.903 37.815 1.00 32.09 182 ALA A CA 1
ATOM 1404 C C . ALA A 1 185 ? 30.200 57.781 38.428 1.00 31.67 182 ALA A C 1
ATOM 1405 O O . ALA A 1 185 ? 30.379 58.927 38.027 1.00 31.21 182 ALA A O 1
ATOM 1407 N N . GLY A 1 186 ? 30.958 57.210 39.356 1.00 31.63 183 GLY A N 1
ATOM 1408 C CA . GLY A 1 186 ? 32.085 57.885 39.973 1.00 31.41 183 GLY A CA 1
ATOM 1409 C C . GLY A 1 186 ? 33.142 58.329 38.967 1.00 31.35 183 GLY A C 1
ATOM 1410 O O . GLY A 1 186 ? 33.532 59.486 38.937 1.00 32.67 183 GLY A O 1
ATOM 1411 N N . ARG A 1 187 ? 33.603 57.423 38.129 1.00 30.96 184 ARG A N 1
ATOM 1412 C CA . ARG A 1 187 ? 34.640 57.749 37.133 1.00 30.42 184 ARG A CA 1
ATOM 1413 C C . ARG A 1 187 ? 34.213 58.903 36.210 1.00 30.04 184 ARG A C 1
ATOM 1414 O O . ARG A 1 187 ? 35.022 59.774 35.857 1.00 30.10 184 ARG A O 1
ATOM 1422 N N . LEU A 1 188 ? 32.949 58.904 35.817 1.00 29.85 185 LEU A N 1
ATOM 1423 C CA . LEU A 1 188 ? 32.443 59.938 34.938 1.00 30.67 185 LEU A CA 1
ATOM 1424 C C . LEU A 1 188 ? 31.939 61.191 35.663 1.00 31.09 185 LEU A C 1
ATOM 1425 O O . LEU A 1 188 ? 31.438 62.101 35.021 1.00 31.06 185 LEU A O 1
ATOM 1430 N N . GLY A 1 189 ? 32.068 61.250 36.982 1.00 31.62 186 GLY A N 1
ATOM 1431 C CA . GLY A 1 189 ? 31.646 62.438 37.709 1.00 32.40 186 GLY A CA 1
ATOM 1432 C C . GLY A 1 189 ? 30.167 62.712 37.581 1.00 33.20 186 GLY A C 1
ATOM 1433 O O . GLY A 1 189 ? 29.761 63.871 37.491 1.00 32.52 186 GLY A O 1
ATOM 1442 N N . LYS A 1 191 ? 26.037 61.559 38.883 1.00 40.75 188 LYS A N 1
ATOM 1443 C CA . LYS A 1 191 ? 25.154 60.907 39.839 1.00 42.94 188 LYS A CA 1
ATOM 1444 C C . LYS A 1 191 ? 24.587 59.657 39.172 1.00 43.40 188 LYS A C 1
ATOM 1445 O O . LYS A 1 191 ? 24.279 59.670 37.977 1.00 43.82 188 LYS A O 1
ATOM 1451 N N . PRO A 1 192 ? 24.425 58.577 39.940 1.00 44.13 189 PRO A N 1
ATOM 1452 C CA . PRO A 1 192 ? 23.812 57.331 39.468 1.00 44.36 189 PRO A CA 1
ATOM 1453 C C . PRO A 1 192 ? 22.545 57.478 38.642 1.00 44.56 189 PRO A C 1
ATOM 1454 O O . PRO A 1 192 ? 22.373 56.768 37.650 1.00 44.47 189 PRO A O 1
ATOM 1458 N N . GLU A 1 193 ? 21.671 58.397 39.054 1.00 44.95 190 GLU A N 1
ATOM 1459 C CA . GLU A 1 193 ? 20.403 58.650 38.371 1.00 45.12 190 GLU A CA 1
ATOM 1460 C C . GLU A 1 193 ? 20.696 59.197 36.981 1.00 44.39 190 GLU A C 1
ATOM 1461 O O . GLU A 1 193 ? 20.062 58.786 35.987 1.00 43.91 190 GLU A O 1
ATOM 1467 N N . SER A 1 194 ? 21.667 60.123 36.930 1.00 43.58 191 SER A N 1
ATOM 1468 C CA . SER A 1 194 ? 22.073 60.777 35.680 1.00 42.74 191 SER A CA 1
ATOM 1469 C C . SER A 1 194 ? 22.634 59.726 34.759 1.00 41.59 191 SER A C 1
ATOM 1470 O O . SER A 1 194 ? 22.364 59.742 33.555 1.00 41.49 191 SER A O 1
ATOM 1473 N N . LEU A 1 195 ? 23.406 58.810 35.336 1.00 40.43 192 LEU A N 1
ATOM 1474 C CA . LEU A 1 195 ? 23.933 57.684 34.585 1.00 39.89 192 LEU A CA 1
ATOM 1475 C C . LEU A 1 195 ? 22.797 56.847 34.018 1.00 40.04 192 LEU A C 1
ATOM 1476 O O . LEU A 1 195 ? 22.806 56.531 32.830 1.00 40.16 192 LEU A O 1
ATOM 1481 N N . SER A 1 196 ? 21.838 56.478 34.870 1.00 40.46 193 SER A N 1
ATOM 1482 C CA . SER A 1 196 ? 20.635 55.741 34.426 1.00 40.98 193 SER A CA 1
ATOM 1483 C C . SER A 1 196 ? 19.954 56.455 33.280 1.00 40.81 193 SER A C 1
ATOM 1484 O O . SER A 1 196 ? 19.743 55.875 32.212 1.00 40.64 193 SER A O 1
ATOM 1487 N N . ARG A 1 197 ? 19.621 57.721 33.510 1.00 41.15 194 ARG A N 1
ATOM 1488 C CA . ARG A 1 197 ? 19.003 58.533 32.469 1.00 41.66 194 ARG A CA 1
ATOM 1489 C C . ARG A 1 197 ? 19.841 58.566 31.207 1.00 41.64 194 ARG A C 1
ATOM 1490 O O . ARG A 1 197 ? 19.289 58.488 30.110 1.00 40.95 194 ARG A O 1
ATOM 1498 N N . ALA A 1 198 ? 21.168 58.673 31.357 1.00 41.22 195 ALA A N 1
ATOM 1499 C CA . ALA A 1 198 ? 22.042 58.770 30.197 1.00 41.59 195 ALA A CA 1
ATOM 1500 C C . ALA A 1 198 ? 21.923 57.508 29.346 1.00 41.89 195 ALA A C 1
ATOM 1501 O O . ALA A 1 198 ? 21.850 57.577 28.110 1.00 41.64 195 ALA A O 1
ATOM 1503 N N . PHE A 1 199 ? 21.892 56.358 30.017 1.00 42.74 196 PHE A N 1
ATOM 1504 C CA . PHE A 1 199 ? 21.824 55.067 29.326 1.00 43.40 196 PHE A CA 1
ATOM 1505 C C . PHE A 1 199 ? 20.504 54.876 28.600 1.00 43.40 196 PHE A C 1
ATOM 1506 O O . PHE A 1 199 ? 20.488 54.445 27.443 1.00 43.22 196 PHE A O 1
ATOM 1514 N N . SER A 1 200 ? 19.404 55.193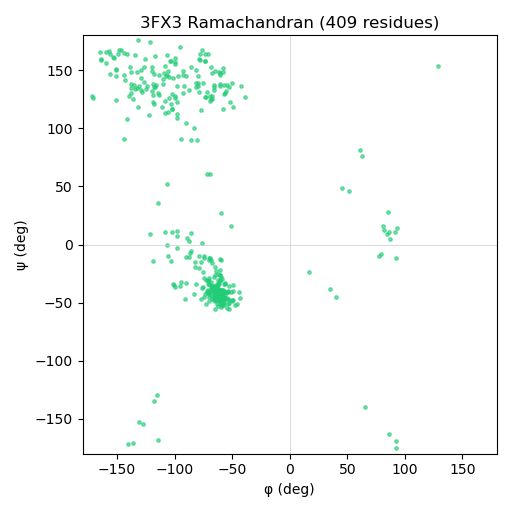 29.270 1.00 43.64 197 SER A N 1
ATOM 1515 C CA . SER A 1 200 ? 18.099 55.005 28.642 1.00 44.30 197 SER A CA 1
ATOM 1516 C C . SER A 1 200 ? 18.002 55.940 27.428 1.00 44.43 197 SER A C 1
ATOM 1517 O O . SER A 1 200 ? 17.629 55.518 26.340 1.00 44.20 197 SER A O 1
ATOM 1520 N N . ARG A 1 201 ? 18.412 57.193 27.621 1.00 44.69 198 ARG A N 1
ATOM 1521 C CA . ARG A 1 201 ? 18.559 58.157 26.540 1.00 44.92 198 ARG A CA 1
ATOM 1522 C C . ARG A 1 201 ? 19.356 57.577 25.371 1.00 44.70 198 ARG A C 1
ATOM 1523 O O . ARG A 1 201 ? 19.010 57.798 24.219 1.00 44.94 198 ARG A O 1
ATOM 1531 N N . LEU A 1 202 ? 20.408 56.822 25.667 1.00 44.64 199 LEU A N 1
ATOM 1532 C CA . LEU A 1 202 ? 21.279 56.259 24.622 1.00 44.52 199 LEU A CA 1
ATOM 1533 C C . LEU A 1 202 ? 20.666 55.068 23.845 1.00 44.40 199 LEU A C 1
ATOM 1534 O O . LEU A 1 202 ? 21.232 54.635 22.837 1.00 43.59 199 LEU A O 1
ATOM 1539 N N . LYS A 1 203 ? 19.529 54.539 24.297 1.00 44.72 200 LYS A N 1
ATOM 1540 C CA . LYS A 1 203 ? 18.760 53.582 23.469 1.00 45.51 200 LYS A CA 1
ATOM 1541 C C . LYS A 1 203 ? 18.613 54.050 22.017 1.00 45.30 200 LYS A C 1
ATOM 1542 O O . LYS A 1 203 ? 18.924 53.296 21.097 1.00 45.16 200 LYS A O 1
ATOM 1548 N N . ALA A 1 204 ? 18.163 55.290 21.819 1.00 45.35 201 ALA A N 1
ATOM 1549 C CA . ALA A 1 204 ? 18.000 55.856 20.467 1.00 45.48 201 ALA A CA 1
ATOM 1550 C C . ALA A 1 204 ? 19.312 55.913 19.638 1.00 45.83 201 ALA A C 1
ATOM 1551 O O . ALA A 1 204 ? 19.261 56.134 18.429 1.00 45.56 201 ALA A O 1
ATOM 1553 N N . ALA A 1 205 ? 20.469 55.721 20.283 1.00 46.12 202 ALA A N 1
ATOM 1554 C CA . ALA A 1 205 ? 21.773 55.631 19.589 1.00 46.71 202 ALA A CA 1
ATOM 1555 C C . ALA A 1 205 ? 22.255 54.183 19.353 1.00 47.12 202 ALA A C 1
ATOM 1556 O O . ALA A 1 205 ? 23.391 53.965 18.916 1.00 47.37 202 ALA A O 1
ATOM 1558 N N . GLY A 1 206 ? 21.403 53.204 19.654 1.00 47.48 203 GLY A N 1
ATOM 1559 C CA . GLY A 1 206 ? 21.725 51.791 19.439 1.00 47.78 203 GLY A CA 1
ATOM 1560 C C . GLY A 1 206 ? 22.497 51.133 20.573 1.00 48.11 203 GLY A C 1
ATOM 1561 O O . GLY A 1 206 ? 23.244 50.171 20.342 1.00 47.75 203 GLY A O 1
ATOM 1562 N N . VAL A 1 207 ? 22.302 51.646 21.793 1.00 48.55 204 VAL A N 1
ATOM 1563 C CA . VAL A 1 207 ? 22.955 51.123 22.991 1.00 48.82 204 VAL A CA 1
ATOM 1564 C C . VAL A 1 207 ? 21.923 50.496 23.924 1.00 49.44 204 VAL A C 1
ATOM 1565 O O . VAL A 1 207 ? 20.917 51.134 24.257 1.00 49.26 204 VAL A O 1
ATOM 1569 N N . THR A 1 208 ? 22.191 49.254 24.338 1.00 50.27 205 THR A N 1
ATOM 1570 C CA . THR A 1 208 ? 21.337 48.513 25.277 1.00 51.10 205 THR A CA 1
ATOM 1571 C C . THR A 1 208 ? 22.247 47.794 26.279 1.00 52.17 205 THR A C 1
ATOM 1572 O O . THR A 1 208 ? 23.357 47.415 25.916 1.00 52.29 205 THR A O 1
ATOM 1576 N N . VAL A 1 209 ? 21.772 47.613 27.520 1.00 53.59 206 VAL A N 1
ATOM 1577 C CA . VAL A 1 209 ? 22.619 47.206 28.679 1.00 54.67 206 VAL A CA 1
ATOM 1578 C C . VAL A 1 209 ? 22.329 45.805 29.298 1.00 55.68 206 VAL A C 1
ATOM 1579 O O . VAL A 1 209 ? 22.465 45.632 30.529 1.00 55.95 206 VAL A O 1
ATOM 1583 N N . LYS A 1 210 ? 21.969 44.819 28.456 1.00 56.23 207 LYS A N 1
ATOM 1584 C CA . LYS A 1 210 ? 21.735 43.411 28.882 1.00 56.74 207 LYS A CA 1
ATOM 1585 C C . LYS A 1 210 ? 22.853 42.792 29.758 1.00 57.30 207 LYS A C 1
ATOM 1586 O O . LYS A 1 210 ? 23.997 42.640 29.308 1.00 57.83 207 LYS A O 1
ATOM 1588 N N . ARG A 1 211 ? 22.500 42.409 30.992 1.00 57.80 208 ARG A N 1
ATOM 1589 C CA . ARG A 1 211 ? 23.442 41.871 32.000 1.00 57.81 208 ARG A CA 1
ATOM 1590 C C . ARG A 1 211 ? 24.441 42.976 32.403 1.00 57.90 208 ARG A C 1
ATOM 1591 O O . ARG A 1 211 ? 24.052 44.131 32.563 1.00 58.15 208 ARG A O 1
ATOM 1593 N N . ASN A 1 212 ? 25.710 42.625 32.575 1.00 57.90 209 ASN A N 1
ATOM 1594 C CA . ASN A 1 212 ? 26.773 43.611 32.744 1.00 58.00 209 ASN A CA 1
ATOM 1595 C C . ASN A 1 212 ? 27.611 43.672 31.464 1.00 57.70 209 ASN A C 1
ATOM 1596 O O . ASN A 1 212 ? 28.833 43.530 31.484 1.00 57.89 209 ASN A O 1
ATOM 1601 N N . HIS A 1 213 ? 26.909 43.852 30.349 1.00 57.54 210 HIS A N 1
ATOM 1602 C CA . HIS A 1 213 ? 27.496 44.059 29.029 1.00 57.81 210 HIS A CA 1
ATOM 1603 C C . HIS A 1 213 ? 26.743 45.199 28.357 1.00 57.71 210 HIS A C 1
ATOM 1604 O O . HIS A 1 213 ? 25.515 45.255 28.421 1.00 57.76 210 HIS A O 1
ATOM 1611 N N . ALA A 1 214 ? 27.463 46.098 27.698 1.00 57.43 211 ALA A N 1
ATOM 1612 C CA . ALA A 1 214 ? 26.825 47.086 26.840 1.00 57.19 211 ALA A CA 1
ATOM 1613 C C . ALA A 1 214 ? 26.890 46.585 25.397 1.00 57.11 211 ALA A C 1
ATOM 1614 O O . ALA A 1 214 ? 27.916 46.055 24.965 1.00 56.92 211 ALA A O 1
ATOM 1616 N N . GLU A 1 215 ? 25.782 46.729 24.674 1.00 56.95 212 GLU A N 1
ATOM 1617 C CA . GLU A 1 215 ? 25.717 46.374 23.268 1.00 57.10 212 GLU A CA 1
ATOM 1618 C C . GLU A 1 215 ? 25.578 47.666 22.476 1.00 56.76 212 GLU A C 1
ATOM 1619 O O . GLU A 1 215 ? 24.607 48.409 22.656 1.00 56.10 212 GLU A O 1
ATOM 1625 N N . ILE A 1 216 ? 26.557 47.939 21.620 1.00 56.62 213 ILE A N 1
ATOM 1626 C CA . ILE A 1 216 ? 26.470 49.046 20.676 1.00 56.74 213 ILE A CA 1
ATOM 1627 C C . ILE A 1 216 ? 26.266 48.477 19.267 1.00 56.95 213 ILE A C 1
ATOM 1628 O O . ILE A 1 216 ? 27.157 47.823 18.712 1.00 56.88 213 ILE A O 1
ATOM 1633 N N . GLU A 1 217 ? 25.097 48.725 18.687 1.00 57.04 214 GLU A N 1
ATOM 1634 C CA . GLU A 1 217 ? 24.786 48.189 17.358 1.00 57.17 214 GLU A CA 1
ATOM 1635 C C . GLU A 1 217 ? 25.813 48.630 16.308 1.00 57.14 214 GLU A C 1
ATOM 1636 O O . GLU A 1 217 ? 26.324 47.811 15.547 1.00 57.02 214 GLU A O 1
ATOM 1642 N N . ASP A 1 218 ? 26.161 49.914 16.326 1.00 57.17 215 ASP A N 1
ATOM 1643 C CA . ASP A 1 218 ? 27.040 50.483 15.315 1.00 56.99 215 ASP A CA 1
ATOM 1644 C C . ASP A 1 218 ? 27.859 51.671 15.862 1.00 56.47 215 ASP A C 1
ATOM 1645 O O . ASP A 1 218 ? 27.308 52.648 16.371 1.00 55.98 215 ASP A O 1
ATOM 1650 N N . ILE A 1 219 ? 29.182 51.556 15.739 1.00 56.22 216 ILE A N 1
ATOM 1651 C CA . ILE A 1 219 ? 30.142 52.559 16.222 1.00 56.12 216 ILE A CA 1
ATOM 1652 C C . ILE A 1 219 ? 29.860 53.983 15.702 1.00 55.80 216 ILE A C 1
ATOM 1653 O O . ILE A 1 219 ? 29.793 54.932 16.482 1.00 56.02 216 ILE A O 1
ATOM 1658 N N . ALA A 1 220 ? 29.699 54.120 14.385 1.00 55.38 217 ALA A N 1
ATOM 1659 C CA . ALA A 1 220 ? 29.553 55.430 13.729 1.00 54.77 217 ALA A CA 1
ATOM 1660 C C . ALA A 1 220 ? 28.313 56.202 14.200 1.00 54.32 217 ALA A C 1
ATOM 1661 O O . ALA A 1 220 ? 28.373 57.422 14.389 1.00 54.10 217 ALA A O 1
ATOM 1663 N N . LEU A 1 221 ? 27.202 55.485 14.388 1.00 53.74 218 LEU A N 1
ATOM 1664 C CA . LEU A 1 221 ? 25.948 56.076 14.872 1.00 53.28 218 LEU A CA 1
ATOM 1665 C C . LEU A 1 221 ? 26.120 56.662 16.268 1.00 53.11 218 LEU A C 1
ATOM 1666 O O . LEU A 1 221 ? 25.715 57.800 16.527 1.00 52.95 218 LEU A O 1
ATOM 1671 N N . LEU A 1 222 ? 26.725 55.892 17.169 1.00 52.94 219 LEU A N 1
ATOM 1672 C CA . LEU A 1 222 ? 26.948 56.383 18.522 1.00 52.67 219 LEU A CA 1
ATOM 1673 C C . LEU A 1 222 ? 27.828 57.623 18.470 1.00 52.86 219 LEU A C 1
ATOM 1674 O O . LEU A 1 222 ? 27.559 58.596 19.162 1.00 52.62 219 LEU A O 1
ATOM 1679 N N . ARG A 1 223 ? 28.854 57.609 17.623 1.00 53.34 220 ARG A N 1
ATOM 1680 C CA . ARG A 1 223 ? 29.736 58.766 17.515 1.00 54.04 220 ARG A CA 1
ATOM 1681 C C . ARG A 1 223 ? 28.978 60.004 17.035 1.00 53.90 220 ARG A C 1
ATOM 1682 O O . ARG A 1 223 ? 29.288 61.128 17.444 1.00 54.01 220 ARG A O 1
ATOM 1690 N N . ASP A 1 224 ? 27.986 59.800 16.175 1.00 53.76 221 ASP A N 1
ATOM 1691 C CA . ASP A 1 224 ? 27.133 60.898 15.752 1.00 53.64 221 ASP A CA 1
ATOM 1692 C C . ASP A 1 224 ? 26.429 61.532 16.926 1.00 53.34 221 ASP A C 1
ATOM 1693 O O . ASP A 1 224 ? 26.355 62.754 17.030 1.00 53.36 221 ASP A O 1
ATOM 1698 N N . TYR A 1 225 ? 25.896 60.696 17.801 1.00 53.12 222 TYR A N 1
ATOM 1699 C CA . TYR A 1 225 ? 25.283 61.192 19.011 1.00 53.06 222 TYR A CA 1
ATOM 1700 C C . TYR A 1 225 ? 26.299 61.966 19.859 1.00 53.46 222 TYR A C 1
ATOM 1701 O O . TYR A 1 225 ? 26.013 63.065 20.334 1.00 53.22 222 TYR A O 1
ATOM 1710 N N . ALA A 1 226 ? 27.484 61.392 20.032 1.00 54.14 223 ALA A N 1
ATOM 1711 C CA . ALA A 1 226 ? 28.532 62.011 20.845 1.00 54.93 223 ALA A CA 1
ATOM 1712 C C . ALA A 1 226 ? 28.964 63.376 20.291 1.00 55.73 223 ALA A C 1
ATOM 1713 O O . ALA A 1 226 ? 29.277 64.281 21.059 1.00 55.93 223 ALA A O 1
ATOM 1715 N N . GLU A 1 227 ? 28.956 63.523 18.965 1.00 56.77 224 GLU A N 1
ATOM 1716 C CA . GLU A 1 227 ? 29.343 64.781 18.300 1.00 57.53 224 GLU A CA 1
ATOM 1717 C C . GLU A 1 227 ? 28.137 65.685 17.985 1.00 57.66 224 GLU A C 1
ATOM 1718 O O . GLU A 1 227 ? 27.533 65.564 16.914 1.00 57.99 224 GLU A O 1
ATOM 1724 N N . SER A 1 228 ? 27.786 66.583 18.913 1.00 57.77 225 SER A N 1
ATOM 1725 C CA . SER A 1 228 ? 26.612 67.457 18.745 1.00 57.70 225 SER A CA 1
ATOM 1726 C C . SER A 1 228 ? 26.610 68.655 19.691 1.00 57.70 225 SER A C 1
ATOM 1727 O O . SER A 1 228 ? 25.768 69.550 19.548 1.00 57.57 225 SER A O 1
ATOM 1730 N N . ALA B 1 5 ? 66.834 86.288 47.875 1.00 36.78 2 ALA B N 1
ATOM 1731 C CA . ALA B 1 5 ? 67.024 87.275 46.758 1.00 37.01 2 ALA B CA 1
ATOM 1732 C C . ALA B 1 5 ? 65.905 87.071 45.734 1.00 36.68 2 ALA B C 1
ATOM 1733 O O . ALA B 1 5 ? 65.438 85.944 45.579 1.00 37.56 2 ALA B O 1
ATOM 1735 N N A HIS B 1 6 ? 65.513 88.118 44.994 0.50 36.47 3 HIS B N 1
ATOM 1736 N N B HIS B 1 6 ? 65.464 88.175 45.129 0.50 36.41 3 HIS B N 1
ATOM 1737 C CA A HIS B 1 6 ? 64.393 88.047 44.006 0.50 36.09 3 HIS B CA 1
ATOM 1738 C CA B HIS B 1 6 ? 64.405 88.174 44.119 0.50 36.03 3 HIS B CA 1
ATOM 1739 C C A HIS B 1 6 ? 63.168 87.300 44.591 0.50 35.25 3 HIS B C 1
ATOM 1740 C C B HIS B 1 6 ? 63.208 87.325 44.600 0.50 35.23 3 HIS B C 1
ATOM 1741 O O A HIS B 1 6 ? 62.495 86.559 43.869 0.50 34.86 3 HIS B O 1
ATOM 1742 O O B HIS B 1 6 ? 62.606 86.565 43.839 0.50 34.91 3 HIS B O 1
ATOM 1755 N N . GLU B 1 7 ? 62.889 87.468 45.887 1.00 34.29 4 GLU B N 1
ATOM 1756 C CA . GLU B 1 7 ? 61.916 86.607 46.562 1.00 33.28 4 GLU B CA 1
ATOM 1757 C C . GLU B 1 7 ? 60.479 86.629 46.001 1.00 31.44 4 GLU B C 1
ATOM 1758 O O . GLU B 1 7 ? 59.880 85.567 45.855 1.00 30.19 4 GLU B O 1
ATOM 1764 N N . ALA B 1 8 ? 59.938 87.808 45.687 1.00 29.79 5 ALA B N 1
ATOM 1765 C CA . ALA B 1 8 ? 58.567 87.881 45.165 1.00 28.66 5 ALA B CA 1
ATOM 1766 C C . ALA B 1 8 ? 58.467 87.200 43.796 1.00 28.14 5 ALA B C 1
ATOM 1767 O O . ALA B 1 8 ? 57.481 86.538 43.504 1.00 28.16 5 ALA B O 1
ATOM 1769 N N . GLN B 1 9 ? 59.506 87.322 42.974 1.00 27.68 6 GLN B N 1
ATOM 1770 C CA . GLN B 1 9 ? 59.502 86.708 41.639 1.00 28.03 6 GLN B CA 1
ATOM 1771 C C . GLN B 1 9 ? 59.611 85.190 41.758 1.00 27.64 6 GLN B C 1
ATOM 1772 O O . GLN B 1 9 ? 58.918 84.442 41.059 1.00 26.92 6 GLN B O 1
ATOM 1778 N N . LYS B 1 10 ? 60.468 84.737 42.668 1.00 27.33 7 LYS B N 1
ATOM 1779 C CA . LYS B 1 10 ? 60.637 83.313 42.901 1.00 27.37 7 LYS B CA 1
ATOM 1780 C C . LYS B 1 10 ? 59.332 82.663 43.435 1.00 27.68 7 LYS B C 1
ATOM 1781 O O . LYS B 1 10 ? 59.016 81.512 43.066 1.00 27.92 7 LYS B O 1
ATOM 1787 N N . ALA B 1 11 ? 58.574 83.402 44.259 1.00 27.34 8 ALA B N 1
ATOM 1788 C CA . ALA B 1 11 ? 57.248 82.919 44.745 1.00 27.16 8 ALA B CA 1
ATOM 1789 C C . ALA B 1 11 ? 56.309 82.713 43.557 1.00 27.04 8 ALA B C 1
ATOM 1790 O O . ALA B 1 11 ? 55.642 81.690 43.467 1.00 27.28 8 ALA B O 1
ATOM 1792 N N . ILE B 1 12 ? 56.287 83.662 42.625 1.00 27.60 9 ILE B N 1
ATOM 1793 C CA . ILE B 1 12 ? 55.524 83.474 41.373 1.00 27.53 9 ILE B CA 1
ATOM 1794 C C . ILE B 1 12 ? 55.991 82.219 40.599 1.00 28.07 9 ILE B C 1
ATOM 1795 O O . ILE B 1 12 ? 55.157 81.393 40.186 1.00 27.75 9 ILE B O 1
ATOM 1800 N N . ALA B 1 13 ? 57.305 82.041 40.454 1.00 27.68 10 ALA B N 1
ATOM 1801 C CA . ALA B 1 13 ? 57.840 80.878 39.740 1.00 27.86 10 ALA B CA 1
ATOM 1802 C C . ALA B 1 13 ? 57.450 79.533 40.377 1.00 28.94 10 ALA B C 1
ATOM 1803 O O . ALA B 1 13 ? 57.324 78.524 39.675 1.00 27.83 10 ALA B O 1
ATOM 1805 N N . ARG B 1 14 ? 57.267 79.522 41.701 1.00 30.17 11 ARG B N 1
ATOM 1806 C CA . ARG B 1 14 ? 56.880 78.292 42.422 1.00 31.26 11 ARG B CA 1
ATOM 1807 C C . ARG B 1 14 ? 55.497 77.742 42.048 1.00 31.58 11 ARG B C 1
ATOM 1808 O O . ARG B 1 14 ? 55.206 76.592 42.290 1.00 32.62 11 ARG B O 1
ATOM 1816 N N A ASN B 1 15 ? 54.666 78.561 41.427 0.50 31.67 12 ASN B N 1
ATOM 1817 N N B ASN B 1 15 ? 54.663 78.565 41.428 0.50 31.97 12 ASN B N 1
ATOM 1818 C CA A ASN B 1 15 ? 53.387 78.100 40.912 0.50 31.82 12 ASN B CA 1
ATOM 1819 C CA B ASN B 1 15 ? 53.387 78.101 40.889 0.50 32.39 12 ASN B CA 1
ATOM 1820 C C A ASN B 1 15 ? 53.486 77.352 39.578 0.50 31.42 12 ASN B C 1
ATOM 1821 C C B ASN B 1 15 ? 53.512 77.287 39.606 0.50 31.72 12 ASN B C 1
ATOM 1822 O O A ASN B 1 15 ? 52.505 76.767 39.132 0.50 31.11 12 ASN B O 1
ATOM 1823 O O B ASN B 1 15 ? 52.578 76.595 39.220 0.50 31.39 12 ASN B O 1
ATOM 1832 N N . SER B 1 16 ? 54.652 77.379 38.933 1.00 30.97 13 SER B N 1
ATOM 1833 C CA . SER B 1 16 ? 54.799 76.750 37.622 1.00 31.02 13 SER B CA 1
ATOM 1834 C C . SER B 1 16 ? 54.878 75.218 37.698 1.00 30.96 13 SER B C 1
ATOM 1835 O O . SER B 1 16 ? 55.323 74.646 38.684 1.00 30.85 13 SER B O 1
ATOM 1838 N N . LEU B 1 17 ? 54.445 74.581 36.634 1.00 30.52 14 LEU B N 1
ATOM 1839 C CA . LEU B 1 17 ? 54.586 73.145 36.467 1.00 31.87 14 LEU B CA 1
ATOM 1840 C C . LEU B 1 17 ? 56.012 72.628 36.744 1.00 3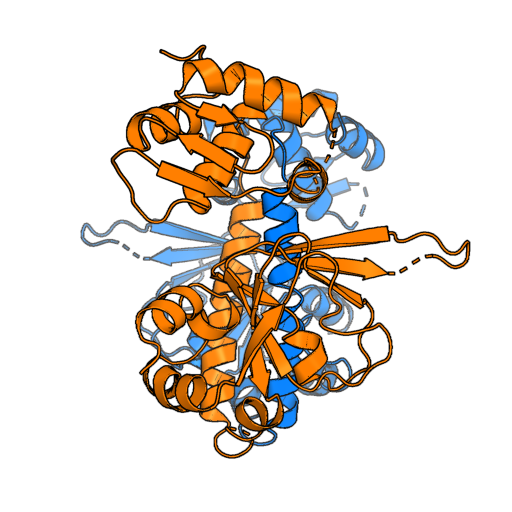1.50 14 LEU B C 1
ATOM 1841 O O . LEU B 1 17 ? 56.197 71.639 37.469 1.00 31.46 14 LEU B O 1
ATOM 1846 N N . LEU B 1 18 ? 57.010 73.287 36.168 1.00 30.31 15 LEU B N 1
ATOM 1847 C CA . LEU B 1 18 ? 58.407 72.906 36.393 1.00 30.27 15 LEU B CA 1
ATOM 1848 C C . LEU B 1 18 ? 58.743 72.861 37.886 1.00 29.86 15 LEU B C 1
ATOM 1849 O O . LEU B 1 18 ? 59.233 71.855 38.401 1.00 28.97 15 LEU B O 1
ATOM 1854 N N . ILE B 1 19 ? 58.483 73.971 38.564 1.00 29.39 16 ILE B N 1
ATOM 1855 C CA . ILE B 1 19 ? 58.951 74.121 39.928 1.00 29.56 16 ILE B CA 1
ATOM 1856 C C . ILE B 1 19 ? 58.081 73.310 40.920 1.00 30.21 16 ILE B C 1
ATOM 1857 O O . ILE B 1 19 ? 58.600 72.688 41.841 1.00 29.89 16 ILE B O 1
ATOM 1862 N N . ARG B 1 20 ? 56.782 73.268 40.684 1.00 30.99 17 ARG B N 1
ATOM 1863 C CA . ARG B 1 20 ? 55.904 72.413 41.479 1.00 33.57 17 ARG B CA 1
ATOM 1864 C C . ARG B 1 20 ? 56.301 70.939 41.398 1.00 33.06 17 ARG B C 1
ATOM 1865 O O . ARG B 1 20 ? 56.003 70.203 42.309 1.00 33.36 17 ARG B O 1
ATOM 1873 N N . SER B 1 21 ? 56.889 70.506 40.284 1.00 32.22 18 SER B N 1
ATOM 1874 C CA . SER B 1 21 ? 57.262 69.106 40.139 1.00 32.06 18 SER B CA 1
ATOM 1875 C C . SER B 1 21 ? 58.532 68.714 40.897 1.00 31.59 18 SER B C 1
ATOM 1876 O O . SER B 1 21 ? 58.806 67.529 41.048 1.00 31.54 18 SER B O 1
ATOM 1879 N N . LEU B 1 22 ? 59.318 69.687 41.332 1.00 31.05 19 LEU B N 1
ATOM 1880 C CA . LEU B 1 22 ? 60.598 69.393 41.942 1.00 31.19 19 LEU B CA 1
ATOM 1881 C C . LEU B 1 22 ? 60.457 69.009 43.423 1.00 30.63 19 LEU B C 1
ATOM 1882 O O . LEU B 1 22 ? 59.571 69.465 44.112 1.00 30.55 19 LEU B O 1
ATOM 1887 N N . PRO B 1 23 ? 61.356 68.172 43.913 1.00 30.87 20 PRO B N 1
ATOM 1888 C CA . PRO B 1 23 ? 61.374 67.964 45.356 1.00 31.18 20 PRO B CA 1
ATOM 1889 C C . PRO B 1 23 ? 61.772 69.251 46.075 1.00 30.79 20 PRO B C 1
ATOM 1890 O O . PRO B 1 23 ? 62.720 69.941 45.683 1.00 29.28 20 PRO B O 1
ATOM 1894 N N . GLU B 1 24 ? 60.997 69.574 47.098 1.00 31.57 21 GLU B N 1
ATOM 1895 C CA . GLU B 1 24 ? 61.057 70.881 47.780 1.00 32.21 21 GLU B CA 1
ATOM 1896 C C . GLU B 1 24 ? 62.476 71.273 48.249 1.00 31.77 21 GLU B C 1
ATOM 1897 O O . GLU B 1 24 ? 62.858 72.438 48.147 1.00 31.92 21 GLU B O 1
ATOM 1903 N N . GLN B 1 25 ? 63.273 70.300 48.689 1.00 31.35 22 GLN B N 1
ATOM 1904 C CA . GLN B 1 25 ? 64.615 70.595 49.174 1.00 31.75 22 GLN B CA 1
ATOM 1905 C C . GLN B 1 25 ? 65.597 71.017 48.083 1.00 31.03 22 GLN B C 1
ATOM 1906 O O . GLN B 1 25 ? 66.686 71.490 48.384 1.00 29.89 22 GLN B O 1
ATOM 1912 N N . HIS B 1 26 ? 65.225 70.843 46.817 1.00 31.23 23 HIS B N 1
ATOM 1913 C CA . HIS B 1 26 ? 66.132 71.192 45.737 1.00 31.23 23 HIS B CA 1
ATOM 1914 C C . HIS B 1 26 ? 65.739 72.475 45.022 1.00 30.95 23 HIS B C 1
ATOM 1915 O O . HIS B 1 26 ? 66.514 72.992 44.204 1.00 31.55 23 HIS B O 1
ATOM 1922 N N . VAL B 1 27 ? 64.551 72.994 45.321 1.00 30.02 24 VAL B N 1
ATOM 1923 C CA . VAL B 1 27 ? 64.058 74.176 44.639 1.00 29.75 24 VAL B CA 1
ATOM 1924 C C . VAL B 1 27 ? 64.972 75.413 44.809 1.00 30.54 24 VAL B C 1
ATOM 1925 O O . VAL B 1 27 ? 65.274 76.084 43.840 1.00 29.17 24 VAL B O 1
ATOM 1929 N N . ASP B 1 28 ? 65.369 75.739 46.031 1.00 31.92 25 ASP B N 1
ATOM 1930 C CA . ASP B 1 28 ? 66.070 77.019 46.280 1.00 33.72 25 ASP B CA 1
ATOM 1931 C C . ASP B 1 28 ? 67.390 77.065 45.517 1.00 33.81 25 ASP B C 1
ATOM 1932 O O . ASP B 1 28 ? 67.711 78.073 44.879 1.00 34.56 25 ASP B O 1
ATOM 1937 N N . ALA B 1 29 ? 68.147 75.973 45.575 1.00 33.68 26 ALA B N 1
ATOM 1938 C CA . ALA B 1 29 ? 69.449 75.917 44.913 1.00 33.69 26 ALA B CA 1
ATOM 1939 C C . ALA B 1 29 ? 69.267 76.127 43.404 1.00 33.25 26 ALA B C 1
ATOM 1940 O O . ALA B 1 29 ? 70.060 76.826 42.780 1.00 33.97 26 ALA B O 1
ATOM 1942 N N . LEU B 1 30 ? 68.213 75.566 42.829 1.00 32.97 27 LEU B N 1
ATOM 1943 C CA . LEU B 1 30 ? 67.996 75.698 41.380 1.00 32.78 27 LEU B CA 1
ATOM 1944 C C . LEU B 1 30 ? 67.517 77.113 40.986 1.00 32.37 27 LEU B C 1
ATOM 1945 O O . LEU B 1 30 ? 68.007 77.686 40.012 1.00 31.74 27 LEU B O 1
ATOM 1950 N N . LEU B 1 31 ? 66.593 77.682 41.766 1.00 31.28 28 LEU B N 1
ATOM 1951 C CA . LEU B 1 31 ? 66.131 79.043 41.541 1.00 30.16 28 LEU B CA 1
ATOM 1952 C C . LEU B 1 31 ? 67.280 80.054 41.650 1.00 29.88 28 LEU B C 1
ATOM 1953 O O . LEU B 1 31 ? 67.273 81.093 40.963 1.00 28.69 28 LEU B O 1
ATOM 1958 N N . SER B 1 32 ? 68.266 79.752 42.495 1.00 29.72 29 SER B N 1
ATOM 1959 C CA . SER B 1 32 ? 69.422 80.636 42.665 1.00 30.54 29 SER B CA 1
ATOM 1960 C C . SER B 1 32 ? 70.316 80.646 41.436 1.00 30.12 29 SER B C 1
ATOM 1961 O O . SER B 1 32 ? 71.160 81.500 41.340 1.00 29.04 29 SER B O 1
ATOM 1964 N N . GLN B 1 33 ? 70.126 79.695 40.510 1.00 30.00 30 GLN B N 1
ATOM 1965 C CA . GLN B 1 33 ? 70.903 79.655 39.279 1.00 30.20 30 GLN B CA 1
ATOM 1966 C C . GLN B 1 33 ? 70.109 80.182 38.081 1.00 29.83 30 GLN B C 1
ATOM 1967 O O . GLN B 1 33 ? 70.546 80.061 36.942 1.00 29.99 30 GLN B O 1
ATOM 1973 N N . ALA B 1 34 ? 68.962 80.793 38.338 1.00 28.46 31 ALA B N 1
ATOM 1974 C CA . ALA B 1 34 ? 68.151 81.336 37.270 1.00 28.36 31 ALA B CA 1
ATOM 1975 C C . ALA B 1 34 ? 68.821 82.540 36.597 1.00 27.86 31 ALA B C 1
ATOM 1976 O O . ALA B 1 34 ? 69.620 83.242 37.212 1.00 27.58 31 ALA B O 1
ATOM 1978 N N . VAL B 1 35 ? 68.490 82.762 35.330 1.00 27.42 32 VAL B N 1
ATOM 1979 C CA . VAL B 1 35 ? 68.847 83.993 34.608 1.00 26.91 32 VAL B CA 1
ATOM 1980 C C . VAL B 1 35 ? 67.554 84.802 34.414 1.00 27.19 32 VAL B C 1
ATOM 1981 O O . VAL B 1 35 ? 66.577 84.313 33.855 1.00 27.55 32 VAL B O 1
ATOM 1985 N N . TRP B 1 36 ? 67.541 86.033 34.886 1.00 27.60 33 TRP B N 1
ATOM 1986 C CA . TRP B 1 36 ? 66.333 86.841 34.859 1.00 28.49 33 TRP B CA 1
ATOM 1987 C C . TRP B 1 36 ? 66.376 87.805 33.685 1.00 28.29 33 TRP B C 1
ATOM 1988 O O . TRP B 1 36 ? 67.340 88.522 33.536 1.00 28.57 33 TRP B O 1
ATOM 1999 N N . ARG B 1 37 ? 65.349 87.795 32.832 1.00 28.60 34 ARG B N 1
ATOM 2000 C CA . ARG B 1 37 ? 65.302 88.689 31.694 1.00 28.47 34 ARG B CA 1
ATOM 2001 C C . ARG B 1 37 ? 63.958 89.385 31.545 1.00 28.86 34 ARG B C 1
ATOM 2002 O O . ARG B 1 37 ? 62.921 88.809 31.855 1.00 28.21 34 ARG B O 1
ATOM 2010 N N . SER B 1 38 ? 64.017 90.611 31.015 1.00 29.05 35 SER B N 1
ATOM 2011 C CA . SER B 1 38 ? 62.850 91.391 30.623 1.00 30.25 35 SER B CA 1
ATOM 2012 C C . SER B 1 38 ? 62.773 91.477 29.141 1.00 28.71 35 SER B C 1
ATOM 2013 O O . SER B 1 38 ? 63.798 91.496 28.493 1.00 27.82 35 SER B O 1
ATOM 2016 N N . TYR B 1 39 ? 61.553 91.535 28.617 1.00 28.51 36 TYR B N 1
ATOM 2017 C CA . TYR B 1 39 ? 61.317 91.607 27.172 1.00 28.25 36 TYR B CA 1
ATOM 2018 C C . TYR B 1 39 ? 60.292 92.720 26.893 1.00 28.66 36 TYR B C 1
ATOM 2019 O O . TYR B 1 39 ? 59.292 92.857 27.609 1.00 28.85 36 TYR B O 1
ATOM 2028 N N . ASP B 1 40 ? 60.560 93.546 25.894 1.00 28.63 37 ASP B N 1
ATOM 2029 C CA . ASP B 1 40 ? 59.559 94.514 25.445 1.00 29.14 37 ASP B CA 1
ATOM 2030 C C . ASP B 1 40 ? 58.487 93.764 24.658 1.00 28.52 37 ASP B C 1
ATOM 2031 O O . ASP B 1 40 ? 58.709 92.651 24.154 1.00 27.74 37 ASP B O 1
ATOM 2036 N N A ARG B 1 41 ? 57.331 94.399 24.526 0.50 28.21 38 ARG B N 1
ATOM 2037 N N B ARG B 1 41 ? 57.329 94.384 24.557 0.50 28.19 38 ARG B N 1
ATOM 2038 C CA A ARG B 1 41 ? 56.294 93.905 23.635 0.50 28.34 38 ARG B CA 1
ATOM 2039 C CA 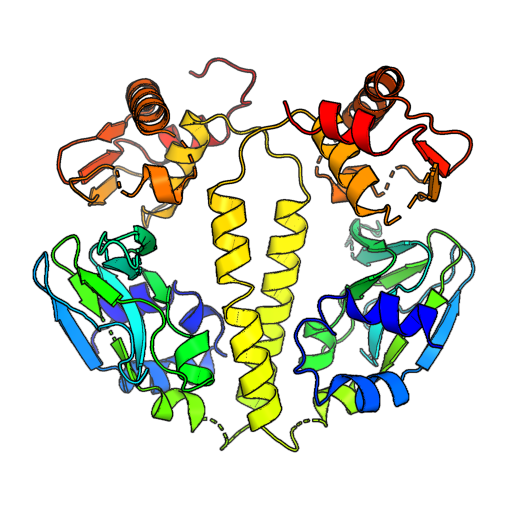B ARG B 1 41 ? 56.288 93.949 23.650 0.50 28.31 38 ARG B CA 1
ATOM 2040 C C A ARG B 1 41 ? 56.908 93.687 22.269 0.50 27.25 38 ARG B C 1
ATOM 2041 C C B ARG B 1 41 ? 56.884 93.708 22.261 0.50 27.24 38 ARG B C 1
ATOM 2042 O O A ARG B 1 41 ? 57.645 94.542 21.775 0.50 27.09 38 ARG B O 1
ATOM 2043 O O B ARG B 1 41 ? 57.601 94.567 21.749 0.50 27.08 38 ARG B O 1
ATOM 2058 N N . GLY B 1 42 ? 56.617 92.538 21.682 1.00 26.22 39 GLY B N 1
ATOM 2059 C CA . GLY B 1 42 ? 57.115 92.185 20.356 1.00 25.73 39 GLY B CA 1
ATOM 2060 C C . GLY B 1 42 ? 58.541 91.639 20.320 1.00 25.49 39 GLY B C 1
ATOM 2061 O O . GLY B 1 42 ? 59.047 91.294 19.254 1.00 23.72 39 GLY B O 1
ATOM 2062 N N . GLU B 1 43 ? 59.212 91.558 21.473 1.00 25.46 40 GLU B N 1
ATOM 2063 C CA . GLU B 1 43 ? 60.590 91.077 21.488 1.00 25.13 40 GLU B CA 1
ATOM 2064 C C . GLU B 1 43 ? 60.617 89.543 21.452 1.00 25.47 40 GLU B C 1
ATOM 2065 O O . GLU B 1 43 ? 59.834 88.871 22.158 1.00 23.99 40 GLU B O 1
ATOM 2071 N N . THR B 1 44 ? 61.557 89.015 20.669 1.00 25.66 41 THR B N 1
ATOM 2072 C CA . THR B 1 44 ? 61.825 87.594 20.568 1.00 26.65 41 THR B CA 1
ATOM 2073 C C . THR B 1 44 ? 62.503 87.027 21.841 1.00 27.03 41 THR B C 1
ATOM 2074 O O . THR B 1 44 ? 63.474 87.605 22.338 1.00 27.01 41 THR B O 1
ATOM 2078 N N . LEU B 1 45 ? 61.969 85.915 22.356 1.00 26.81 42 LEU B N 1
ATOM 2079 C CA . LEU B 1 45 ? 62.626 85.132 23.421 1.00 26.90 42 LEU B CA 1
ATOM 2080 C C . LEU B 1 45 ? 63.498 84.087 22.781 1.00 27.23 42 LEU B C 1
ATOM 2081 O O . LEU B 1 45 ? 64.632 83.910 23.185 1.00 27.08 42 LEU B O 1
ATOM 2086 N N . PHE B 1 46 ? 62.946 83.382 21.787 1.00 26.91 43 PHE B N 1
ATOM 2087 C CA . PHE B 1 46 ? 63.712 82.474 20.981 1.00 26.79 43 PHE B CA 1
ATOM 2088 C C . PHE B 1 46 ? 63.007 82.220 19.683 1.00 26.66 43 PHE B C 1
ATOM 2089 O O . PHE B 1 46 ? 61.834 82.488 19.539 1.00 26.68 43 PHE B O 1
ATOM 2097 N N . LEU B 1 47 ? 63.751 81.650 18.759 1.00 27.55 44 LEU B N 1
ATOM 2098 C CA . LEU B 1 47 ? 63.258 81.320 17.440 1.00 28.31 44 LEU B CA 1
ATOM 2099 C C . LEU B 1 47 ? 63.326 79.810 17.186 1.00 28.90 44 LEU B C 1
ATOM 2100 O O . LEU B 1 47 ? 64.232 79.103 17.655 1.00 28.15 44 LEU B O 1
ATOM 2105 N N . GLN B 1 48 ? 62.347 79.357 16.411 1.00 29.74 45 GLN B N 1
ATOM 2106 C CA . GLN B 1 48 ? 62.304 78.037 15.829 1.00 30.11 45 GLN B CA 1
ATOM 2107 C C . GLN B 1 48 ? 63.672 77.627 15.280 1.00 30.04 45 GLN B C 1
ATOM 2108 O O . GLN B 1 48 ? 64.310 78.413 14.629 1.00 29.50 45 GLN B O 1
ATOM 2114 N N . GLU B 1 49 ? 64.065 76.380 15.541 1.00 30.11 46 GLU B N 1
ATOM 2115 C CA . GLU B 1 49 ? 65.346 75.780 15.184 1.00 30.86 46 GLU B CA 1
ATOM 2116 C C . GLU B 1 49 ? 66.543 76.158 16.060 1.00 30.47 46 GLU B C 1
ATOM 2117 O O . GLU B 1 49 ? 67.579 75.547 15.927 1.00 30.54 46 GLU B O 1
ATOM 2123 N N . GLU B 1 50 ? 66.426 77.136 16.947 1.00 30.39 47 GLU B N 1
ATOM 2124 C CA . GLU B 1 50 ? 67.526 77.425 17.862 1.00 30.40 47 GLU B CA 1
ATOM 2125 C C . GLU B 1 50 ? 67.663 76.303 18.915 1.00 31.10 47 GLU B C 1
ATOM 2126 O O . GLU B 1 50 ? 66.753 75.496 19.061 1.00 30.70 47 GLU B O 1
ATOM 2132 N N . LYS B 1 51 ? 68.799 76.244 19.614 1.00 32.09 48 LYS B N 1
ATOM 2133 C CA . LYS B 1 51 ? 69.033 75.225 20.655 1.00 33.48 48 LYS B CA 1
ATOM 2134 C C . LYS B 1 51 ? 68.253 75.565 21.902 1.00 32.71 48 LYS B C 1
ATOM 2135 O O . LYS B 1 51 ? 68.209 76.719 22.316 1.00 32.27 48 LYS B O 1
ATOM 2141 N N . ALA B 1 52 ? 67.669 74.556 22.529 1.00 32.74 49 ALA B N 1
ATOM 2142 C CA . ALA B 1 52 ? 66.849 74.775 23.716 1.00 32.57 49 ALA B CA 1
ATOM 2143 C C . ALA B 1 52 ? 67.761 74.790 24.944 1.00 32.84 49 ALA B C 1
ATOM 2144 O O . ALA B 1 52 ? 67.979 73.765 25.578 1.00 35.49 49 ALA B O 1
ATOM 2146 N N . GLN B 1 53 ? 68.268 75.946 25.320 1.00 32.13 50 GLN B N 1
ATOM 2147 C CA . GLN B 1 53 ? 69.309 76.003 26.330 1.00 31.97 50 GLN B CA 1
ATOM 2148 C C . GLN B 1 53 ? 68.780 76.330 27.713 1.00 30.50 50 GLN B C 1
ATOM 2149 O O . GLN B 1 53 ? 69.548 76.376 28.650 1.00 30.05 50 GLN B O 1
ATOM 2155 N N . ALA B 1 54 ? 67.481 76.575 27.829 1.00 29.29 51 ALA B N 1
ATOM 2156 C CA . ALA B 1 54 ? 66.866 76.903 29.102 1.00 28.50 51 ALA B CA 1
ATOM 2157 C C . ALA B 1 54 ? 65.423 76.480 29.077 1.00 28.26 51 ALA B C 1
ATOM 2158 O O . ALA B 1 54 ? 64.827 76.279 27.988 1.00 28.45 51 ALA B O 1
ATOM 2160 N N . ILE B 1 55 ? 64.866 76.339 30.275 1.00 26.91 52 ILE B N 1
ATOM 2161 C CA . ILE B 1 55 ? 63.448 76.154 30.460 1.00 26.96 52 ILE B CA 1
ATOM 2162 C C . ILE B 1 55 ? 62.916 77.484 30.978 1.00 26.04 52 ILE B C 1
ATOM 2163 O O . ILE B 1 55 ? 63.580 78.153 31.760 1.00 25.83 52 ILE B O 1
ATOM 2168 N N . HIS B 1 56 ? 61.714 77.835 30.569 1.00 25.28 53 HIS B N 1
ATOM 2169 C CA . HIS B 1 56 ? 61.191 79.191 30.746 1.00 25.57 53 HIS B CA 1
ATOM 2170 C C . HIS B 1 56 ? 59.996 79.250 31.652 1.00 25.40 53 HIS B C 1
ATOM 2171 O O . HIS B 1 56 ? 59.098 78.439 31.549 1.00 26.03 53 HIS B O 1
ATOM 2178 N N . VAL B 1 57 ? 59.994 80.252 32.518 1.00 25.58 54 VAL B N 1
ATOM 2179 C CA . VAL B 1 57 ? 58.911 80.510 33.428 1.00 24.99 54 VAL B CA 1
ATOM 2180 C C . VAL B 1 57 ? 58.520 81.998 33.380 1.00 25.53 54 VAL B C 1
ATOM 2181 O O . VAL B 1 57 ? 59.349 82.884 33.695 1.00 25.59 54 VAL B O 1
ATOM 2185 N N . VAL B 1 58 ? 57.284 82.281 32.980 1.00 25.44 55 VAL B N 1
ATOM 2186 C CA . VAL B 1 58 ? 56.796 83.661 32.919 1.00 25.63 55 VAL B CA 1
ATOM 2187 C C . VAL B 1 58 ? 56.564 84.159 34.345 1.00 26.69 55 VAL B C 1
ATOM 2188 O O . VAL B 1 58 ? 55.942 83.458 35.142 1.00 27.73 55 VAL B O 1
ATOM 2192 N N . ILE B 1 59 ? 57.157 85.304 34.689 1.00 26.54 56 ILE B N 1
ATOM 2193 C CA . ILE B 1 59 ? 56.955 85.946 35.978 1.00 27.29 56 ILE B CA 1
ATOM 2194 C C . ILE B 1 59 ? 55.868 87.008 35.855 1.00 27.96 56 ILE B C 1
ATOM 2195 O O . ILE B 1 59 ? 55.069 87.198 36.779 1.00 27.92 56 ILE B O 1
ATOM 2200 N N . ASP B 1 60 ? 55.820 87.678 34.710 1.00 28.19 57 ASP B N 1
ATOM 2201 C CA . ASP B 1 60 ? 54.814 88.714 34.456 1.00 28.94 57 ASP B CA 1
ATOM 2202 C C . ASP B 1 60 ? 54.602 88.873 32.963 1.00 28.95 57 ASP B C 1
ATOM 2203 O O . ASP B 1 60 ? 55.558 88.723 32.194 1.00 30.00 57 ASP B O 1
ATOM 2208 N N . GLY B 1 61 ? 53.385 89.198 32.541 1.00 27.64 58 GLY B N 1
ATOM 2209 C CA . GLY B 1 61 ? 53.101 89.452 31.121 1.00 27.02 58 GLY B CA 1
ATOM 2210 C C . GLY B 1 61 ? 52.644 88.212 30.381 1.00 26.69 58 GLY B C 1
ATOM 2211 O O . GLY B 1 61 ? 52.335 87.205 30.987 1.00 26.91 58 GLY B O 1
ATOM 2212 N N . TRP B 1 62 ? 52.582 88.301 29.059 1.00 27.38 59 TRP B N 1
ATOM 2213 C CA . TRP B 1 62 ? 52.064 87.229 28.198 1.00 27.12 59 TRP B CA 1
ATOM 2214 C C . TRP B 1 62 ? 53.070 86.921 27.093 1.00 26.98 59 TRP B C 1
ATOM 2215 O O . TRP B 1 62 ? 53.560 87.828 26.419 1.00 27.51 59 TRP B O 1
ATOM 2226 N N . VAL B 1 63 ? 53.361 85.643 26.903 1.00 26.27 60 VAL B N 1
ATOM 2227 C CA . VAL B 1 63 ? 54.277 85.174 25.862 1.00 26.37 60 VAL B CA 1
ATOM 2228 C C . VAL B 1 63 ? 53.492 84.297 24.913 1.00 27.02 60 VAL B C 1
ATOM 2229 O O . VAL B 1 63 ? 52.694 83.468 25.354 1.00 26.94 60 VAL B O 1
ATOM 2233 N N . LYS B 1 64 ? 53.676 84.474 23.612 1.00 27.06 61 LYS B N 1
ATOM 2234 C CA . LYS B 1 64 ? 53.028 83.574 22.653 1.00 27.68 61 LYS B CA 1
ATOM 2235 C C . LYS B 1 64 ? 54.055 82.649 22.015 1.00 28.15 61 LYS B C 1
ATOM 2236 O O . LYS B 1 64 ? 55.193 83.051 21.779 1.00 28.59 61 LYS B O 1
ATOM 2242 N N . LEU B 1 65 ? 53.652 81.419 21.737 1.00 27.81 62 LEU B N 1
ATOM 2243 C CA . LEU B 1 65 ? 54.458 80.489 20.975 1.00 28.43 62 LEU B CA 1
ATOM 2244 C C . LEU B 1 65 ? 53.755 80.307 19.631 1.00 28.70 62 LEU B C 1
ATOM 2245 O O . LEU B 1 65 ? 52.545 80.138 19.602 1.00 28.94 62 LEU B O 1
ATOM 2250 N N . PHE B 1 66 ? 54.510 80.283 18.542 1.00 29.09 63 PHE B N 1
ATOM 2251 C CA . PHE B 1 66 ? 53.918 80.173 17.205 1.00 30.28 63 PHE B CA 1
ATOM 2252 C C . PHE B 1 66 ? 54.875 79.467 16.241 1.00 31.77 63 PHE B C 1
ATOM 2253 O O . PHE B 1 66 ? 56.091 79.512 16.429 1.00 30.37 63 PHE B O 1
ATOM 2261 N N . ARG B 1 67 ? 54.329 78.781 15.240 1.00 34.40 64 ARG B N 1
ATOM 2262 C CA . ARG B 1 67 ? 55.151 78.249 14.169 1.00 37.16 64 ARG B CA 1
ATOM 2263 C C . ARG B 1 67 ? 54.824 78.902 12.849 1.00 37.74 64 ARG B C 1
ATOM 2264 O O . ARG B 1 67 ? 53.724 79.405 12.650 1.00 38.14 64 ARG B O 1
ATOM 2280 N N . THR B 1 69 ? 53.930 78.673 9.072 1.00 40.41 66 THR B N 1
ATOM 2281 C CA . THR B 1 69 ? 53.353 77.793 8.045 1.00 41.34 66 THR B CA 1
ATOM 2282 C C . THR B 1 69 ? 54.274 77.874 6.821 1.00 42.18 66 THR B C 1
ATOM 2283 O O . THR B 1 69 ? 55.128 78.766 6.744 1.00 42.08 66 THR B O 1
ATOM 2287 N N . PRO B 1 70 ? 54.166 76.922 5.880 1.00 43.21 67 PRO B N 1
ATOM 2288 C CA . PRO B 1 70 ? 55.066 77.082 4.701 1.00 42.88 67 PRO B CA 1
ATOM 2289 C C . PRO B 1 70 ? 54.612 78.172 3.726 1.00 42.15 67 PRO B C 1
ATOM 2290 O O . PRO B 1 70 ? 55.419 78.719 2.997 1.00 42.57 67 PRO B O 1
ATOM 2294 N N . THR B 1 71 ? 53.325 78.486 3.749 1.00 41.87 68 THR B N 1
ATOM 2295 C CA . THR B 1 71 ? 52.775 79.732 3.195 1.00 41.70 68 THR B CA 1
ATOM 2296 C C . THR B 1 71 ? 53.316 81.038 3.856 1.00 41.02 68 THR B C 1
ATOM 2297 O O . THR B 1 71 ? 53.055 82.146 3.378 1.00 39.14 68 THR B O 1
ATOM 2301 N N . GLY B 1 72 ? 54.003 80.890 4.993 1.00 41.04 69 GLY B N 1
ATOM 2302 C CA . GLY B 1 72 ? 54.656 81.992 5.681 1.00 41.33 69 GLY B CA 1
ATOM 2303 C C . GLY B 1 72 ? 53.847 82.710 6.746 1.00 41.81 69 GLY B C 1
ATOM 2304 O O . GLY B 1 72 ? 54.257 83.764 7.208 1.00 42.30 69 GLY B O 1
ATOM 2305 N N . SER B 1 73 ? 52.701 82.161 7.128 1.00 42.07 70 SER B N 1
ATOM 2306 C CA . SER B 1 73 ? 51.884 82.769 8.179 1.00 42.95 70 SER B CA 1
ATOM 2307 C C . SER B 1 73 ? 52.253 82.237 9.564 1.00 42.58 70 SER B C 1
ATOM 2308 O O . SER B 1 73 ? 52.637 81.087 9.718 1.00 41.42 70 SER B O 1
ATOM 2311 N N . GLU B 1 74 ? 52.160 83.123 10.552 1.00 43.23 71 GLU B N 1
ATOM 2312 C CA . GLU B 1 74 ? 52.357 82.771 11.950 1.00 43.27 71 GLU B CA 1
ATOM 2313 C C . GLU B 1 74 ? 51.089 82.073 12.419 1.00 41.85 71 GLU B C 1
ATOM 2314 O O . GLU B 1 74 ? 50.022 82.678 12.409 1.00 43.14 71 GLU B O 1
ATOM 2320 N N . ALA B 1 75 ? 51.210 80.795 12.771 1.00 39.63 72 ALA B N 1
ATOM 2321 C CA . ALA B 1 75 ? 50.174 80.025 13.453 1.00 37.78 72 ALA B CA 1
ATOM 2322 C C . ALA B 1 75 ? 50.462 79.988 14.978 1.00 36.16 72 ALA B C 1
ATOM 2323 O O . ALA B 1 75 ? 51.388 79.303 15.389 1.00 34.76 72 ALA B O 1
ATOM 2325 N N . VAL B 1 76 ? 49.664 80.683 15.796 1.00 34.67 73 VAL B N 1
ATOM 2326 C CA . VAL B 1 76 ? 49.831 80.672 17.259 1.00 34.02 73 VAL B CA 1
ATOM 2327 C C . VAL B 1 76 ? 49.507 79.296 17.812 1.00 34.48 73 VAL B C 1
ATOM 2328 O O . VAL B 1 76 ? 48.468 78.755 17.532 1.00 35.75 73 VAL B O 1
ATOM 2332 N N . VAL B 1 77 ? 50.417 78.737 18.587 1.00 34.88 74 VAL B N 1
ATOM 2333 C CA . VAL B 1 77 ? 50.270 77.410 19.178 1.00 35.43 74 VAL B CA 1
ATOM 2334 C C . VAL B 1 77 ? 49.832 77.501 20.651 1.00 35.06 74 VAL B C 1
ATOM 2335 O O . VAL B 1 77 ? 49.123 76.623 21.149 1.00 36.65 74 VAL B O 1
ATOM 2339 N N . SER B 1 78 ? 50.306 78.513 21.371 1.00 34.17 75 SER B N 1
ATOM 2340 C CA . SER B 1 78 ? 49.956 78.684 22.787 1.00 32.18 75 SER B CA 1
ATOM 2341 C C . SER B 1 78 ? 50.287 80.070 23.249 1.00 30.23 75 SER B C 1
ATOM 2342 O O . SER B 1 78 ? 51.137 80.735 22.655 1.00 29.25 75 SER B O 1
ATOM 2345 N N . VAL B 1 79 ? 49.640 80.473 24.334 1.00 28.72 76 VAL B N 1
ATOM 2346 C CA . VAL B 1 79 ? 50.027 81.639 25.097 1.00 28.50 76 VAL B CA 1
ATOM 2347 C C . VAL B 1 79 ? 50.207 81.285 26.553 1.00 27.91 76 VAL B C 1
ATOM 2348 O O . VAL B 1 79 ? 49.430 80.504 27.107 1.00 29.04 76 VAL B O 1
ATOM 2352 N N . PHE B 1 80 ? 51.234 81.847 27.174 1.00 27.39 77 PHE B N 1
ATOM 2353 C CA . PHE B 1 80 ? 51.532 81.607 28.600 1.00 27.19 77 PHE B CA 1
ATOM 2354 C C . PHE B 1 80 ? 51.654 82.908 29.334 1.00 27.12 77 PHE B C 1
ATOM 2355 O O . PHE B 1 80 ? 52.053 83.919 28.744 1.00 26.42 77 PHE B O 1
ATOM 2363 N N . THR B 1 81 ? 51.362 82.871 30.635 1.00 27.24 78 THR B N 1
ATOM 2364 C CA . THR B 1 81 ? 51.383 84.061 31.454 1.00 27.12 78 THR B CA 1
ATOM 2365 C C . THR B 1 81 ? 51.979 83.762 32.841 1.00 27.33 78 THR B C 1
ATOM 2366 O O . THR B 1 81 ? 52.543 82.698 33.063 1.00 26.76 78 THR B O 1
ATOM 2370 N N . ARG B 1 82 ? 51.897 84.718 33.746 1.00 28.63 79 ARG B N 1
ATOM 2371 C CA . ARG B 1 82 ? 52.616 84.628 35.036 1.00 30.81 79 ARG B CA 1
ATOM 2372 C C . ARG B 1 82 ? 52.341 83.352 35.787 1.00 30.19 79 ARG B C 1
ATOM 2373 O O . ARG B 1 82 ? 51.213 82.885 35.831 1.00 30.31 79 ARG B O 1
ATOM 2381 N N . GLY B 1 83 ? 53.416 82.771 36.306 1.00 29.69 80 GLY B N 1
ATOM 2382 C CA . GLY B 1 83 ? 53.379 81.525 37.051 1.00 29.20 80 GLY B CA 1
ATOM 2383 C C . GLY B 1 83 ? 53.345 80.288 36.183 1.00 28.57 80 GLY B C 1
ATOM 2384 O O . GLY B 1 83 ? 53.083 79.212 36.679 1.00 28.11 80 GLY B O 1
ATOM 2385 N N . GLU B 1 84 ? 53.598 80.412 34.886 1.00 28.32 81 GLU B N 1
ATOM 2386 C CA . GLU B 1 84 ? 53.532 79.241 34.008 1.00 27.89 81 GLU B CA 1
ATOM 2387 C C . GLU B 1 84 ? 54.865 78.966 33.361 1.00 27.84 81 GLU B C 1
ATOM 2388 O O . GLU B 1 84 ? 55.559 79.908 32.916 1.00 27.69 81 GLU B O 1
ATOM 2394 N N . SER B 1 85 ? 55.227 77.683 33.302 1.00 26.77 82 SER B N 1
ATOM 2395 C CA . SER B 1 85 ? 56.492 77.273 32.689 1.00 27.03 82 SER B CA 1
ATOM 2396 C C . SER B 1 85 ? 56.239 76.677 31.328 1.00 26.67 82 SER B C 1
ATOM 2397 O O . SER B 1 85 ? 55.142 76.224 31.040 1.00 26.59 82 SER B O 1
ATOM 2400 N N . PHE B 1 86 ? 57.255 76.686 30.483 1.00 26.48 83 PHE B N 1
ATOM 2401 C CA . PHE B 1 86 ? 57.162 75.988 29.212 1.00 26.01 83 PHE B CA 1
ATOM 2402 C C . PHE B 1 86 ? 58.569 75.665 28.698 1.00 26.46 83 PHE B C 1
ATOM 2403 O O . PHE B 1 86 ? 59.555 76.221 29.191 1.00 26.93 83 PHE B O 1
ATOM 2411 N N . GLY B 1 87 ? 58.657 74.783 27.696 1.00 26.63 84 GLY B N 1
ATOM 2412 C CA . GLY B 1 87 ? 59.919 74.353 27.135 1.00 26.02 84 GLY B CA 1
ATOM 2413 C C . GLY B 1 87 ? 60.639 73.222 27.849 1.00 27.31 84 GLY B C 1
ATOM 2414 O O . GLY B 1 87 ? 61.802 72.927 27.523 1.00 26.77 84 GLY B O 1
ATOM 2415 N N . GLU B 1 88 ? 59.969 72.596 28.827 1.00 27.33 85 GLU B N 1
ATOM 2416 C CA . GLU B 1 88 ? 60.580 71.528 29.624 1.00 27.32 85 GLU B CA 1
ATOM 2417 C C . GLU B 1 88 ? 61.004 70.370 28.733 1.00 27.39 85 GLU B C 1
ATOM 2418 O O . GLU B 1 88 ? 62.173 69.966 28.765 1.00 27.04 85 GLU B O 1
ATOM 2424 N N . ALA B 1 89 ? 60.076 69.852 27.931 1.00 26.73 86 ALA B N 1
ATOM 2425 C CA . ALA B 1 89 ? 60.353 68.661 27.128 1.00 27.06 86 ALA B CA 1
ATOM 2426 C C . ALA B 1 89 ? 61.520 68.892 26.173 1.00 28.08 86 ALA B C 1
ATOM 2427 O O . ALA B 1 89 ? 62.444 68.054 26.058 1.00 27.01 86 ALA B O 1
ATOM 2429 N N . VAL B 1 90 ? 61.488 70.017 25.448 1.00 28.30 87 VAL B N 1
ATOM 2430 C CA . VAL B 1 90 ? 62.489 70.213 24.426 1.00 27.62 87 VAL B CA 1
ATOM 2431 C C . VAL B 1 90 ? 63.860 70.472 25.037 1.00 27.51 87 VAL B C 1
ATOM 2432 O O . VAL B 1 90 ? 64.889 70.068 24.476 1.00 26.81 87 VAL B O 1
ATOM 2436 N N . ALA B 1 91 ? 63.884 71.101 26.211 1.00 27.19 88 ALA B N 1
ATOM 2437 C CA . ALA B 1 91 ? 65.121 71.348 26.885 1.00 27.48 88 ALA B CA 1
ATOM 2438 C C . ALA B 1 91 ? 65.738 70.012 27.372 1.00 28.29 88 ALA B C 1
ATOM 2439 O O . ALA B 1 91 ? 66.935 69.798 27.243 1.00 28.11 88 ALA B O 1
ATOM 2441 N N . LEU B 1 92 ? 64.915 69.108 27.890 1.00 27.82 89 LEU B N 1
ATOM 2442 C CA . LEU B 1 92 ? 65.442 67.834 28.354 1.00 28.40 89 LEU B CA 1
ATOM 2443 C C . LEU B 1 92 ? 65.809 66.908 27.168 1.00 28.74 89 LEU B C 1
ATOM 2444 O O . LEU B 1 92 ? 66.690 66.075 27.279 1.00 29.32 89 LEU B O 1
ATOM 2449 N N . ARG B 1 93 ? 65.144 67.034 26.034 1.00 29.82 90 ARG B N 1
ATOM 2450 C CA . ARG B 1 93 ? 65.533 66.243 24.868 1.00 30.78 90 ARG B CA 1
ATOM 2451 C C . ARG B 1 93 ? 66.678 66.863 24.117 1.00 31.51 90 ARG B C 1
ATOM 2452 O O . ARG B 1 93 ? 67.270 66.228 23.251 1.00 30.37 90 ARG B O 1
ATOM 2460 N N . ASN B 1 94 ? 66.946 68.132 24.405 1.00 32.89 91 ASN B N 1
ATOM 2461 C CA . ASN B 1 94 ? 67.939 68.863 23.675 1.00 33.96 91 ASN B CA 1
ATOM 2462 C C . ASN B 1 94 ? 67.718 68.767 22.162 1.00 34.42 91 ASN B C 1
ATOM 2463 O O . ASN B 1 94 ? 68.646 68.508 21.417 1.00 34.71 91 ASN B O 1
ATOM 2468 N N . THR B 1 95 ? 66.480 68.961 21.715 1.00 34.57 92 THR B N 1
ATOM 2469 C CA . THR B 1 95 ? 66.187 69.046 20.299 1.00 35.23 92 THR B CA 1
ATOM 2470 C C . THR B 1 95 ? 65.872 70.519 19.923 1.00 34.13 92 THR B C 1
ATOM 2471 O O . THR B 1 95 ? 65.611 71.342 20.781 1.00 33.69 92 THR B O 1
ATOM 2475 N N . PRO B 1 96 ? 65.927 70.848 18.632 1.00 32.73 93 PRO B N 1
ATOM 2476 C CA . PRO B 1 96 ? 65.757 72.250 18.247 1.00 32.25 93 PRO B CA 1
ATOM 2477 C C . PRO B 1 96 ? 64.327 72.747 18.523 1.00 31.85 93 PRO B C 1
ATOM 2478 O O . PRO B 1 96 ? 63.390 71.970 18.457 1.00 31.78 93 PRO B O 1
ATOM 2482 N N . TYR B 1 97 ? 64.167 74.023 18.852 1.00 30.88 94 TYR B N 1
ATOM 2483 C CA . TYR B 1 97 ? 62.845 74.565 19.131 1.00 30.49 94 TYR B CA 1
ATOM 2484 C C . TYR B 1 97 ? 61.929 74.345 17.930 1.00 29.87 94 TYR B C 1
ATOM 2485 O O . TYR B 1 97 ? 62.313 74.667 16.808 1.00 30.26 94 TYR B O 1
ATOM 2494 N N . PRO B 1 98 ? 60.724 73.786 18.154 1.00 29.69 95 PRO B N 1
ATOM 2495 C CA . PRO B 1 98 ? 59.757 73.569 17.083 1.00 30.24 95 PRO B CA 1
ATOM 2496 C C . PRO B 1 98 ? 58.883 74.801 16.845 1.00 30.03 95 PRO B C 1
ATOM 2497 O O . PRO B 1 98 ? 58.120 74.825 15.895 1.00 31.80 95 PRO B O 1
ATOM 2501 N N . VAL B 1 99 ? 59.014 75.802 17.716 1.00 29.73 96 VAL B N 1
ATOM 2502 C CA . VAL B 1 99 ? 58.250 77.037 17.657 1.00 28.11 96 VAL B CA 1
ATOM 2503 C C . VAL B 1 99 ? 59.146 78.212 18.032 1.00 28.17 96 VAL B C 1
ATOM 2504 O O . VAL B 1 99 ? 60.253 78.026 18.590 1.00 27.23 96 VAL B O 1
ATOM 2508 N N . SER B 1 100 ? 58.679 79.418 17.700 1.00 27.24 97 SER B N 1
ATOM 2509 C CA . SER B 1 100 ? 59.272 80.652 18.197 1.00 26.68 97 SER B CA 1
ATOM 2510 C C . SER B 1 100 ? 58.436 81.163 19.344 1.00 26.81 97 SER B C 1
ATOM 2511 O O . SER B 1 100 ? 57.286 80.771 19.480 1.00 26.40 97 SER B O 1
ATOM 2514 N N . ALA B 1 101 ? 59.029 82.026 20.172 1.00 26.82 98 ALA B N 1
ATOM 2515 C CA . ALA B 1 101 ? 58.361 82.643 21.319 1.00 25.95 98 ALA B CA 1
ATOM 2516 C C . ALA B 1 101 ? 58.624 84.145 21.265 1.00 25.99 98 ALA B C 1
ATOM 2517 O O . ALA B 1 101 ? 59.762 84.581 21.062 1.00 25.69 98 ALA B O 1
ATOM 2519 N N . GLU B 1 102 ? 57.588 84.918 21.515 1.00 25.87 99 GLU B N 1
ATOM 2520 C CA . GLU B 1 102 ? 57.650 86.363 21.450 1.00 26.90 99 GLU B CA 1
ATOM 2521 C C . GLU B 1 102 ? 56.794 86.946 22.549 1.00 25.93 99 GLU B C 1
ATOM 2522 O O . GLU B 1 102 ? 55.720 86.416 22.819 1.00 25.82 99 GLU B O 1
ATOM 2528 N N . ALA B 1 103 ? 57.264 88.023 23.156 1.00 25.55 100 ALA B N 1
ATOM 2529 C CA . ALA B 1 103 ? 56.509 88.744 24.165 1.00 26.97 100 ALA B CA 1
ATOM 2530 C C . ALA B 1 103 ? 55.310 89.446 23.508 1.00 28.05 100 ALA B C 1
ATOM 2531 O O . ALA B 1 103 ? 55.463 90.157 22.528 1.00 28.08 100 ALA B O 1
ATOM 2533 N N . VAL B 1 104 ? 54.125 89.217 24.062 1.00 29.83 101 VAL B N 1
ATOM 2534 C CA . VAL B 1 104 ? 52.866 89.826 23.584 1.00 30.93 101 VAL B CA 1
ATOM 2535 C C . VAL B 1 104 ? 52.579 91.097 24.377 1.00 30.74 101 VAL B C 1
ATOM 2536 O O . VAL B 1 104 ? 52.008 92.006 23.859 1.00 32.12 101 VAL B O 1
ATOM 2540 N N . THR B 1 105 ? 52.966 91.138 25.645 1.00 29.81 102 THR B N 1
ATOM 2541 C CA . THR B 1 105 ? 52.988 92.368 26.421 1.00 29.06 102 THR B CA 1
ATOM 2542 C C . THR B 1 105 ? 54.431 92.524 26.874 1.00 29.21 102 THR B C 1
ATOM 2543 O O . THR B 1 105 ? 55.241 91.632 26.650 1.00 28.62 102 THR B O 1
ATOM 2547 N N . PRO B 1 106 ? 54.769 93.654 27.513 1.00 29.48 103 PRO B N 1
ATOM 2548 C CA . PRO B 1 106 ? 56.039 93.628 28.230 1.00 30.03 103 PRO B CA 1
ATOM 2549 C C . PRO B 1 106 ? 56.046 92.439 29.214 1.00 30.07 103 PRO B C 1
ATOM 2550 O O . PRO B 1 106 ? 55.017 92.165 29.851 1.00 29.76 103 PRO B O 1
ATOM 2554 N N . CYS B 1 107 ? 57.173 91.723 29.282 1.00 30.76 104 CYS B N 1
ATOM 2555 C CA . CYS B 1 107 ? 57.313 90.463 30.060 1.00 31.72 104 CYS B CA 1
ATOM 2556 C C . CYS B 1 107 ? 58.504 90.475 30.975 1.00 30.70 104 CYS B C 1
ATOM 2557 O O . CYS B 1 107 ? 59.513 91.066 30.644 1.00 31.13 104 CYS B O 1
ATOM 2560 N N . GLU B 1 108 ? 58.405 89.754 32.084 1.00 30.55 105 GLU B N 1
ATOM 2561 C CA . GLU B 1 108 ? 59.569 89.301 32.844 1.00 30.33 105 GLU B CA 1
ATOM 2562 C C . GLU B 1 108 ? 59.546 87.789 32.816 1.00 28.62 105 GLU B C 1
ATOM 2563 O O . GLU B 1 108 ? 58.505 87.196 33.024 1.00 27.12 105 GLU B O 1
ATOM 2569 N N . VAL B 1 109 ? 60.702 87.182 32.567 1.00 27.54 106 VAL B N 1
ATOM 2570 C CA . VAL B 1 109 ? 60.835 85.743 32.499 1.00 25.85 106 VAL B CA 1
ATOM 2571 C C . VAL B 1 109 ? 62.020 85.303 33.360 1.00 25.54 106 VAL B C 1
ATOM 2572 O O . VAL B 1 109 ? 63.037 85.993 33.471 1.00 25.75 106 VAL B O 1
ATOM 2584 N N . HIS B 1 111 ? 64.625 82.264 33.410 1.00 25.35 108 HIS B N 1
ATOM 2585 C CA . HIS B 1 111 ? 65.149 81.173 32.588 1.00 25.98 108 HIS B CA 1
ATOM 2586 C C . HIS B 1 111 ? 66.039 80.278 33.467 1.00 25.53 108 HIS B C 1
ATOM 2587 O O . HIS B 1 111 ? 66.966 80.760 34.099 1.00 26.05 108 HIS B O 1
ATOM 2594 N N . ILE B 1 112 ? 65.783 78.983 33.468 1.00 26.31 109 ILE B N 1
ATOM 2595 C CA . ILE B 1 112 ? 66.649 78.023 34.159 1.00 26.27 109 ILE B CA 1
ATOM 2596 C C . ILE B 1 112 ? 67.517 77.341 33.112 1.00 25.74 109 ILE B C 1
ATOM 2597 O O . ILE B 1 112 ? 66.981 76.652 32.238 1.00 24.86 109 ILE B O 1
ATOM 2602 N N . PRO B 1 113 ? 68.846 77.530 33.177 1.00 25.14 110 PRO B N 1
ATOM 2603 C CA . PRO B 1 113 ? 69.654 76.883 32.141 1.00 25.88 110 PRO B CA 1
ATOM 2604 C C . PRO B 1 113 ? 69.491 75.367 32.176 1.00 26.19 110 PRO B C 1
ATOM 2605 O O . PRO B 1 113 ? 69.478 74.780 33.235 1.00 24.80 110 PRO B O 1
ATOM 2609 N N . SER B 1 114 ? 69.346 74.755 31.011 1.00 26.66 111 SER B N 1
ATOM 2610 C CA . SER B 1 114 ? 69.127 73.321 30.934 1.00 27.86 111 SER B CA 1
ATOM 2611 C C . SER B 1 114 ? 70.191 72.500 31.653 1.00 27.60 111 SER B C 1
ATOM 2612 O O . SER B 1 114 ? 69.833 71.585 32.404 1.00 27.38 111 SER B O 1
ATOM 2615 N N . PRO B 1 115 ? 71.487 72.823 31.443 1.00 27.70 112 PRO B N 1
ATOM 2616 C CA . PRO B 1 115 ? 72.491 72.005 32.124 1.00 28.45 112 PRO B CA 1
ATOM 2617 C C . PRO B 1 115 ? 72.395 72.069 33.646 1.00 29.04 112 PRO B C 1
ATOM 2618 O O . PRO B 1 115 ? 72.747 71.098 34.293 1.00 28.91 112 PRO B O 1
ATOM 2622 N N . VAL B 1 116 ? 71.850 73.142 34.217 1.00 28.73 113 VAL B N 1
ATOM 2623 C CA . VAL B 1 116 ? 71.702 73.202 35.670 1.00 29.37 113 VAL B CA 1
ATOM 2624 C C . VAL B 1 116 ? 70.718 72.121 36.154 1.00 30.44 113 VAL B C 1
ATOM 2625 O O . VAL B 1 116 ? 70.939 71.455 37.176 1.00 30.19 113 VAL B O 1
ATOM 2629 N N . PHE B 1 117 ? 69.634 71.952 35.415 1.00 29.73 114 PHE B N 1
ATOM 2630 C CA . PHE B 1 117 ? 68.615 70.996 35.779 1.00 30.01 114 PHE B CA 1
ATOM 2631 C C . PHE B 1 117 ? 69.066 69.566 35.424 1.00 29.27 114 PHE B C 1
ATOM 2632 O O . PHE B 1 117 ? 68.930 68.639 36.223 1.00 29.52 114 PHE B O 1
ATOM 2640 N N . VAL B 1 118 ? 69.585 69.386 34.219 1.00 28.29 115 VAL B N 1
ATOM 2641 C CA . VAL B 1 118 ? 70.029 68.076 33.785 1.00 27.60 115 VAL B CA 1
ATOM 2642 C C . VAL B 1 118 ? 71.176 67.516 34.642 1.00 27.44 115 VAL B C 1
ATOM 2643 O O . VAL B 1 118 ? 71.157 66.324 35.039 1.00 25.94 115 VAL B O 1
ATOM 2647 N N . SER B 1 119 ? 72.144 68.356 34.981 1.00 26.65 116 SER B N 1
ATOM 2648 C CA . SER B 1 119 ? 73.300 67.855 35.681 1.00 28.17 116 SER B CA 1
ATOM 2649 C C . SER B 1 119 ? 72.914 67.378 37.093 1.00 28.19 116 SER B C 1
ATOM 2650 O O . SER B 1 119 ? 73.420 66.347 37.560 1.00 27.54 116 SER B O 1
ATOM 2653 N N . LEU B 1 120 ? 71.989 68.087 37.732 1.00 27.81 117 LEU B N 1
ATOM 2654 C CA . LEU B 1 120 ? 71.409 67.642 39.024 1.00 28.60 117 LEU B CA 1
ATOM 2655 C C . LEU B 1 120 ? 70.922 66.190 38.942 1.00 27.74 117 LEU B C 1
ATOM 2656 O O . LEU B 1 120 ? 71.247 65.331 39.790 1.00 27.76 117 LEU B O 1
ATOM 2669 N N . ARG B 1 122 ? 71.714 63.913 36.584 1.00 24.32 119 ARG B N 1
ATOM 2670 C CA . ARG B 1 122 ? 72.770 62.967 36.232 1.00 24.41 119 ARG B CA 1
ATOM 2671 C C . ARG B 1 122 ? 73.695 62.672 37.414 1.00 24.74 119 ARG B C 1
ATOM 2672 O O . ARG B 1 122 ? 74.378 61.635 37.434 1.00 23.54 119 ARG B O 1
ATOM 2680 N N . ARG B 1 123 ? 73.754 63.603 38.359 1.00 24.75 120 ARG B N 1
ATOM 2681 C CA . ARG B 1 123 ? 74.565 63.404 39.533 1.00 26.19 120 ARG B CA 1
ATOM 2682 C C . ARG B 1 123 ? 73.826 62.536 40.542 1.00 27.51 120 ARG B C 1
ATOM 2683 O O . ARG B 1 123 ? 74.463 61.744 41.229 1.00 27.40 120 ARG B O 1
ATOM 2691 N N . ASP B 1 124 ? 72.494 62.681 40.591 1.00 28.82 121 ASP B N 1
ATOM 2692 C CA . ASP B 1 124 ? 71.647 62.038 41.587 1.00 29.92 121 ASP B CA 1
ATOM 2693 C C . ASP B 1 124 ? 70.317 61.635 40.975 1.00 29.63 121 ASP B C 1
ATOM 2694 O O . ASP B 1 124 ? 69.375 62.407 40.972 1.00 26.77 121 ASP B O 1
ATOM 2699 N N . PRO B 1 125 ? 70.242 60.408 40.456 1.00 31.10 122 PRO B N 1
ATOM 2700 C CA . PRO B 1 125 ? 69.030 59.960 39.739 1.00 31.65 122 PRO B CA 1
ATOM 2701 C C . PRO B 1 125 ? 67.805 59.775 40.655 1.00 29.76 122 PRO B C 1
ATOM 2702 O O . PRO B 1 125 ? 66.693 59.750 40.159 1.00 31.14 122 PRO B O 1
ATOM 2706 N N . GLU B 1 126 ? 68.007 59.791 41.960 1.00 28.37 123 GLU B N 1
ATOM 2707 C CA . GLU B 1 126 ? 66.915 59.886 42.904 1.00 27.92 123 GLU B CA 1
ATOM 2708 C C . GLU B 1 126 ? 66.098 61.178 42.734 1.00 27.07 123 GLU B C 1
ATOM 2709 O O . GLU B 1 126 ? 64.901 61.198 42.996 1.00 25.29 123 GLU B O 1
ATOM 2715 N N . ILE B 1 127 ? 66.724 62.218 42.212 1.00 25.49 124 ILE B N 1
ATOM 2716 C CA . ILE B 1 127 ? 66.020 63.452 41.955 1.00 24.73 124 ILE B CA 1
ATOM 2717 C C . ILE B 1 127 ? 65.053 63.264 40.797 1.00 25.40 124 ILE B C 1
ATOM 2718 O O . ILE B 1 127 ? 63.871 63.597 40.918 1.00 25.08 124 ILE B O 1
ATOM 2723 N N . CYS B 1 128 ? 65.513 62.684 39.697 1.00 25.75 125 CYS B N 1
ATOM 2724 C CA . CYS B 1 128 ? 64.614 62.455 38.545 1.00 26.08 125 CYS B CA 1
ATOM 2725 C C . CYS B 1 128 ? 63.521 61.454 38.919 1.00 24.92 125 CYS B C 1
ATOM 2726 O O . CYS B 1 128 ? 62.355 61.651 38.562 1.00 25.60 125 CYS B O 1
ATOM 2729 N N . ILE B 1 129 ? 63.852 60.448 39.726 1.00 24.45 126 ILE B N 1
ATOM 2730 C CA . ILE B 1 129 ? 62.840 59.505 40.196 1.00 25.00 126 ILE B CA 1
ATOM 2731 C C . ILE B 1 129 ? 61.725 60.211 40.976 1.00 25.45 126 ILE B C 1
ATOM 2732 O O . ILE B 1 129 ? 60.560 59.917 40.732 1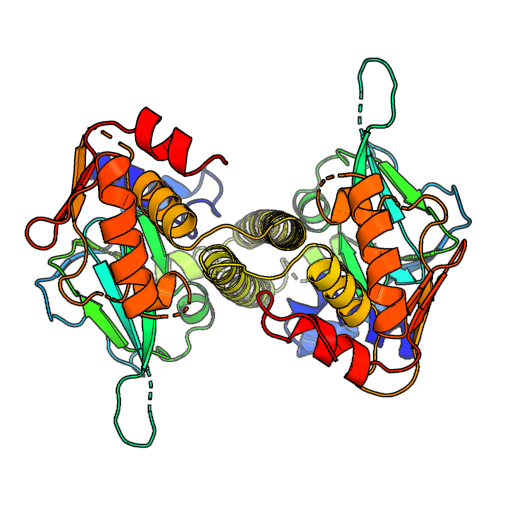.00 24.67 126 ILE B O 1
ATOM 2737 N N . SER B 1 130 ? 62.066 61.146 41.884 1.00 25.90 127 SER B N 1
ATOM 2738 C CA . SER B 1 130 ? 61.031 61.905 42.643 1.00 25.76 127 SER B CA 1
ATOM 2739 C C . SER B 1 130 ? 60.207 62.769 41.754 1.00 24.24 127 SER B C 1
ATOM 2740 O O . SER B 1 130 ? 59.005 62.815 41.895 1.00 23.91 127 SER B O 1
ATOM 2743 N N . ILE B 1 131 ? 60.870 63.462 40.840 1.00 23.86 128 ILE B N 1
ATOM 2744 C CA . ILE B 1 131 ? 60.161 64.321 39.914 1.00 24.21 128 ILE B CA 1
ATOM 2745 C C . ILE B 1 131 ? 59.183 63.508 39.079 1.00 23.67 128 ILE B C 1
ATOM 2746 O O . ILE B 1 131 ? 58.028 63.872 38.927 1.00 24.49 128 ILE B O 1
ATOM 2751 N N . LEU B 1 132 ? 59.628 62.378 38.587 1.00 23.88 129 LEU B N 1
ATOM 2752 C CA . LEU B 1 132 ? 58.768 61.528 37.756 1.00 24.28 129 LEU B CA 1
ATOM 2753 C C . LEU B 1 132 ? 57.622 60.950 38.558 1.00 24.17 129 LEU B C 1
ATOM 2754 O O . LEU B 1 132 ? 56.520 60.781 38.021 1.00 23.94 129 LEU B O 1
ATOM 2759 N N . ALA B 1 133 ? 57.855 60.616 39.833 1.00 23.19 130 ALA B N 1
ATOM 2760 C CA . ALA B 1 133 ? 56.747 60.121 40.660 1.00 23.40 130 ALA B CA 1
ATOM 2761 C C . ALA B 1 133 ? 55.659 61.208 40.652 1.00 23.95 130 ALA B C 1
ATOM 2762 O O . ALA B 1 133 ? 54.487 60.926 40.387 1.00 22.93 130 ALA B O 1
ATOM 2764 N N . THR B 1 134 ? 56.083 62.453 40.880 1.00 24.33 131 THR B N 1
ATOM 2765 C CA . THR B 1 134 ? 55.165 63.579 40.982 1.00 24.02 131 THR B CA 1
ATOM 2766 C C . THR B 1 134 ? 54.399 63.818 39.672 1.00 24.63 131 THR B C 1
ATOM 2767 O O . THR B 1 134 ? 53.181 64.008 39.701 1.00 24.85 131 THR B O 1
ATOM 2771 N N . THR B 1 135 ? 55.100 63.765 38.531 1.00 24.67 132 THR B N 1
ATOM 2772 C CA . THR B 1 135 ? 54.484 64.034 37.284 1.00 24.44 132 THR B CA 1
ATOM 2773 C C . THR B 1 135 ? 53.535 62.901 36.921 1.00 24.30 132 THR B C 1
ATOM 2774 O O . THR B 1 135 ? 52.471 63.162 36.360 1.00 24.35 132 THR B O 1
ATOM 2778 N N . PHE B 1 136 ? 53.852 61.658 37.277 1.00 23.56 133 PHE B N 1
ATOM 2779 C CA . PHE B 1 136 ? 52.879 60.572 37.056 1.00 24.12 133 PHE B CA 1
ATOM 2780 C C . PHE B 1 136 ? 51.601 60.794 37.845 1.00 24.02 133 PHE B C 1
ATOM 2781 O O . PHE B 1 136 ? 50.498 60.583 37.337 1.00 23.28 133 PHE B O 1
ATOM 2789 N N . GLY B 1 137 ? 51.728 61.228 39.090 1.00 24.27 134 GLY B N 1
ATOM 2790 C CA . GLY B 1 137 ? 50.523 61.366 39.918 1.00 24.71 134 GLY B CA 1
ATOM 2791 C C . GLY B 1 137 ? 49.675 62.493 39.324 1.00 24.94 134 GLY B C 1
ATOM 2792 O O . GLY B 1 137 ? 48.443 62.410 39.235 1.00 25.84 134 GLY B O 1
ATOM 2793 N N . HIS B 1 138 ? 50.353 63.523 38.868 1.00 25.01 135 HIS B N 1
ATOM 2794 C CA . HIS B 1 138 ? 49.699 64.650 38.236 1.00 26.43 135 HIS B CA 1
ATOM 2795 C C . HIS B 1 138 ? 49.036 64.247 36.906 1.00 25.91 135 HIS B C 1
ATOM 2796 O O . HIS B 1 138 ? 47.889 64.605 36.654 1.00 25.34 135 HIS B O 1
ATOM 2803 N N . LEU B 1 139 ? 49.705 63.453 36.080 1.00 25.79 136 LEU B N 1
ATOM 2804 C CA . LEU B 1 139 ? 49.065 62.974 34.841 1.00 25.29 136 LEU B CA 1
ATOM 2805 C C . LEU B 1 139 ? 47.805 62.216 35.127 1.00 24.95 136 LEU B C 1
ATOM 2806 O O . LEU B 1 139 ? 46.760 62.461 34.501 1.00 24.46 136 LEU B O 1
ATOM 2811 N N . HIS B 1 140 ? 47.866 61.309 36.111 1.00 24.46 137 HIS B N 1
ATOM 2812 C CA . HIS B 1 140 ? 46.674 60.567 36.490 1.00 24.23 137 HIS B CA 1
ATOM 2813 C C . HIS B 1 140 ? 45.545 61.462 36.931 1.00 23.80 137 HIS B C 1
ATOM 2814 O O . HIS B 1 140 ? 44.371 61.196 36.651 1.00 21.90 137 HIS B O 1
ATOM 2821 N N . SER B 1 141 ? 45.896 62.477 37.687 1.00 23.55 138 SER B N 1
ATOM 2822 C CA . SER B 1 141 ? 44.864 63.380 38.173 1.00 25.37 138 SER B CA 1
ATOM 2823 C C . SER B 1 141 ? 44.200 64.144 36.992 1.00 23.96 138 SER B C 1
ATOM 2824 O O . SER B 1 141 ? 42.985 64.291 36.925 1.00 23.02 138 SER B O 1
ATOM 2827 N N . LEU B 1 142 ? 44.990 64.588 36.043 1.00 23.98 139 LEU B N 1
ATOM 2828 C CA . LEU B 1 142 ? 44.423 65.303 34.900 1.00 25.17 139 LEU B CA 1
ATOM 2829 C C . LEU B 1 142 ? 43.565 64.364 33.969 1.00 25.03 139 LEU B C 1
ATOM 2830 O O . LEU B 1 142 ? 42.495 64.740 33.500 1.00 23.66 139 LEU B O 1
ATOM 2835 N N . VAL B 1 143 ? 44.026 63.128 33.771 1.00 24.87 140 VAL B N 1
ATOM 2836 C CA . VAL B 1 143 ? 43.268 62.156 33.000 1.00 24.99 140 VAL B CA 1
ATOM 2837 C C . VAL B 1 143 ? 41.931 61.883 33.697 1.00 25.47 140 VAL B C 1
ATOM 2838 O O . VAL B 1 143 ? 40.891 61.809 33.036 1.00 24.63 140 VAL B O 1
ATOM 2842 N N . ALA B 1 144 ? 41.947 61.726 35.030 1.00 24.77 141 ALA B N 1
ATOM 2843 C CA . ALA B 1 144 ? 40.707 61.454 35.756 1.00 24.61 141 ALA B CA 1
ATOM 2844 C C . ALA B 1 144 ? 39.790 62.662 35.629 1.00 25.06 141 ALA B C 1
ATOM 2845 O O . ALA B 1 144 ? 38.586 62.515 35.428 1.00 24.11 141 ALA B O 1
ATOM 2847 N N . GLN B 1 145 ? 40.337 63.865 35.717 1.00 26.65 142 GLN B N 1
ATOM 2848 C CA . GLN B 1 145 ? 39.484 65.066 35.526 1.00 28.81 142 GLN B CA 1
ATOM 2849 C C . GLN B 1 145 ? 38.860 65.154 34.132 1.00 28.80 142 GLN B C 1
ATOM 2850 O O . GLN B 1 145 ? 37.703 65.485 33.997 1.00 28.70 142 GLN B O 1
ATOM 2856 N N . LEU B 1 146 ? 39.621 64.832 33.094 1.00 30.45 143 LEU B N 1
ATOM 2857 C CA . LEU B 1 146 ? 39.098 64.860 31.720 1.00 31.45 143 LEU B CA 1
ATOM 2858 C C . LEU B 1 146 ? 37.997 63.826 31.517 1.00 32.02 143 LEU B C 1
ATOM 2859 O O . LEU B 1 146 ? 37.203 63.921 30.614 1.00 33.33 143 LEU B O 1
ATOM 2864 N N . GLU B 1 147 ? 37.936 62.841 32.379 1.00 32.03 144 GLU B N 1
ATOM 2865 C CA . GLU B 1 147 ? 36.918 61.825 32.277 1.00 32.71 144 GLU B CA 1
ATOM 2866 C C . GLU B 1 147 ? 35.564 62.300 32.830 1.00 32.11 144 GLU B C 1
ATOM 2867 O O . GLU B 1 147 ? 34.512 61.702 32.546 1.00 31.31 144 GLU B O 1
ATOM 2873 N N . GLN B 1 148 ? 35.606 63.334 33.663 1.00 31.51 145 GLN B N 1
ATOM 2874 C CA . GLN B 1 148 ? 34.454 63.706 34.465 1.00 32.20 145 GLN B CA 1
ATOM 2875 C C . GLN B 1 148 ? 33.599 64.748 33.737 1.00 31.73 145 GLN B C 1
ATOM 2876 O O . GLN B 1 148 ? 34.125 65.691 33.178 1.00 30.77 145 GLN B O 1
ATOM 2882 N N . LEU B 1 149 ? 32.284 64.556 33.769 1.00 31.98 146 LEU B N 1
ATOM 2883 C CA . LEU B 1 149 ? 31.327 65.428 33.058 1.00 32.54 146 LEU B CA 1
ATOM 2884 C C . LEU B 1 149 ? 31.529 66.918 33.370 1.00 33.11 146 LEU B C 1
ATOM 2885 O O . LEU B 1 149 ? 31.493 67.328 34.526 1.00 32.62 146 LEU B O 1
ATOM 2890 N N . LYS B 1 150 ? 31.754 67.711 32.328 1.00 34.27 147 LYS B N 1
ATOM 2891 C CA . LYS B 1 150 ? 31.790 69.160 32.442 1.00 35.66 147 LYS B CA 1
ATOM 2892 C C . LYS B 1 150 ? 30.416 69.763 32.148 1.00 35.92 147 LYS B C 1
ATOM 2893 O O . LYS B 1 150 ? 29.791 69.447 31.138 1.00 35.78 147 LYS B O 1
ATOM 2899 N N . ALA B 1 151 ? 29.967 70.642 33.038 1.00 36.31 148 ALA B N 1
ATOM 2900 C CA . ALA B 1 151 ? 28.670 71.318 32.911 1.00 36.31 148 ALA B CA 1
ATOM 2901 C C . ALA B 1 151 ? 28.785 72.850 32.817 1.00 36.17 148 ALA B C 1
ATOM 2902 O O . ALA B 1 151 ? 27.816 73.515 32.478 1.00 36.71 148 ALA B O 1
ATOM 2904 N N . GLN B 1 152 ? 29.941 73.420 33.134 1.00 35.88 149 GLN B N 1
ATOM 2905 C CA . GLN B 1 152 ? 30.098 74.874 33.074 1.00 35.97 149 GLN B CA 1
ATOM 2906 C C . GLN B 1 152 ? 29.782 75.472 31.689 1.00 34.95 149 GLN B C 1
ATOM 2907 O O . GLN B 1 152 ? 30.157 74.912 30.666 1.00 34.42 149 GLN B O 1
ATOM 2913 N N . THR B 1 153 ? 29.070 76.601 31.680 1.00 33.93 150 THR B N 1
ATOM 2914 C CA . THR B 1 153 ? 28.837 77.350 30.444 1.00 33.63 150 THR B CA 1
ATOM 2915 C C . THR B 1 153 ? 30.082 78.140 30.005 1.00 33.50 150 THR B C 1
ATOM 2916 O O . THR B 1 153 ? 31.040 78.316 30.774 1.00 33.27 150 THR B O 1
ATOM 2920 N N . GLY B 1 154 ? 30.056 78.639 28.771 1.00 32.86 151 GLY B N 1
ATOM 2921 C CA . GLY B 1 154 ? 31.129 79.496 28.301 1.00 32.60 151 GLY B CA 1
ATOM 2922 C C . GLY B 1 154 ? 31.500 80.600 29.284 1.00 32.25 151 GLY B C 1
ATOM 2923 O O . GLY B 1 154 ? 32.678 80.787 29.607 1.00 31.61 151 GLY B O 1
ATOM 2924 N N . ALA B 1 155 ? 30.505 81.358 29.736 1.00 31.64 152 ALA B N 1
ATOM 2925 C CA . ALA B 1 155 ? 30.765 82.456 30.653 1.00 31.82 152 ALA B CA 1
ATOM 2926 C C . ALA B 1 155 ? 31.444 81.922 31.904 1.00 31.88 152 ALA B C 1
ATOM 2927 O O . ALA B 1 155 ? 32.385 82.548 32.424 1.00 32.36 152 ALA B O 1
ATOM 2929 N N . GLN B 1 156 ? 30.969 80.771 32.393 1.00 31.65 153 GLN B N 1
ATOM 2930 C CA . GLN B 1 156 ? 31.518 80.178 33.610 1.00 31.62 153 GLN B CA 1
ATOM 2931 C C . GLN B 1 156 ? 32.970 79.788 33.411 1.00 31.41 153 GLN B C 1
ATOM 2932 O O . GLN B 1 156 ? 33.793 79.963 34.308 1.00 30.91 153 GLN B O 1
ATOM 2938 N N . ARG B 1 157 ? 33.288 79.269 32.232 1.00 31.62 154 ARG B N 1
ATOM 2939 C CA . ARG B 1 157 ? 34.669 78.869 31.956 1.00 32.19 154 ARG B CA 1
ATOM 2940 C C . ARG B 1 157 ? 35.600 80.061 31.953 1.00 31.42 154 ARG B C 1
ATOM 2941 O O . ARG B 1 157 ? 36.711 79.953 32.420 1.00 30.62 154 ARG B O 1
ATOM 2949 N N . VAL B 1 158 ? 35.127 81.210 31.473 1.00 31.44 155 VAL B N 1
ATOM 2950 C CA . VAL B 1 158 ? 35.956 82.424 31.451 1.00 31.13 155 VAL B CA 1
ATOM 2951 C C . VAL B 1 158 ? 36.140 82.959 32.872 1.00 31.29 155 VAL B C 1
ATOM 2952 O O . VAL B 1 158 ? 37.251 83.386 33.252 1.00 30.59 155 VAL B O 1
ATOM 2956 N N . ALA B 1 159 ? 35.056 82.913 33.656 1.00 31.18 156 ALA B N 1
ATOM 2957 C CA . ALA B 1 159 ? 35.115 83.279 35.079 1.00 32.06 156 ALA B CA 1
ATOM 2958 C C . ALA B 1 159 ? 36.213 82.472 35.772 1.00 33.09 156 ALA B C 1
ATOM 2959 O O . ALA B 1 159 ? 37.036 82.995 36.505 1.00 33.67 156 ALA B O 1
ATOM 2961 N N . GLU B 1 160 ? 36.214 81.184 35.499 1.00 33.89 157 GLU B N 1
ATOM 2962 C CA . GLU B 1 160 ? 37.185 80.253 36.061 1.00 35.56 157 GLU B CA 1
ATOM 2963 C C . GLU B 1 160 ? 38.625 80.593 35.656 1.00 35.05 157 GLU B C 1
ATOM 2964 O O . GLU B 1 160 ? 39.580 80.548 36.461 1.00 34.78 157 GLU B O 1
ATOM 2970 N N . PHE B 1 161 ? 38.786 80.908 34.377 1.00 34.60 158 PHE B N 1
ATOM 2971 C CA . PHE B 1 161 ? 40.065 81.353 33.865 1.00 34.43 158 PHE B CA 1
ATOM 2972 C C . PHE B 1 161 ? 40.535 82.634 34.589 1.00 33.91 158 PHE B C 1
ATOM 2973 O O . PHE B 1 161 ? 41.655 82.728 35.066 1.00 33.69 158 PHE B O 1
ATOM 2981 N N . LEU B 1 162 ? 39.667 83.615 34.694 1.00 34.36 159 LEU B N 1
ATOM 2982 C CA . LEU B 1 162 ? 40.002 84.830 35.412 1.00 35.13 159 LEU B CA 1
ATOM 2983 C C . LEU B 1 162 ? 40.360 84.551 36.879 1.00 36.39 159 LEU B C 1
ATOM 2984 O O . LEU B 1 162 ? 41.338 85.086 37.386 1.00 35.55 159 LEU B O 1
ATOM 2989 N N . LEU B 1 163 ? 39.594 83.682 37.539 1.00 38.24 160 LEU B N 1
ATOM 2990 C CA . LEU B 1 163 ? 39.853 83.352 38.944 1.00 40.15 160 LEU B CA 1
ATOM 2991 C C . LEU B 1 163 ? 41.226 82.721 39.133 1.00 41.88 160 LEU B C 1
ATOM 2992 O O . LEU B 1 163 ? 41.936 83.031 40.088 1.00 42.31 160 LEU B O 1
ATOM 2997 N N . GLU B 1 164 ? 41.595 81.826 38.230 1.00 43.50 161 GLU B N 1
ATOM 2998 C CA . GLU B 1 164 ? 42.906 81.222 38.291 1.00 45.53 161 GLU B CA 1
ATOM 2999 C C . GLU B 1 164 ? 44.014 82.278 38.095 1.00 45.98 161 GLU B C 1
ATOM 3000 O O . GLU B 1 164 ? 45.042 82.193 38.743 1.00 46.45 161 GLU B O 1
ATOM 3006 N N . LEU B 1 165 ? 43.807 83.276 37.236 1.00 46.88 162 LEU B N 1
ATOM 3007 C CA . LEU B 1 165 ? 44.805 84.363 37.070 1.00 47.98 162 LEU B CA 1
ATOM 3008 C C . LEU B 1 165 ? 44.987 85.258 38.319 1.00 49.17 162 LEU B C 1
ATOM 3009 O O . LEU B 1 165 ? 46.050 85.823 38.524 1.00 48.98 162 LEU B O 1
ATOM 3014 N N . CYS B 1 166 ? 43.962 85.401 39.149 1.00 50.75 163 CYS B N 1
ATOM 3015 C CA . CYS B 1 166 ? 44.090 86.214 40.373 1.00 52.30 163 CYS B CA 1
ATOM 3016 C C . CYS B 1 166 ? 44.782 85.480 41.508 1.00 53.36 163 CYS B C 1
ATOM 3017 O O . CYS B 1 166 ? 44.500 84.305 41.745 1.00 54.21 163 CYS B O 1
ATOM 3020 N N . ASP B 1 167 ? 45.657 86.181 42.230 1.00 54.55 164 ASP B N 1
ATOM 3021 C CA . ASP B 1 167 ? 46.385 85.588 43.373 1.00 55.55 164 ASP B CA 1
ATOM 3022 C C . ASP B 1 167 ? 45.519 85.256 44.579 1.00 55.97 164 ASP B C 1
ATOM 3023 O O . ASP B 1 167 ? 45.654 84.185 45.172 1.00 56.81 164 ASP B O 1
ATOM 3028 N N A CYS B 1 168 ? 44.641 86.176 44.959 0.50 55.82 165 CYS B N 1
ATOM 3029 N N B CYS B 1 168 ? 44.637 86.189 44.930 0.50 56.08 165 CYS B N 1
ATOM 3030 C CA A CYS B 1 168 ? 43.870 86.015 46.184 0.50 55.64 165 CYS B CA 1
ATOM 3031 C CA B CYS B 1 168 ? 43.821 86.112 46.138 0.50 56.16 165 CYS B CA 1
ATOM 3032 C C A CYS B 1 168 ? 42.542 85.318 45.953 0.50 55.52 165 CYS B C 1
ATOM 3033 C C B CYS B 1 168 ? 42.567 85.266 45.950 0.50 55.77 165 CYS B C 1
ATOM 3034 O O A CYS B 1 168 ? 42.143 85.057 44.810 0.50 55.47 165 CYS B O 1
ATOM 3035 O O B CYS B 1 168 ? 42.237 84.861 44.828 0.50 55.67 165 CYS B O 1
ATOM 3040 N N . ASP B 1 169 ? 41.882 85.013 47.068 1.00 55.27 166 ASP B N 1
ATOM 3041 C CA . ASP B 1 169 ? 40.595 84.327 47.080 1.00 54.63 166 ASP B CA 1
ATOM 3042 C C . ASP B 1 169 ? 39.447 85.264 47.455 1.00 53.47 166 ASP B C 1
ATOM 3043 O O . ASP B 1 169 ? 38.292 84.858 47.389 1.00 53.27 166 ASP B O 1
ATOM 3048 N N . THR B 1 170 ? 39.754 86.497 47.856 1.00 52.40 167 THR B N 1
ATOM 3049 C CA . THR B 1 170 ? 38.716 87.495 48.126 1.00 51.87 167 THR B CA 1
ATOM 3050 C C . THR B 1 170 ? 39.235 88.892 47.801 1.00 51.37 167 THR B C 1
ATOM 3051 O O . THR B 1 170 ? 40.432 89.083 47.600 1.00 51.27 167 THR B O 1
ATOM 3055 N N . GLY B 1 171 ? 38.320 89.856 47.752 1.00 51.02 168 GLY B N 1
ATOM 3056 C CA . GLY B 1 171 ? 38.648 91.246 47.446 1.00 50.83 168 GLY B CA 1
ATOM 3057 C C . GLY B 1 171 ? 38.536 91.556 45.964 1.00 50.68 168 GLY B C 1
ATOM 3058 O O . GLY B 1 171 ? 38.085 90.725 45.175 1.00 50.42 168 GLY B O 1
ATOM 3059 N N . ALA B 1 172 ? 38.917 92.777 45.600 1.00 50.53 169 ALA B N 1
ATOM 3060 C CA . ALA B 1 172 ? 38.972 93.201 44.205 1.00 50.33 169 ALA B CA 1
ATOM 3061 C C . ALA B 1 172 ? 40.247 92.655 43.582 1.00 50.23 169 ALA B C 1
ATOM 3062 O O . ALA B 1 172 ? 41.192 92.299 44.284 1.00 50.17 169 ALA B O 1
ATOM 3064 N N . CYS B 1 173 ? 40.265 92.574 42.257 1.00 50.24 170 CYS B N 1
ATOM 3065 C CA . CYS B 1 173 ? 41.402 92.017 41.541 1.00 50.14 170 CYS B CA 1
ATOM 3066 C C . CYS B 1 173 ? 41.524 92.639 40.163 1.00 49.16 170 CYS B C 1
ATOM 3067 O O . CYS B 1 173 ? 40.530 93.032 39.555 1.00 48.94 170 CYS B O 1
ATOM 3070 N N . GLU B 1 174 ? 42.750 92.718 39.672 1.00 48.43 171 GLU B N 1
ATOM 3071 C CA . GLU B 1 174 ? 43.004 93.210 38.341 1.00 48.08 171 GLU B CA 1
ATOM 3072 C C . GLU B 1 174 ? 44.034 92.322 37.651 1.00 46.75 171 GLU B C 1
ATOM 3073 O O . GLU B 1 174 ? 45.126 92.102 38.181 1.00 46.70 171 GLU B O 1
ATOM 3079 N N . VAL B 1 175 ? 43.677 91.812 36.472 1.00 45.12 172 VAL B N 1
ATOM 3080 C CA . VAL B 1 175 ? 44.575 90.955 35.691 1.00 44.05 172 VAL B CA 1
ATOM 3081 C C . VAL B 1 175 ? 44.865 91.587 34.318 1.00 42.88 172 VAL B C 1
ATOM 3082 O O . VAL B 1 175 ? 43.959 92.038 33.626 1.00 42.92 172 VAL B O 1
ATOM 3086 N N . THR B 1 176 ? 46.134 91.635 33.944 1.00 41.54 173 THR B N 1
ATOM 3087 C CA . THR B 1 176 ? 46.539 92.215 32.659 1.00 40.41 173 THR B CA 1
ATOM 3088 C C . THR B 1 176 ? 46.287 91.176 31.548 1.00 38.61 173 THR B C 1
ATOM 3089 O O . THR B 1 176 ? 46.583 89.993 31.729 1.00 38.42 173 THR B O 1
ATOM 3093 N N . LEU B 1 177 ? 45.733 91.604 30.417 1.00 36.19 174 LEU B N 1
ATOM 3094 C CA . LEU B 1 177 ? 45.453 90.688 29.303 1.00 34.34 174 LEU B CA 1
ATOM 3095 C C . LEU B 1 177 ? 46.097 91.198 28.039 1.00 34.05 174 LEU B C 1
ATOM 3096 O O . LEU B 1 177 ? 46.365 92.392 27.913 1.00 33.72 174 LEU B O 1
ATOM 3101 N N . PRO B 1 178 ? 46.303 90.308 27.063 1.00 33.57 175 PRO B N 1
ATOM 3102 C CA . PRO B 1 178 ? 46.721 90.793 25.751 1.00 33.47 175 PRO B CA 1
ATOM 3103 C C . PRO B 1 178 ? 45.685 91.720 25.177 1.00 33.35 175 PRO B C 1
ATOM 3104 O O . PRO B 1 178 ? 44.497 91.545 25.439 1.00 32.88 175 PRO B O 1
ATOM 3108 N N . TYR B 1 179 ? 46.139 92.706 24.408 1.00 33.08 176 TYR B N 1
ATOM 3109 C CA . TYR B 1 179 ? 45.244 93.556 23.665 1.00 33.18 176 TYR B CA 1
ATOM 3110 C C . TYR B 1 179 ? 44.417 92.727 22.679 1.00 33.14 176 TYR B C 1
ATOM 3111 O O . TYR B 1 179 ? 43.223 92.927 22.547 1.00 32.02 176 TYR B O 1
ATOM 3120 N N . ASP B 1 180 ? 45.047 91.764 22.021 1.00 33.42 177 ASP B N 1
ATOM 3121 C CA . ASP B 1 180 ? 44.320 90.906 21.104 1.00 33.75 177 ASP B CA 1
ATOM 3122 C C . ASP B 1 180 ? 43.629 89.767 21.862 1.00 33.35 177 ASP B C 1
ATOM 3123 O O . ASP B 1 180 ? 44.246 88.753 22.167 1.00 31.44 177 ASP B O 1
ATOM 3128 N N . LYS B 1 181 ? 42.332 89.913 22.104 1.00 33.75 178 LYS B N 1
ATOM 3129 C CA . LYS B 1 181 ? 41.600 88.923 22.915 1.00 34.30 178 LYS B CA 1
ATOM 3130 C C . LYS B 1 181 ? 41.440 87.564 22.208 1.00 33.99 178 LYS B C 1
ATOM 3131 O O . LYS B 1 181 ? 41.093 86.566 22.853 1.00 33.47 178 LYS B O 1
ATOM 3145 N N . LEU B 1 183 ? 43.800 85.731 21.299 1.00 32.38 180 LEU B N 1
ATOM 3146 C CA . LEU B 1 183 ? 44.754 84.833 21.937 1.00 31.41 180 LEU B CA 1
ATOM 3147 C C . LEU B 1 183 ? 44.127 84.103 23.118 1.00 30.70 180 LEU B C 1
ATOM 3148 O O . LEU B 1 183 ? 44.388 82.925 23.325 1.00 29.23 180 LEU B O 1
ATOM 3153 N N . ILE B 1 184 ? 43.289 84.793 23.886 1.00 30.45 181 ILE B N 1
ATOM 3154 C CA . ILE B 1 184 ? 42.602 84.151 25.024 1.00 30.05 181 ILE B CA 1
ATOM 3155 C C . ILE B 1 184 ? 41.548 83.170 24.492 1.00 29.54 181 ILE B C 1
ATOM 3156 O O . ILE B 1 184 ? 41.391 82.052 25.003 1.00 29.51 181 ILE B O 1
ATOM 3161 N N . ALA B 1 185 ? 40.871 83.569 23.428 1.00 28.54 182 ALA B N 1
ATOM 3162 C CA . ALA B 1 185 ? 39.846 82.733 22.828 1.00 28.45 182 ALA B CA 1
ATOM 3163 C C . ALA B 1 185 ? 40.472 81.431 22.377 1.00 27.76 182 ALA B C 1
ATOM 3164 O O . ALA B 1 185 ? 39.942 80.354 22.666 1.00 27.91 182 ALA B O 1
ATOM 3166 N N . GLY B 1 186 ? 41.604 81.532 21.689 1.00 27.96 183 GLY B N 1
ATOM 3167 C CA . GLY B 1 186 ? 42.387 80.360 21.288 1.00 28.40 183 GLY B CA 1
ATOM 3168 C C . GLY B 1 186 ? 42.701 79.458 22.474 1.00 29.56 183 GLY B C 1
ATOM 3169 O O . GLY B 1 186 ? 42.496 78.226 22.439 1.00 30.21 183 GLY B O 1
ATOM 3170 N N . ARG B 1 187 ? 43.175 80.055 23.553 1.00 29.41 184 ARG B N 1
ATOM 3171 C CA . ARG B 1 187 ? 43.560 79.265 24.695 1.00 30.48 184 ARG B CA 1
ATOM 3172 C C . ARG B 1 187 ? 42.365 78.491 25.308 1.00 30.34 184 ARG B C 1
ATOM 3173 O O . ARG B 1 187 ? 42.505 77.325 25.751 1.00 30.49 184 ARG B O 1
ATOM 3181 N N . LEU B 1 188 ? 41.201 79.131 25.322 1.00 29.86 185 LEU B N 1
ATOM 3182 C CA . LEU B 1 188 ? 40.034 78.526 25.892 1.00 30.41 185 LEU B CA 1
ATOM 3183 C C . LEU B 1 188 ? 39.254 77.714 24.874 1.00 30.49 185 LEU B C 1
ATOM 3184 O O . LEU B 1 188 ? 38.199 77.191 25.178 1.00 30.37 185 LEU B O 1
ATOM 3189 N N . GLY B 1 189 ? 39.777 77.570 23.672 1.00 31.46 186 GLY B N 1
ATOM 3190 C CA . GLY B 1 189 ? 39.063 76.824 22.635 1.00 32.16 186 GLY B CA 1
ATOM 3191 C C . GLY B 1 189 ? 37.712 77.431 22.271 1.00 32.37 186 GLY B C 1
ATOM 3192 O O . GLY B 1 189 ? 36.779 76.693 21.993 1.00 32.91 186 GLY B O 1
ATOM 3201 N N . LYS B 1 191 ? 35.285 80.386 20.054 1.00 34.67 188 LYS B N 1
ATOM 3202 C CA . LYS B 1 191 ? 35.189 81.383 18.965 1.00 35.91 188 LYS B CA 1
ATOM 3203 C C . LYS B 1 191 ? 35.303 82.790 19.574 1.00 35.39 188 LYS B C 1
ATOM 3204 O O . LYS B 1 191 ? 34.834 83.013 20.688 1.00 34.80 188 LYS B O 1
ATOM 3210 N N . PRO B 1 192 ? 35.960 83.725 18.873 1.00 35.94 189 PRO B N 1
ATOM 3211 C CA . PRO B 1 192 ? 36.073 85.144 19.297 1.00 36.02 189 PRO B CA 1
ATOM 3212 C C . PRO B 1 192 ? 34.787 85.752 19.825 1.00 35.52 189 PRO B C 1
ATOM 3213 O O . PRO B 1 192 ? 34.773 86.397 20.884 1.00 35.55 189 PRO B O 1
ATOM 3217 N N . GLU B 1 193 ? 33.701 85.517 19.109 1.00 35.74 190 GLU B N 1
ATOM 3218 C CA . GLU B 1 193 ? 32.429 86.109 19.463 1.00 35.86 190 GLU B CA 1
ATOM 3219 C C . GLU B 1 193 ? 31.837 85.456 20.714 1.00 35.47 190 GLU B C 1
ATOM 3220 O O . GLU B 1 193 ? 31.138 86.120 21.500 1.00 34.76 190 GLU B O 1
ATOM 3226 N N . SER B 1 194 ? 32.132 84.164 20.910 1.00 34.93 191 SER B N 1
ATOM 3227 C CA . SER B 1 194 ? 31.749 83.471 22.139 1.00 34.68 191 SER B CA 1
ATOM 3228 C C . SER B 1 194 ? 32.462 84.058 23.345 1.00 33.35 191 SER B C 1
ATOM 3229 O O . SER B 1 194 ? 31.846 84.262 24.383 1.00 33.10 191 SER B O 1
ATOM 3232 N N . LEU B 1 195 ? 33.753 84.329 23.210 1.00 32.31 192 LEU B N 1
ATOM 3233 C CA . LEU B 1 195 ? 34.496 84.982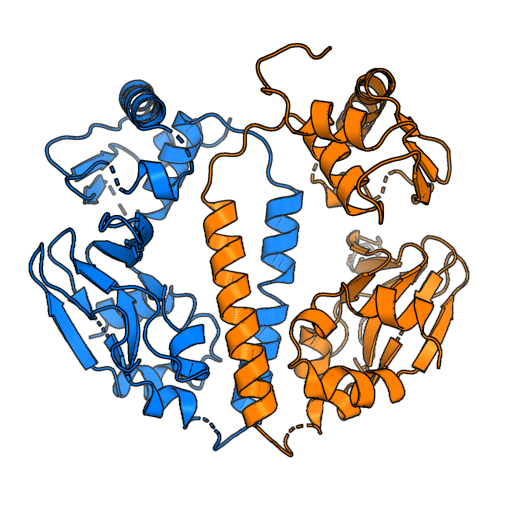 24.295 1.00 32.01 192 LEU B CA 1
ATOM 3234 C C . LEU B 1 195 ? 33.873 86.336 24.633 1.00 32.40 192 LEU B C 1
ATOM 3235 O O . LEU B 1 195 ? 33.772 86.700 25.811 1.00 32.50 192 LEU B O 1
ATOM 3240 N N . SER B 1 196 ? 33.436 87.063 23.608 1.00 32.88 193 SER B N 1
ATOM 3241 C CA . SER B 1 196 ? 32.828 88.385 23.812 1.00 33.55 193 SER B CA 1
ATOM 3242 C C . SER B 1 196 ? 31.503 88.329 24.562 1.00 33.72 193 SER B C 1
ATOM 3243 O O . SER B 1 196 ? 31.250 89.157 25.455 1.00 32.80 193 SER B O 1
ATOM 3246 N N . ARG B 1 197 ? 30.658 87.375 24.17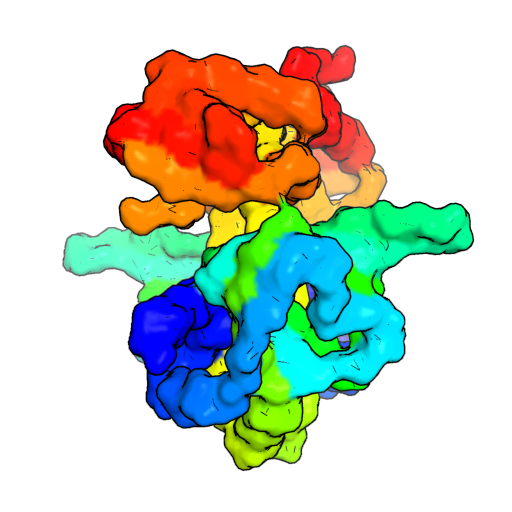9 1.00 34.44 194 ARG B N 1
ATOM 3247 C CA . ARG B 1 197 ? 29.422 87.117 24.912 1.00 35.37 194 ARG B CA 1
ATOM 3248 C C . ARG B 1 197 ? 29.738 86.780 26.365 1.00 35.06 194 ARG B C 1
ATOM 3249 O O . ARG B 1 197 ? 29.087 87.295 27.274 1.00 35.02 194 ARG B O 1
ATOM 3257 N N . ALA B 1 198 ? 30.744 85.931 26.583 1.00 33.74 195 ALA B N 1
ATOM 3258 C CA . ALA B 1 198 ? 31.076 85.537 27.945 1.00 33.72 195 ALA B CA 1
ATOM 3259 C C . ALA B 1 198 ? 31.422 86.772 28.757 1.00 33.54 195 ALA B C 1
ATOM 3260 O O . ALA B 1 198 ? 30.900 86.950 29.854 1.00 32.76 195 ALA B O 1
ATOM 3262 N N . PHE B 1 199 ? 32.280 87.630 28.217 1.00 33.98 196 PHE B N 1
ATOM 3263 C CA . PHE B 1 199 ? 32.637 88.867 28.913 1.00 35.18 196 PHE B CA 1
ATOM 3264 C C . PHE B 1 199 ? 31.402 89.716 29.191 1.00 36.38 196 PHE B C 1
ATOM 3265 O O . PHE B 1 199 ? 31.291 90.340 30.253 1.00 36.52 196 PHE B O 1
ATOM 3273 N N . SER B 1 200 ? 30.482 89.752 28.235 1.00 37.20 197 SER B N 1
ATOM 3274 C CA . SER B 1 200 ? 29.287 90.568 28.398 1.00 38.47 197 SER B CA 1
ATOM 3275 C C . SER B 1 200 ? 28.473 90.063 29.594 1.00 39.05 197 SER B C 1
ATOM 3276 O O . SER B 1 200 ? 28.146 90.826 30.505 1.00 39.38 197 SER B O 1
ATOM 3279 N N . ARG B 1 201 ? 28.173 88.772 29.598 1.00 39.28 198 ARG B N 1
ATOM 3280 C CA . ARG B 1 201 ? 27.509 88.156 30.733 1.00 39.68 198 ARG B CA 1
ATOM 3281 C C . ARG B 1 201 ? 28.200 88.451 32.070 1.00 39.15 198 ARG B C 1
ATOM 3282 O O . ARG B 1 201 ? 27.528 88.703 33.065 1.00 38.93 198 ARG B O 1
ATOM 3290 N N . LEU B 1 202 ? 29.532 88.431 32.089 1.00 38.67 199 LEU B N 1
ATOM 3291 C CA . LEU B 1 202 ? 30.284 88.533 33.347 1.00 38.03 199 LEU B CA 1
ATOM 3292 C C . LEU B 1 202 ? 30.278 89.944 33.926 1.00 37.84 199 LEU B C 1
ATOM 3293 O O . LEU B 1 202 ? 30.677 90.143 35.080 1.00 37.33 199 LEU B O 1
ATOM 3298 N N . LYS B 1 203 ? 29.821 90.913 33.138 1.00 37.99 200 LYS B N 1
ATOM 3299 C CA . LYS B 1 203 ? 29.510 92.243 33.664 1.00 38.81 200 LYS B CA 1
ATOM 3300 C C . LYS B 1 203 ? 28.620 92.080 34.903 1.00 38.69 200 LYS B C 1
ATOM 3301 O O . LYS B 1 203 ? 28.898 92.656 35.954 1.00 39.04 200 LYS B O 1
ATOM 3307 N N . ALA B 1 204 ? 27.582 91.258 34.784 1.00 38.23 201 ALA B N 1
ATOM 3308 C CA . ALA B 1 204 ? 26.670 91.002 35.906 1.00 37.88 201 ALA B CA 1
ATOM 3309 C C . ALA B 1 204 ? 27.365 90.368 37.139 1.00 37.71 201 ALA B C 1
ATOM 3310 O O . ALA B 1 204 ? 26.844 90.480 38.240 1.00 37.54 201 ALA B O 1
ATOM 3312 N N . ALA B 1 205 ? 28.525 89.718 36.952 1.00 37.11 202 ALA B N 1
ATOM 3313 C CA . ALA B 1 205 ? 29.312 89.114 38.056 1.00 36.63 202 ALA B CA 1
ATOM 3314 C C . ALA B 1 205 ? 30.480 89.992 38.551 1.00 36.65 202 ALA B C 1
ATOM 3315 O O . ALA B 1 205 ? 31.347 89.522 39.293 1.00 36.24 202 ALA B O 1
ATOM 3317 N N . GLY B 1 206 ? 30.504 91.253 38.123 1.00 37.08 203 GLY B N 1
ATOM 3318 C CA . GLY B 1 206 ? 31.495 92.236 38.584 1.00 37.24 203 GLY B CA 1
ATOM 3319 C C . GLY B 1 206 ? 32.759 92.401 37.744 1.00 37.32 203 GLY B C 1
ATOM 3320 O O . GLY B 1 206 ? 33.733 93.008 38.212 1.00 36.80 203 GLY B O 1
ATOM 3321 N N . VAL B 1 207 ? 32.748 91.872 36.514 1.00 37.65 204 VAL B N 1
ATOM 3322 C CA . VAL B 1 207 ? 33.927 91.901 35.629 1.00 37.40 204 VAL B CA 1
ATOM 3323 C C . VAL B 1 207 ? 33.803 92.936 34.494 1.00 37.75 204 VAL B C 1
ATOM 3324 O O . VAL B 1 207 ? 32.831 92.940 33.737 1.00 37.26 204 VAL B O 1
ATOM 3328 N N . THR B 1 208 ? 34.803 93.805 34.385 1.00 38.23 205 THR B N 1
ATOM 3329 C CA . THR B 1 208 ? 34.896 94.767 33.285 1.00 38.95 205 THR B CA 1
ATOM 3330 C C . THR B 1 208 ? 36.184 94.467 32.539 1.00 39.57 205 THR B C 1
ATOM 3331 O O . THR B 1 208 ? 37.260 94.440 33.143 1.00 39.49 205 THR B O 1
ATOM 3335 N N . VAL B 1 209 ? 36.079 94.199 31.242 1.00 40.00 206 VAL B N 1
ATOM 3336 C CA . VAL B 1 209 ? 37.266 93.931 30.434 1.00 40.10 206 VAL B CA 1
ATOM 3337 C C . VAL B 1 209 ? 37.630 95.198 29.673 1.00 40.26 206 VAL B C 1
ATOM 3338 O O . VAL B 1 209 ? 36.783 95.794 29.033 1.00 40.53 206 VAL B O 1
ATOM 3342 N N . LYS B 1 210 ? 38.883 95.622 29.782 1.00 40.62 207 LYS B N 1
ATOM 3343 C CA . LYS B 1 210 ? 39.391 96.793 29.057 1.00 41.11 207 LYS B CA 1
ATOM 3344 C C . LYS B 1 210 ? 40.468 96.358 28.034 1.00 41.12 207 LYS B C 1
ATOM 3345 O O . LYS B 1 210 ? 40.623 95.158 27.773 1.00 41.57 207 LYS B O 1
ATOM 3351 N N . ARG B 1 211 ? 41.196 97.314 27.460 1.00 40.42 208 ARG B N 1
ATOM 3352 C CA . ARG B 1 211 ? 42.094 97.017 26.356 1.00 40.35 208 ARG B CA 1
ATOM 3353 C C . ARG B 1 211 ? 43.217 96.093 26.797 1.00 40.44 208 ARG B C 1
ATOM 3354 O O . ARG B 1 211 ? 43.518 95.120 26.116 1.00 40.05 208 ARG B O 1
ATOM 3356 N N . ASN B 1 212 ? 43.824 96.393 27.942 1.00 40.36 209 ASN B N 1
ATOM 3357 C CA . ASN B 1 212 ? 45.002 95.672 28.379 1.00 40.54 209 ASN B CA 1
ATOM 3358 C C . ASN B 1 212 ? 44.811 95.011 29.745 1.00 40.88 209 ASN B C 1
ATOM 3359 O O . ASN B 1 212 ? 45.768 94.491 30.315 1.00 40.54 209 ASN B O 1
ATOM 3364 N N . HIS B 1 213 ? 43.588 95.011 30.265 1.00 41.07 210 HIS B N 1
ATOM 3365 C CA . HIS B 1 213 ? 43.348 94.391 31.555 1.00 41.73 210 HIS B CA 1
ATOM 3366 C C . HIS B 1 213 ? 41.867 94.139 31.826 1.00 41.08 210 HIS B C 1
ATOM 3367 O O . HIS B 1 213 ? 41.001 94.739 31.187 1.00 40.80 210 HIS B O 1
ATOM 3374 N N . ALA B 1 214 ? 41.604 93.222 32.752 1.00 40.46 211 ALA B N 1
ATOM 3375 C CA . ALA B 1 214 ? 40.267 92.956 33.252 1.00 40.37 211 ALA B CA 1
ATOM 3376 C C . ALA B 1 214 ? 40.218 93.368 34.713 1.00 40.68 211 ALA B C 1
ATOM 3377 O O . ALA B 1 214 ? 41.195 93.236 35.443 1.00 40.61 211 ALA B O 1
ATOM 3379 N N . GLU B 1 215 ? 39.062 93.857 35.133 1.00 41.28 212 GLU B N 1
ATOM 3380 C CA . GLU B 1 215 ? 38.837 94.258 36.513 1.00 42.04 212 GLU B CA 1
ATOM 3381 C C . GLU B 1 215 ? 37.734 93.391 37.105 1.00 42.21 212 GLU B C 1
ATOM 3382 O O . GLU B 1 215 ? 36.615 93.356 36.576 1.00 41.37 212 GLU B O 1
ATOM 3388 N N . ILE B 1 216 ? 38.080 92.680 38.182 1.00 42.85 213 ILE B N 1
ATOM 3389 C CA . ILE B 1 216 ? 37.132 91.882 38.973 1.00 43.76 213 ILE B CA 1
ATOM 3390 C C . ILE B 1 216 ? 36.878 92.626 40.286 1.00 44.18 213 ILE B C 1
ATOM 3391 O O . ILE B 1 216 ? 37.792 92.793 41.098 1.00 43.76 213 ILE B O 1
ATOM 3396 N N . GLU B 1 217 ? 35.656 93.094 40.498 1.00 45.53 214 GLU B N 1
ATOM 3397 C CA . GLU B 1 217 ? 35.380 93.862 41.719 1.00 46.33 214 GLU B CA 1
ATOM 3398 C C . GLU B 1 217 ? 35.378 92.943 42.956 1.00 46.41 214 GLU B C 1
ATOM 3399 O O . GLU B 1 217 ? 35.949 93.302 43.988 1.00 46.68 214 GLU B O 1
ATOM 3405 N N . ASP B 1 218 ? 34.817 91.738 42.825 1.00 46.33 215 ASP B N 1
ATOM 3406 C CA . ASP B 1 218 ? 34.715 90.807 43.957 1.00 45.85 215 ASP B CA 1
ATOM 3407 C C . ASP B 1 218 ? 34.957 89.352 43.555 1.00 45.58 215 ASP B C 1
ATOM 3408 O O . ASP B 1 218 ? 34.110 88.712 42.929 1.00 45.45 215 ASP B O 1
ATOM 3413 N N . ILE B 1 219 ? 36.110 88.832 43.964 1.00 45.46 216 ILE B N 1
ATOM 3414 C CA . ILE B 1 219 ? 36.496 87.454 43.692 1.00 45.50 216 ILE B CA 1
ATOM 3415 C C . ILE B 1 219 ? 35.438 86.461 44.154 1.00 45.29 216 ILE B C 1
ATOM 3416 O O . ILE B 1 219 ? 35.157 85.491 43.461 1.00 45.43 216 ILE B O 1
ATOM 3421 N N . ALA B 1 220 ? 34.860 86.704 45.326 1.00 45.03 217 ALA B N 1
ATOM 3422 C CA . ALA B 1 220 ? 33.864 85.803 45.875 1.00 44.53 217 ALA B CA 1
ATOM 3423 C C . ALA B 1 220 ? 32.622 85.796 44.974 1.00 44.20 217 ALA B C 1
ATOM 3424 O O . ALA B 1 220 ? 32.125 84.735 44.591 1.00 44.00 217 ALA B O 1
ATOM 3426 N N . LEU B 1 221 ? 32.145 86.980 44.611 1.00 43.77 218 LEU B N 1
ATOM 3427 C CA . LEU B 1 221 ? 31.039 87.101 43.664 1.00 43.85 218 LEU B CA 1
ATOM 3428 C C . LEU B 1 221 ? 31.319 86.354 42.344 1.00 43.80 218 LEU B C 1
ATOM 3429 O O . LEU B 1 221 ? 30.436 85.689 41.799 1.00 43.75 218 LEU B O 1
ATOM 3434 N N . LEU B 1 222 ? 32.550 86.442 41.842 1.00 43.82 219 LEU B N 1
ATOM 3435 C CA . LEU B 1 222 ? 32.877 85.790 40.571 1.00 43.65 219 LEU B CA 1
ATOM 3436 C C . LEU B 1 222 ? 32.890 84.278 40.739 1.00 43.79 219 LEU B C 1
ATOM 3437 O O . LEU B 1 222 ? 32.320 83.551 39.918 1.00 43.38 219 LEU B O 1
ATOM 3442 N N . ARG B 1 223 ? 33.523 83.807 41.812 1.00 44.56 220 ARG B N 1
ATOM 3443 C CA . ARG B 1 223 ? 33.490 82.375 42.164 1.00 45.50 220 ARG B CA 1
ATOM 3444 C C . ARG B 1 223 ? 32.068 81.830 42.333 1.00 45.04 220 ARG B C 1
ATOM 3445 O O . ARG B 1 223 ? 31.800 80.678 42.010 1.00 44.25 220 ARG B O 1
ATOM 3453 N N . ASP B 1 224 ? 31.159 82.655 42.838 1.00 45.56 221 ASP B N 1
ATOM 3454 C CA . ASP B 1 224 ? 29.778 82.227 42.955 1.00 46.06 221 ASP B CA 1
ATOM 3455 C C . ASP B 1 224 ? 29.195 81.978 41.578 1.00 46.00 221 ASP B C 1
ATOM 3456 O O . ASP B 1 224 ? 28.569 80.940 41.346 1.00 45.67 221 ASP B O 1
ATOM 3461 N N . TYR B 1 225 ? 29.411 82.932 40.673 1.00 46.02 222 TYR B N 1
ATOM 3462 C CA . TYR B 1 225 ? 28.996 82.777 39.287 1.00 46.09 222 TYR B CA 1
ATOM 3463 C C . TYR B 1 225 ? 29.533 81.469 38.720 1.00 46.33 222 TYR B C 1
ATOM 3464 O O . TYR B 1 225 ? 28.787 80.682 38.148 1.00 45.73 222 TYR B O 1
ATOM 3473 N N . ALA B 1 226 ? 30.832 81.242 38.889 1.00 47.19 223 ALA B N 1
ATOM 3474 C CA . ALA B 1 226 ? 31.493 80.062 38.325 1.00 48.18 223 ALA B CA 1
ATOM 3475 C C . ALA B 1 226 ? 30.911 78.752 38.861 1.00 49.32 223 ALA B C 1
ATOM 3476 O O . ALA B 1 226 ? 30.681 77.809 38.095 1.00 48.98 223 ALA B O 1
ATOM 3478 N N . GLU B 1 227 ? 30.692 78.711 40.179 1.00 50.89 224 GLU B N 1
ATOM 3479 C CA . GLU B 1 227 ? 30.210 77.506 40.874 1.00 52.21 224 GLU B CA 1
ATOM 3480 C C . GLU B 1 227 ? 28.712 77.296 40.818 1.00 52.95 224 GLU B C 1
ATOM 3481 O O . GLU B 1 227 ? 28.262 76.177 41.059 1.00 52.85 224 GLU B O 1
ATOM 3487 N N . SER B 1 228 ? 27.944 78.349 40.522 1.00 53.89 225 SER B N 1
ATOM 3488 C CA . SER B 1 228 ? 26.478 78.237 40.477 1.00 54.85 225 SER B CA 1
ATOM 3489 C C . SER B 1 228 ? 26.039 77.176 39.468 1.00 56.23 225 SER B C 1
ATOM 3490 O O . SER B 1 228 ? 26.749 76.911 38.493 1.00 55.97 225 SER B O 1
ATOM 3493 N N . ASP B 1 229 ? 24.878 76.564 39.718 1.00 58.10 226 ASP B N 1
ATOM 3494 C CA . ASP B 1 229 ? 24.345 75.513 38.848 1.00 59.51 226 ASP B CA 1
ATOM 3495 C C . ASP B 1 229 ? 24.176 76.073 37.432 1.00 60.72 226 ASP B C 1
ATOM 3496 O O . ASP B 1 229 ? 23.386 77.018 37.240 1.00 60.87 226 ASP B O 1
ATOM 3501 N N . PRO B 1 230 ? 24.929 75.514 36.442 1.00 61.96 227 PRO B N 1
ATOM 3502 C CA . PRO B 1 230 ? 24.866 76.016 35.058 1.00 62.69 227 PRO B CA 1
ATOM 3503 C C . PRO B 1 230 ? 23.439 76.166 34.516 1.00 63.36 227 PRO B C 1
ATOM 3504 O O . PRO B 1 230 ? 23.177 77.114 33.766 1.00 63.49 227 PRO B O 1
ATOM 3508 N N . ALA B 1 231 ? 22.543 75.257 34.934 1.00 64.01 228 ALA B N 1
ATOM 3509 C CA . ALA B 1 231 ? 21.122 75.251 34.548 1.00 64.42 228 ALA B CA 1
ATOM 3510 C C . ALA B 1 231 ? 20.247 76.301 35.270 1.00 64.96 228 ALA B C 1
ATOM 3511 O O . ALA B 1 231 ? 19.031 76.348 35.050 1.00 64.75 228 ALA B O 1
ATOM 3513 N N . ASP B 1 232 ? 20.859 77.119 36.134 1.00 65.53 229 ASP B N 1
ATOM 3514 C CA . ASP B 1 232 ? 20.175 78.246 36.795 1.00 65.70 229 ASP B CA 1
ATOM 3515 C C . ASP B 1 232 ? 20.627 79.582 36.199 1.00 65.88 229 ASP B C 1
ATOM 3516 O O . ASP B 1 232 ? 21.785 79.732 35.778 1.00 66.14 229 ASP B O 1
ATOM 3521 N N . SER B 1 233 ? 19.701 80.540 36.148 1.00 65.93 230 SER B N 1
ATOM 3522 C CA . SER B 1 233 ? 20.052 81.938 35.896 1.00 65.72 230 SER B CA 1
ATOM 3523 C C . SER B 1 233 ? 20.512 82.526 37.226 1.00 65.43 230 SER B C 1
ATOM 3524 O O . SER B 1 233 ? 19.884 82.301 38.274 1.00 65.60 230 SER B O 1
ATOM 3527 N N . TRP B 1 234 ? 21.612 83.270 37.181 1.00 64.84 231 TRP B N 1
ATOM 3528 C CA . TRP B 1 234 ? 22.376 83.575 38.387 1.00 64.17 231 TRP B CA 1
ATOM 3529 C C . TRP B 1 234 ? 21.981 84.899 39.076 1.00 64.54 231 TRP B C 1
ATOM 3530 O O . TRP B 1 234 ? 21.551 85.854 38.416 1.00 64.57 231 TRP B O 1
ATOM 3541 N N . SER B 1 235 ? 22.142 84.920 40.407 1.00 64.68 232 SER B N 1
ATOM 3542 C CA . SER B 1 235 ? 21.870 86.087 41.262 1.00 64.80 232 SER B CA 1
ATOM 3543 C C . SER B 1 235 ? 20.371 86.401 41.307 1.00 64.82 232 SER B C 1
ATOM 3544 O O . SER B 1 235 ? 19.965 87.559 41.230 1.00 65.07 232 SER B O 1
#

Organism: Ruegeria pomeroyi (strain ATCC 700808 / DSM 15171 / DSS-3) (NCBI:txid246200)

Foldseek 3Di:
DVLQLVQLCLEPVNVLFDPVPSPVQVVQDDKDKDAAFDWPFAFQAWLFWKKAWQAAKKWWWADPVPDTHTDAMDGTSYIDDPVCLLVRGTHRTIMGGLHITMMGRTSCVVNVVVVDVVRVVSSVVSVVVVVVVVVVCVVPDDDDALLLLVLVVVLVQDCVKDFAGQPPSVCVVSPDPVSNVVSQVVCVVQQWDCPRRMIDRPDSVSSVVVNPD/DCVLLLVQQCLEPVNVLFDPVCNVVQVVQWDKDKAAAFGWPFAFQAWLFWKKAWQAAKKWKFADPVPDTHTDAMDGTSYIDDPVCLQVRGTHRTIMTTLHTTMMTGTSCSVVVVCVDCVRVVSSVVSVVVVVVVVVVVVVDDDDFDLLLVVLVVVLVQFDDQWAKGKHWAGLPPSVCVHSPDPVSNVVSQVVCVVLQWDDDRTMIIRGINNSSVCVNPPRNPDDDD

Nearest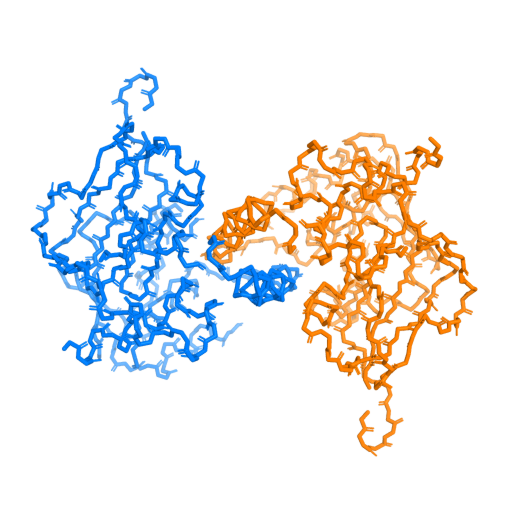 PDB structures (foldseek):
  5j3u-assembly1_A  TM=9.157E-01  e=2.158E-09  Toxoplasma gondii
  7wm2-assembly1_B  TM=8.217E-01  e=1.324E-09  Arabidopsis thaliana
  7wsw-assembly1_C  TM=7.562E-01  e=1.171E-09  Arabidopsis thaliana
  5kjy-assembly1_A  TM=7.361E-01  e=1.435E-08  Homo sapiens
  4qxk-assembly1_A  TM=8.533E-01  e=1.078E-07  Homo sapiens

InterPro domains:
  IPR000595 Cyclic nucleotide-binding domain [PF00027] (34-121)
  IPR000595 Cyclic nucleotide-binding domain [PS50042] (15-124)
  IPR000595 Cyclic nucleotide-binding domain [SM00100] (15-133)
  IPR000595 Cyclic nucleotide-binding domain [cd00038] (15-129)
  IPR012318 Crp-type HTH domain [PF13545] (153-222)
  IPR012318 Crp-type HTH domain [PS51063] (149-217)
  IPR014710 RmlC-like jelly roll fold [G3DSA:2.60.120.10] (1-137)
  IPR018490 Cyclic nucleotide-binding domain superfamily [SSF51206] (10-146)
  IPR036388 Winged helix-like DNA-binding domain superfamily [G3DSA:1.10.10.10] (138-234)
  IPR036390 Winged helix DNA-binding domain superfamily [SSF46785] (152-223)
  IPR050397 Global Transcriptional Regulators in Environmental Response [PTHR24567] (9-231)

Solvent-accessible surface area: 21475 Å² total

Sequence (439 aa):
HEAQKAIARNSLLIRRSLPEQQHVDALLSQAVWRSYDRGETLFLQEEKAQAIHVVIDGWVKLFRTPTGSEAVVSVFTRGESFGEAVALRNTPYPVSAEAVTPCCEVHIPSPVFVSLRRRDPEICISILATTFGHHLHSLVAQLEQLKAQTGAQRVAEFLLELCDCEVTLPYDKLIAGRLGKPESLSRAFSRLKAAGVTVKRNHAEIEDIALLRDYAESAHHEAQKAIARNNSLLIRSLPEQHVDALLSQAVWRSYDRRGETLFLQEEKAQAIHVVIDGWVKLFRTPTGSEAVVSVFTRGESFGEAVALRNTPYPVSAEAVTPCEVHIPSPVFVSLRRDPEICISILATTFGHLHSLVAQLEQLKAQTGAQRVAEFLLELCDCCDTGACEVTLPYDKLIAGRLGKPESLSRAFSRLKAAGVTVKRNHAEIEDIALLRDYAESDPADSWS

CATH classification: 2.60.120.10 (+1 more: 1.10.10.10)